Protein 2C40 (pdb70)

Solvent-accessible surface area: 23069 Å² total; per-residue (Å²): 167,51,28,0,0,0,0,0,3,0,5,4,14,2,0,0,0,0,0,5,2,32,11,10,110,59,13,90,15,30,1,0,0,0,0,30,1,24,0,63,44,125,6,0,8,28,0,0,51,26,0,8,47,82,11,26,100,78,138,26,76,0,0,27,5,85,6,214,29,86,21,91,15,41,142,75,103,44,62,33,1,50,36,0,26,25,4,3,2,9,31,52,74,72,78,59,104,14,121,73,10,118,34,39,0,7,74,26,0,21,83,18,0,74,89,30,101,90,113,0,2,0,0,0,1,0,0,0,9,0,0,8,70,0,11,149,86,18,80,99,0,49,95,37,9,75,56,0,1,0,7,0,0,2,59,115,131,54,12,48,0,132,60,115,153,24,64,13,20,1,4,8,9,0,9,8,16,0,97,3,0,32,96,0,15,139,12,129,8,92,0,17,0,0,1,10,36,4,2,81,92,0,48,8,51,104,69,23,36,87,60,10,4,53,53,34,148,79,48,0,1,6,0,2,10,2,0,3,2,11,30,14,55,146,87,78,1,62,10,2,0,0,4,3,16,3,8,62,50,94,3,15,107,58,105,68,32,53,1,66,17,51,64,71,40,87,16,20,0,74,5,44,112,42,142,94,17,40,59,0,37,18,1,93,59,0,69,76,104,103,0,13,70,18,2,28,158,12,0,66,94,75,145,51,20,0,0,0,0,0,2,0,6,8,25,2,0,1,0,0,0,5,1,31,19,9,115,60,16,92,18,32,0,0,0,0,0,32,1,26,0,67,43,126,6,0,10,26,0,0,51,22,0,6,50,82,11,28,103,54,143,28,75,0,0,24,5,85,8,214,31,88,23,95,14,38,142,72,112,44,32,41,0,26,37,0,27,24,3,4,3,8,23,51,83,62,59,57,107,15,122,69,8,110,90,36,0,8,64,11,1,25,83,21,0,81,87,24,150,108,100,0,4,0,0,0,1,0,0,0,4,0,0,10,68,0,13,185,87,18,76,100,0,45,105,37,6,74,50,0,0,0,6,0,0,2,62,132,132,48,12,44,0,144,61,113,168,24,66,15,20,1,4,7,9,0,10,8,16,0,97,4,0,25,56,0,14,144,13,128,13,100,0,18,0,0,0,7,48,4,2,58,85,0,54,26,53,87,74,26,44,104,66,10,5,44,71,36,92,93,40,0,2,5,0,1,11,2,0,7,3,11,64,32,82,127,3,68,13,1,0,0,2,4,14,2,11,69,59,90,2,12,107,59,112,75,16,52,1,70,21,55,40,171,34,86,18,25,0,69,6,42,118,40,144,88,16,43,64,0,31,14,1,90,62,1,65,72,103,100,0,13,59,13,2,34,118,2,0,72,89,71

Organism: Bacillus anthracis (NCBI:txid1392)

Secondary structure (P-SEA, 3-state):
ccbbbbbbcccaaaaaaaaaaaacccccccbbbbbcccccaaaaaaaaaaaaaaccccbbbbbbbcccccccccccccaaaaaaaaccccccccccccccccccaaaaaaaaaaacccbbbbbbccccaaaaaaaaacccccccccbbbbbccccccccccccccccccccccccccaaaaaaaaaccbbbbbbcccccccccccaaaaaaaaaacccaaaaaaaaaaccccccccaaaaaaaaaaaccccbbbbbbbbcccccccccccccccccbbbbbccccccaaaaaaaaaaaaacc/ccbbbbbbcccaaaaaaaaaaaacccccccbbbbbccccccaaaaaaaaaaaaaccccbbbbbbbcccccccccccccaaaaaaaaccccccccccccccccccaaaaaaaaaaacccbbbbbbcccaaaaaaaaaacccccccccbbbbbccccccccccccccccccccccccccaaaaaaaaaccbbbbbbcccccccccccaaaaaaaaaacccaaaaaaaaaaccccccaaaaaaaaaaaccccbbbbbbbbcccccccccccccccccbbbbbccccccaaaaaaaaaaaaacc

B-factor: mean 43.77, std 3.57, range [24.63, 86.17]

Sequence (602 aa):
MKKVYFNHDGGVDDDLVSLFLLLQMDNVELTGVSVIPADCYLEPAMSASRKIIDRRFGKNTIEVAASNSRGKNPFPKDWRMHAFYVDALPILNESGKVVTHVAAKPAHHHLIETLLQTEEKTTLLFTGPLTDLARALYEAPIIENKIKRLVWMGGTFRTAGNVHEPEHDGTAEWNSSFWDPEAVARVWEANIEIDLITLESTNQVPLTIDIREQWAKERKYIGIDFLGQCYAIVPPLYYLWDVLTAAFVGKADLAKVQTINSIVHTYGPSQGRTVETDDGRPVHVVYDVNHDRFFDYITRLAKKVMKKVYFNHDGGVDDLVSLFLLLQMDNVELTGVSVIPADCYLEPAMSASRKIIDRFGKNTIEVAASNSRGKNPFPKDWRMHAFYVDALPILNESGKVVTHVAAKPAHHHLIETLLQTEEKTTLLFTGPLTDLARALYEAPIIENKIKRLVWMGGTFRTAGNVHEPEHDGTAEWNSSFWDPEAVARVWEANIEIDLITLESTNQVPLTIDIREQWAKERKYIGIDFLGQCYAIVPPYLWDVLTAAFVGKADLAKVQTINSIVHTYGPSQGRTVETDDGRPVHVVYDVNHDRFFDYITRLAKKV

Structure (mmCIF, N/CA/C/O backbone):
data_2C40
#
_entry.id   2C40
#
_cell.length_a   78.154
_cell.length_b   78.154
_cell.length_c   203.626
_cell.angle_alpha   90.00
_cell.angle_beta   90.00
_cell.angle_gamma   120.00
#
_symmetry.space_group_name_H-M   'P 32 2 1'
#
loop_
_entity.id
_entity.type
_entity.pdbx_description
1 polymer 'INOSINE-URIDINE PREFERRING NUCLEOSIDE HYDROLASE FAMILY PROTEIN'
2 non-polymer 'CALCIUM ION'
3 non-polymer alpha-D-ribofuranose
4 water water
#
loop_
_atom_site.group_PDB
_atom_site.id
_atom_site.type_symbol
_atom_site.label_atom_id
_atom_site.label_alt_id
_atom_site.label_comp_id
_atom_site.label_asym_id
_atom_site.label_entity_id
_atom_site.label_seq_id
_atom_site.pdbx_PDB_ins_code
_atom_site.Cartn_x
_atom_site.Cartn_y
_atom_site.Cartn_z
_atom_site.occupancy
_atom_site.B_iso_or_equiv
_atom_site.auth_seq_id
_atom_site.auth_comp_id
_atom_site.auth_asym_id
_atom_site.auth_atom_id
_atom_site.pdbx_PDB_model_num
ATOM 1 N N . MET A 1 1 ? 14.962 -36.812 8.353 1.00 45.92 1 MET A N 1
ATOM 2 C CA . MET A 1 1 ? 14.507 -35.480 7.826 1.00 46.62 1 MET A CA 1
ATOM 3 C C . MET A 1 1 ? 15.611 -34.601 7.262 1.00 45.62 1 MET A C 1
ATOM 4 O O . MET A 1 1 ? 16.480 -34.135 7.981 1.00 45.86 1 MET A O 1
ATOM 9 N N . LYS A 1 2 ? 15.553 -34.335 5.973 1.00 45.19 2 LYS A N 1
ATOM 10 C CA . LYS A 1 2 ? 16.624 -33.565 5.291 1.00 44.64 2 LYS A CA 1
ATOM 11 C C . LYS A 1 2 ? 16.146 -32.129 5.123 1.00 43.48 2 LYS A C 1
ATOM 12 O O . LYS A 1 2 ? 15.028 -31.896 4.632 1.00 43.42 2 LYS A O 1
ATOM 18 N N . LYS A 1 3 ? 16.980 -31.185 5.564 1.00 42.22 3 LYS A N 1
ATOM 19 C CA . LYS A 1 3 ? 16.807 -29.788 5.236 1.00 42.40 3 LYS A CA 1
ATOM 20 C C . LYS A 1 3 ? 17.323 -29.586 3.799 1.00 41.89 3 LYS A C 1
ATOM 21 O O . LYS A 1 3 ? 18.413 -29.978 3.474 1.00 40.70 3 LYS A O 1
ATOM 24 N N . VAL A 1 4 ? 16.496 -28.979 2.955 1.00 41.68 4 VAL A N 1
ATOM 25 C CA . VAL A 1 4 ? 16.778 -28.806 1.545 1.00 41.87 4 VAL A CA 1
ATOM 26 C C . VAL A 1 4 ? 16.497 -27.362 1.171 1.00 42.07 4 VAL A C 1
ATOM 27 O O . VAL A 1 4 ? 15.458 -26.815 1.535 1.00 41.57 4 VAL A O 1
ATOM 31 N N . TYR A 1 5 ? 17.443 -26.757 0.474 1.00 41.76 5 TYR A N 1
ATOM 32 C CA . TYR A 1 5 ? 17.248 -25.479 -0.176 1.00 42.41 5 TYR A CA 1
ATOM 33 C C . TYR A 1 5 ? 17.185 -25.735 -1.668 1.00 42.06 5 TYR A C 1
ATOM 34 O O . TYR A 1 5 ? 18.095 -26.327 -2.216 1.00 42.56 5 TYR A O 1
ATOM 43 N N . PHE A 1 6 ? 16.118 -25.247 -2.311 1.00 42.06 6 PHE A N 1
ATOM 44 C CA . PHE A 1 6 ? 15.780 -25.542 -3.707 1.00 42.64 6 PHE A CA 1
ATOM 45 C C . PHE A 1 6 ? 15.891 -24.295 -4.594 1.00 42.63 6 PHE A C 1
ATOM 46 O O . PHE A 1 6 ? 15.118 -23.341 -4.418 1.00 42.57 6 PHE A O 1
ATOM 54 N N . ASN A 1 7 ? 16.830 -24.326 -5.546 1.00 42.31 7 ASN A N 1
ATOM 55 C CA . ASN A 1 7 ? 16.972 -23.279 -6.579 1.00 42.70 7 ASN A CA 1
ATOM 56 C C . ASN A 1 7 ? 16.526 -23.870 -7.926 1.00 41.98 7 ASN A C 1
ATOM 57 O O . ASN A 1 7 ? 17.032 -24.899 -8.350 1.00 42.41 7 ASN A O 1
ATOM 62 N N . HIS A 1 8 ? 15.548 -23.250 -8.591 1.00 42.32 8 HIS A N 1
ATOM 63 C CA . HIS A 1 8 ? 15.012 -23.805 -9.854 1.00 41.68 8 HIS A CA 1
ATOM 64 C C . HIS A 1 8 ? 14.856 -22.731 -10.889 1.00 41.51 8 HIS A C 1
ATOM 65 O O . HIS A 1 8 ? 14.840 -21.561 -10.553 1.00 40.95 8 HIS A O 1
ATOM 72 N N . ASP A 1 9 ? 14.734 -23.125 -12.159 1.00 41.72 9 ASP A N 1
ATOM 73 C CA . ASP A 1 9 ? 14.508 -22.111 -13.205 1.00 41.96 9 ASP A CA 1
ATOM 74 C C . ASP A 1 9 ? 13.172 -22.203 -13.931 1.00 42.01 9 ASP A C 1
ATOM 75 O O . ASP A 1 9 ? 13.088 -21.886 -15.080 1.00 43.18 9 ASP A O 1
ATOM 80 N N . GLY A 1 10 ? 12.152 -22.668 -13.229 1.00 42.33 10 GLY A N 1
ATOM 81 C CA . GLY A 1 10 ? 10.754 -22.452 -13.595 1.00 42.73 10 GLY A CA 1
ATOM 82 C C . GLY A 1 10 ? 10.252 -23.049 -14.891 1.00 42.61 10 GLY A C 1
ATOM 83 O O . GLY A 1 10 ? 9.228 -22.613 -15.373 1.00 42.62 10 GLY A O 1
ATOM 84 N N . GLY A 1 11 ? 10.965 -24.022 -15.470 1.00 42.97 11 GLY A N 1
ATOM 85 C CA . GLY A 1 11 ? 10.365 -24.905 -16.505 1.00 42.50 11 GLY A CA 1
ATOM 86 C C . GLY A 1 11 ? 9.238 -25.716 -15.862 1.00 43.02 11 GLY A C 1
ATOM 87 O O . GLY A 1 11 ? 9.019 -25.685 -14.649 1.00 42.00 11 GLY A O 1
ATOM 88 N N . VAL A 1 12 ? 8.488 -26.433 -16.683 1.00 44.23 12 VAL A N 1
ATOM 89 C CA . VAL A 1 12 ? 7.407 -27.308 -16.191 1.00 43.71 12 VAL A CA 1
ATOM 90 C C . VAL A 1 12 ? 7.918 -28.299 -15.159 1.00 43.47 12 VAL A C 1
ATOM 91 O O . VAL A 1 12 ? 7.257 -28.532 -14.140 1.00 43.36 12 VAL A O 1
ATOM 95 N N A ASP A 1 13 ? 9.079 -28.896 -15.397 0.50 43.78 13 ASP A N 1
ATOM 96 N N B ASP A 1 13 ? 9.091 -28.872 -15.402 0.50 43.14 13 ASP A N 1
ATOM 97 C CA A ASP A 1 13 ? 9.540 -29.948 -14.468 0.50 44.24 13 ASP A CA 1
ATOM 98 C CA B ASP A 1 13 ? 9.628 -29.913 -14.498 0.50 43.12 13 ASP A CA 1
ATOM 99 C C A ASP A 1 13 ? 10.166 -29.393 -13.172 0.50 43.34 13 ASP A C 1
ATOM 100 C C B ASP A 1 13 ? 10.104 -29.358 -13.166 0.50 42.68 13 ASP A C 1
ATOM 101 O O A ASP A 1 13 ? 10.202 -30.097 -12.167 0.50 42.76 13 ASP A O 1
ATOM 102 O O B ASP A 1 13 ? 10.015 -30.034 -12.144 0.50 42.04 13 ASP A O 1
ATOM 111 N N . ASP A 1 14 ? 10.619 -28.134 -13.199 1.00 42.97 14 ASP A N 1
ATOM 112 C CA . ASP A 1 14 ? 11.017 -27.405 -11.991 1.00 42.69 14 ASP A CA 1
ATOM 113 C C . ASP A 1 14 ? 9.823 -27.186 -11.085 1.00 42.22 14 ASP A C 1
ATOM 114 O O . ASP A 1 14 ? 9.894 -27.342 -9.880 1.00 42.21 14 ASP A O 1
ATOM 119 N N . LEU A 1 15 ? 8.729 -26.765 -11.683 1.00 41.42 15 LEU A N 1
ATOM 120 C CA . LEU A 1 15 ? 7.525 -26.439 -10.933 1.00 41.50 15 LEU A CA 1
ATOM 121 C C . LEU A 1 15 ? 6.820 -27.700 -10.435 1.00 41.20 15 LEU A C 1
ATOM 122 O O . LEU A 1 15 ? 6.241 -27.729 -9.326 1.00 41.53 15 LEU A O 1
ATOM 127 N N . VAL A 1 16 ? 6.838 -28.724 -11.254 1.00 40.53 16 VAL A N 1
ATOM 128 C CA . VAL A 1 16 ? 6.347 -30.025 -10.824 1.00 41.01 16 VAL A CA 1
ATOM 129 C C . VAL A 1 16 ? 7.198 -30.570 -9.662 1.00 40.89 16 VAL A C 1
ATOM 130 O O . VAL A 1 16 ? 6.687 -31.239 -8.755 1.00 40.15 16 VAL A O 1
ATOM 134 N N . SER A 1 17 ? 8.499 -30.275 -9.704 1.00 41.49 17 SER A N 1
ATOM 135 C CA . SER A 1 17 ? 9.433 -30.747 -8.691 1.00 41.32 17 SER A CA 1
ATOM 136 C C . SER A 1 17 ? 9.106 -30.064 -7.376 1.00 42.03 17 SER A C 1
ATOM 137 O O . SER A 1 17 ? 9.058 -30.710 -6.352 1.00 42.44 17 SER A O 1
ATOM 140 N N . LEU A 1 18 ? 8.879 -28.748 -7.405 1.00 41.72 18 LEU A N 1
ATOM 141 C CA . LEU A 1 18 ? 8.450 -28.035 -6.225 1.00 41.36 18 LEU A CA 1
ATOM 142 C C . LEU A 1 18 ? 7.218 -28.672 -5.597 1.00 41.82 18 LEU A C 1
ATOM 143 O O . LEU A 1 18 ? 7.191 -28.981 -4.399 1.00 41.26 18 LEU A O 1
ATOM 148 N N . PHE A 1 19 ? 6.198 -28.901 -6.416 1.00 41.97 19 PHE A N 1
ATOM 149 C CA . PHE A 1 19 ? 4.967 -29.530 -5.937 1.00 42.18 19 PHE A CA 1
ATOM 150 C C . PHE A 1 19 ? 5.237 -30.894 -5.302 1.00 42.02 19 PHE A C 1
ATOM 151 O O . PHE A 1 19 ? 4.703 -31.188 -4.238 1.00 42.27 19 PHE A O 1
ATOM 159 N N . LEU A 1 20 ? 6.089 -31.715 -5.909 1.00 42.03 20 LEU A N 1
ATOM 160 C CA . LEU A 1 20 ? 6.362 -33.035 -5.328 1.00 42.03 20 LEU A CA 1
ATOM 161 C C . LEU A 1 20 ? 7.261 -32.966 -4.079 1.00 42.04 20 LEU A C 1
ATOM 162 O O . LEU A 1 20 ? 7.029 -33.707 -3.145 1.00 42.28 20 LEU A O 1
ATOM 167 N N . LEU A 1 21 ? 8.270 -32.088 -4.041 1.00 42.25 21 LEU A N 1
ATOM 168 C CA . LEU A 1 21 ? 9.117 -31.946 -2.844 1.00 42.99 21 LEU A CA 1
ATOM 169 C C . LEU A 1 21 ? 8.241 -31.710 -1.615 1.00 42.57 21 LEU A C 1
ATOM 170 O O . LEU A 1 21 ? 8.498 -32.199 -0.495 1.00 42.74 21 LEU A O 1
ATOM 175 N N . LEU A 1 22 ? 7.192 -30.942 -1.856 1.00 42.23 22 LEU A N 1
ATOM 176 C CA . LEU A 1 22 ? 6.308 -30.494 -0.819 1.00 42.41 22 LEU A CA 1
ATOM 177 C C . LEU A 1 22 ? 5.447 -31.646 -0.203 1.00 42.64 22 LEU A C 1
ATOM 178 O O . LEU A 1 22 ? 4.910 -31.513 0.882 1.00 41.77 22 LEU A O 1
ATOM 183 N N . GLN A 1 23 ? 5.345 -32.773 -0.911 1.00 43.54 23 GLN A N 1
ATOM 184 C CA . GLN A 1 23 ? 4.610 -33.947 -0.444 1.00 43.56 23 GLN A CA 1
ATOM 185 C C . GLN A 1 23 ? 5.543 -34.959 0.239 1.00 44.10 23 GLN A C 1
ATOM 186 O O . GLN A 1 23 ? 5.084 -35.884 0.922 1.00 44.43 23 GLN A O 1
ATOM 192 N N . MET A 1 24 ? 6.853 -34.777 0.093 1.00 44.25 24 MET A N 1
ATOM 193 C CA . MET A 1 24 ? 7.827 -35.668 0.740 1.00 44.80 24 MET A CA 1
ATOM 194 C C . MET A 1 24 ? 7.886 -35.438 2.263 1.00 44.37 24 MET A C 1
ATOM 195 O O . MET A 1 24 ? 8.245 -34.346 2.736 1.00 44.56 24 MET A O 1
ATOM 200 N N . ASP A 1 25 ? 7.526 -36.475 3.010 1.00 43.60 25 ASP A N 1
ATOM 201 C CA . ASP A 1 25 ? 7.552 -36.460 4.471 1.00 43.52 25 ASP A CA 1
ATOM 202 C C . ASP A 1 25 ? 8.949 -36.339 5.074 1.00 42.81 25 ASP A C 1
ATOM 203 O O . ASP A 1 25 ? 9.072 -35.973 6.246 1.00 41.56 25 ASP A O 1
ATOM 208 N N . ASN A 1 26 ? 9.959 -36.731 4.291 1.00 42.41 26 ASN A N 1
ATOM 209 C CA . ASN A 1 26 ? 11.363 -36.795 4.760 1.00 42.43 26 ASN A CA 1
ATOM 210 C C . ASN A 1 26 ? 12.178 -35.578 4.293 1.00 42.62 26 ASN A C 1
ATOM 211 O O . ASN A 1 26 ? 13.393 -35.570 4.414 1.00 42.87 26 ASN A O 1
ATOM 216 N N . VAL A 1 27 ? 11.490 -34.570 3.764 1.00 42.66 27 VAL A N 1
ATOM 217 C CA . VAL A 1 27 ? 12.105 -33.327 3.296 1.00 43.48 27 VAL A CA 1
ATOM 218 C C . VAL A 1 27 ? 11.438 -32.093 3.900 1.00 43.11 27 VAL A C 1
ATOM 219 O O . VAL A 1 27 ? 10.201 -31.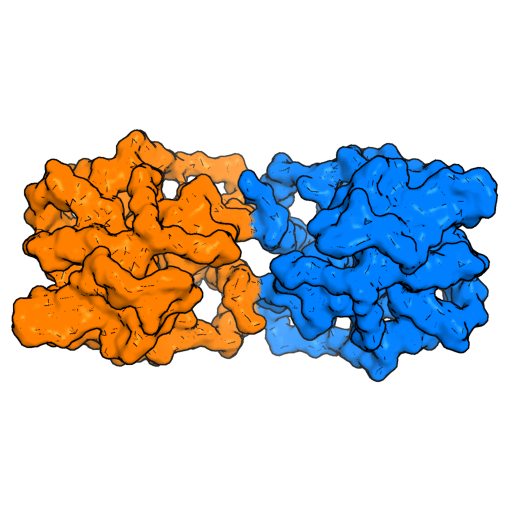967 3.960 1.00 42.46 27 VAL A O 1
ATOM 223 N N . GLU A 1 28 ? 12.286 -31.173 4.317 1.00 43.06 28 GLU A N 1
ATOM 224 C CA . GLU A 1 28 ? 11.842 -29.903 4.835 1.00 43.81 28 GLU A CA 1
ATOM 225 C C . GLU A 1 28 ? 12.555 -28.862 4.023 1.00 43.58 28 GLU A C 1
ATOM 226 O O . GLU A 1 28 ? 13.769 -28.711 4.144 1.00 42.56 28 GLU A O 1
ATOM 232 N N . LEU A 1 29 ? 11.782 -28.166 3.189 1.00 43.97 29 LEU A N 1
ATOM 233 C CA . LEU A 1 29 ? 12.284 -27.098 2.348 1.00 44.45 29 LEU A CA 1
ATOM 234 C C . LEU A 1 29 ? 12.554 -25.910 3.266 1.00 44.57 29 LEU A C 1
ATOM 235 O O . LEU A 1 29 ? 11.640 -25.424 3.889 1.00 45.82 29 LEU A O 1
ATOM 240 N N . THR A 1 30 ? 13.812 -25.474 3.358 1.00 44.27 30 THR A N 1
ATOM 241 C CA . THR A 1 30 ? 14.187 -24.295 4.131 1.00 44.40 30 THR A CA 1
ATOM 242 C C . THR A 1 30 ? 14.082 -22.985 3.346 1.00 44.31 30 THR A C 1
ATOM 243 O O . THR A 1 30 ? 13.968 -21.916 3.917 1.00 44.52 30 THR A O 1
ATOM 247 N N . GLY A 1 31 ? 14.121 -23.088 2.034 1.00 43.96 31 GLY A N 1
ATOM 248 C CA . GLY A 1 31 ? 14.091 -21.947 1.181 1.00 43.67 31 GLY A CA 1
ATOM 249 C C . GLY A 1 31 ? 13.862 -22.398 -0.243 1.00 43.20 31 GLY A C 1
ATOM 250 O O . GLY A 1 31 ? 14.246 -23.489 -0.619 1.00 42.96 31 GLY A O 1
ATOM 251 N N . VAL A 1 32 ? 13.241 -21.527 -1.027 1.00 43.34 32 VAL A N 1
ATOM 252 C CA . VAL A 1 32 ? 13.055 -21.754 -2.455 1.00 43.22 32 VAL A CA 1
ATOM 253 C C . VAL A 1 32 ? 13.503 -20.484 -3.115 1.00 42.62 32 VAL A C 1
ATOM 254 O O . VAL A 1 32 ? 13.289 -19.422 -2.566 1.00 43.89 32 VAL A O 1
ATOM 258 N N . SER A 1 33 ? 14.184 -20.594 -4.247 1.00 42.45 33 SER A N 1
ATOM 259 C CA . SER A 1 33 ? 14.489 -19.431 -5.083 1.00 42.88 33 SER A CA 1
ATOM 260 C C . SER A 1 33 ? 14.420 -19.718 -6.581 1.00 42.84 33 SER A C 1
ATOM 261 O O . SER A 1 33 ? 14.540 -20.865 -7.046 1.00 42.12 33 SER A O 1
ATOM 264 N N . VAL A 1 34 ? 14.141 -18.662 -7.339 1.00 43.66 34 VAL A N 1
ATOM 265 C CA . VAL A 1 34 ? 13.884 -18.821 -8.769 1.00 43.16 34 VAL A CA 1
ATOM 266 C C . VAL A 1 34 ? 14.932 -18.048 -9.525 1.00 42.97 34 VAL A C 1
ATOM 267 O O . VAL A 1 34 ? 15.141 -16.881 -9.255 1.00 42.04 34 VAL A O 1
ATOM 271 N N . ILE A 1 35 ? 15.550 -18.706 -10.500 1.00 43.01 35 ILE A N 1
ATOM 272 C CA . ILE A 1 35 ? 16.474 -18.021 -11.414 1.00 43.67 35 ILE A CA 1
ATOM 273 C C . ILE A 1 35 ? 15.824 -17.949 -12.810 1.00 43.45 35 ILE A C 1
ATOM 274 O O . ILE A 1 35 ? 15.267 -18.935 -13.302 1.00 44.25 35 ILE A O 1
ATOM 279 N N . PRO A 1 36 ? 15.843 -16.757 -13.437 1.00 43.81 36 PRO A N 1
ATOM 280 C CA . PRO A 1 36 ? 15.188 -16.577 -14.732 1.00 43.68 36 PRO A CA 1
ATOM 281 C C . PRO A 1 36 ? 15.971 -17.142 -15.950 1.00 43.79 36 PRO A C 1
ATOM 282 O O . PRO A 1 36 ? 16.321 -16.416 -16.875 1.00 44.02 36 PRO A O 1
ATOM 286 N N . ALA A 1 37 ? 16.214 -18.449 -15.946 1.00 43.32 37 ALA A N 1
ATOM 287 C CA . ALA A 1 37 ? 17.013 -19.082 -16.982 1.00 43.08 37 ALA A CA 1
ATOM 288 C C . ALA A 1 37 ? 16.037 -19.696 -17.998 1.00 43.08 37 ALA A C 1
ATOM 289 O O . ALA A 1 37 ? 15.756 -19.070 -19.022 1.00 43.29 37 ALA A O 1
ATOM 291 N N . ASP A 1 38 ? 15.483 -20.871 -17.715 1.00 43.05 38 ASP A N 1
ATOM 292 C CA . ASP A 1 38 ? 14.463 -21.452 -18.603 1.00 43.80 38 ASP A CA 1
ATOM 293 C C . ASP A 1 38 ? 13.053 -20.953 -18.270 1.00 43.40 38 ASP A C 1
ATOM 294 O O . ASP A 1 38 ? 12.082 -21.701 -18.308 1.00 44.30 38 ASP A O 1
ATOM 299 N N . CYS A 1 39 ? 12.970 -19.693 -17.891 1.00 43.17 39 CYS A N 1
ATOM 300 C CA . CYS A 1 39 ? 11.719 -19.077 -17.502 1.00 43.49 39 CYS A CA 1
ATOM 301 C C . CYS A 1 39 ? 11.880 -17.566 -17.511 1.00 42.81 39 CYS A C 1
ATOM 302 O O . CYS A 1 39 ? 12.981 -17.056 -17.477 1.00 41.34 39 CYS A O 1
ATOM 305 N N . TYR A 1 40 ? 10.746 -16.887 -17.604 1.00 41.98 40 TYR A N 1
ATOM 306 C CA . TYR A 1 40 ? 10.624 -15.503 -17.234 1.00 41.66 40 TYR A CA 1
ATOM 307 C C . TYR A 1 40 ? 10.353 -15.437 -15.731 1.00 41.99 40 TYR A C 1
ATOM 308 O O . TYR A 1 40 ? 9.627 -16.236 -15.190 1.00 42.44 40 TYR A O 1
ATOM 317 N N . LEU A 1 41 ? 10.966 -14.478 -15.055 1.00 42.72 41 LEU A N 1
ATOM 318 C CA . LEU A 1 41 ? 10.959 -14.449 -13.589 1.00 42.76 41 LEU A CA 1
ATOM 319 C C . LEU A 1 41 ? 9.572 -14.305 -12.960 1.00 42.10 41 LEU A C 1
ATOM 320 O O . LEU A 1 41 ? 9.253 -14.957 -11.966 1.00 40.68 41 LEU A O 1
ATOM 325 N N . GLU A 1 42 ? 8.767 -13.410 -13.500 1.00 41.97 42 GLU A N 1
ATOM 326 C CA . GLU A 1 42 ? 7.460 -13.131 -12.894 1.00 42.37 42 GLU A CA 1
ATOM 327 C C . GLU A 1 42 ? 6.489 -14.311 -12.829 1.00 40.94 42 GLU A C 1
ATOM 328 O O . GLU A 1 42 ? 6.048 -14.658 -11.748 1.00 40.00 42 GLU A O 1
ATOM 334 N N . PRO A 1 43 ? 6.171 -14.967 -13.976 1.00 40.71 43 PRO A N 1
ATOM 335 C CA . PRO A 1 43 ? 5.303 -16.160 -13.870 1.00 40.12 43 PRO A CA 1
ATOM 336 C C . PRO A 1 43 ? 5.861 -17.309 -13.046 1.00 40.02 43 PRO A C 1
ATOM 337 O O . PRO A 1 43 ? 5.088 -18.062 -12.472 1.00 40.90 43 PRO A O 1
ATOM 341 N N . ALA A 1 44 ? 7.179 -17.485 -13.016 1.00 40.68 44 ALA A N 1
ATOM 342 C CA . ALA A 1 44 ? 7.806 -18.549 -12.250 1.00 40.74 44 ALA A CA 1
ATOM 343 C C . ALA A 1 44 ? 7.727 -18.280 -10.719 1.00 41.63 44 ALA A C 1
ATOM 344 O O . ALA A 1 44 ? 7.518 -19.218 -9.892 1.00 41.06 44 ALA A O 1
ATOM 346 N N . MET A 1 45 ? 7.965 -17.017 -10.352 1.00 41.29 45 MET A N 1
ATOM 347 C CA . MET A 1 45 ? 7.787 -16.576 -8.972 1.00 41.65 45 MET A CA 1
ATOM 348 C C . MET A 1 45 ? 6.372 -16.809 -8.556 1.00 41.65 45 MET A C 1
ATOM 349 O O . MET A 1 45 ? 6.153 -17.476 -7.561 1.00 41.57 45 MET A O 1
ATOM 354 N N . SER A 1 46 ? 5.399 -16.280 -9.332 1.00 41.86 46 SER A N 1
ATOM 355 C CA . SER A 1 46 ? 3.979 -16.445 -8.947 1.00 41.86 46 SER A CA 1
ATOM 356 C C . SER A 1 46 ? 3.628 -17.907 -8.849 1.00 41.13 46 SER A C 1
ATOM 357 O O . SER A 1 46 ? 3.032 -18.312 -7.873 1.00 41.52 46 SER A O 1
ATOM 360 N N . ALA A 1 47 ? 3.955 -18.687 -9.885 1.00 40.79 47 ALA A N 1
ATOM 361 C CA . ALA A 1 47 ? 3.603 -20.116 -9.904 1.00 40.79 47 ALA A CA 1
ATOM 362 C C . ALA A 1 47 ? 4.143 -20.881 -8.688 1.00 40.88 47 ALA A C 1
ATOM 363 O O . ALA A 1 47 ? 3.400 -21.686 -8.076 1.00 40.20 47 ALA A O 1
ATOM 365 N N . SER A 1 48 ? 5.403 -20.615 -8.336 1.00 40.46 48 SER A N 1
ATOM 366 C CA . SER A 1 48 ? 6.031 -21.188 -7.092 1.00 40.88 48 SER A CA 1
ATOM 367 C C . SER A 1 48 ? 5.277 -20.807 -5.821 1.00 41.35 48 SER A C 1
ATOM 368 O O . SER A 1 48 ? 4.999 -21.658 -4.982 1.00 41.73 48 SER A O 1
ATOM 371 N N . ARG A 1 49 ? 4.938 -19.528 -5.693 1.00 41.65 49 ARG A N 1
ATOM 372 C CA . ARG A 1 49 ? 4.183 -19.074 -4.536 1.00 41.96 49 ARG A CA 1
ATOM 373 C C . ARG A 1 49 ? 2.805 -19.700 -4.422 1.00 41.10 49 ARG A C 1
ATOM 374 O O . ARG A 1 49 ? 2.395 -20.080 -3.334 1.00 40.56 49 ARG A O 1
ATOM 382 N N . LYS A 1 50 ? 2.101 -19.798 -5.545 1.00 41.57 50 LYS A N 1
ATOM 383 C CA . LYS A 1 50 ? 0.757 -20.417 -5.589 1.00 41.28 50 LYS A CA 1
ATOM 384 C C . LYS A 1 50 ? 0.826 -21.941 -5.339 1.00 41.17 50 LYS A C 1
ATOM 385 O O . LYS A 1 50 ? -0.094 -22.553 -4.801 1.00 40.21 50 LYS A O 1
ATOM 391 N N . ILE A 1 51 ? 1.924 -22.552 -5.740 1.00 41.97 51 ILE A N 1
ATOM 392 C CA . ILE A 1 51 ? 2.094 -23.997 -5.521 1.00 42.76 51 ILE A CA 1
ATOM 393 C C . ILE A 1 51 ? 2.298 -24.259 -4.032 1.00 42.53 51 ILE A C 1
ATOM 394 O O . ILE A 1 51 ? 1.731 -25.198 -3.480 1.00 42.98 51 ILE A O 1
ATOM 399 N N . ILE A 1 52 ? 3.091 -23.404 -3.395 1.00 42.39 52 ILE A N 1
ATOM 400 C CA . ILE A 1 52 ? 3.359 -23.516 -1.969 1.00 41.79 52 ILE A CA 1
ATOM 401 C C . ILE A 1 52 ? 2.054 -23.236 -1.217 1.00 42.57 52 ILE A C 1
ATOM 402 O O . ILE A 1 52 ? 1.691 -23.996 -0.334 1.00 42.79 52 ILE A O 1
ATOM 407 N N . ASP A 1 53 ? 1.318 -22.189 -1.606 1.00 42.36 53 ASP A N 1
ATOM 408 C CA . ASP A 1 53 ? 0.016 -21.934 -1.004 1.00 42.26 53 ASP A CA 1
ATOM 409 C C . ASP A 1 53 ? -0.926 -23.135 -1.064 1.00 41.88 53 ASP A C 1
ATOM 410 O O . ASP A 1 53 ? -1.473 -23.556 -0.044 1.00 41.75 53 ASP A O 1
ATOM 415 N N A ARG A 1 54 ? -1.143 -23.660 -2.261 0.50 41.51 54 ARG A N 1
ATOM 416 N N B ARG A 1 54 ? -1.140 -23.674 -2.255 0.50 41.84 54 ARG A N 1
ATOM 417 C CA A ARG A 1 54 ? -2.153 -24.697 -2.442 0.50 41.43 54 ARG A CA 1
ATOM 418 C CA B ARG A 1 54 ? -2.184 -24.687 -2.429 0.50 42.03 54 ARG A CA 1
ATOM 419 C C A ARG A 1 54 ? -1.697 -26.048 -1.887 0.50 41.92 54 ARG A C 1
ATOM 420 C C B ARG A 1 54 ? -1.732 -26.101 -2.038 0.50 42.25 54 ARG A C 1
ATOM 421 O O A ARG A 1 54 ? -2.485 -26.758 -1.244 0.50 42.11 54 ARG A O 1
ATOM 422 O O B ARG A 1 54 ? -2.573 -26.930 -1.662 0.50 42.48 54 ARG A O 1
ATOM 437 N N . PHE A 1 55 ? -0.431 -26.384 -2.110 1.00 41.95 55 PHE A N 1
ATOM 438 C CA . PHE A 1 55 ? 0.049 -27.733 -1.886 1.00 42.29 55 PHE A CA 1
ATOM 439 C C . PHE A 1 55 ? 1.155 -27.846 -0.842 1.00 42.65 55 PHE A C 1
ATOM 440 O O . PHE A 1 55 ? 1.631 -28.945 -0.573 1.00 42.00 55 PHE A O 1
ATOM 448 N N . GLY A 1 56 ? 1.550 -26.731 -0.246 1.00 43.53 56 GLY A N 1
ATOM 449 C CA . GLY A 1 56 ? 2.650 -26.726 0.715 1.00 44.41 56 GLY A CA 1
ATOM 450 C C . GLY A 1 56 ? 2.148 -26.922 2.133 1.00 45.58 56 GLY A C 1
ATOM 451 O O . GLY A 1 56 ? 0.943 -27.016 2.339 1.00 46.01 56 GLY A O 1
ATOM 452 N N . LYS A 1 57 ? 3.086 -26.975 3.088 1.00 46.40 57 LYS A N 1
ATOM 453 C CA . LYS A 1 57 ? 2.799 -27.177 4.516 1.00 47.07 57 LYS A CA 1
ATOM 454 C C . LYS A 1 57 ? 3.194 -25.931 5.347 1.00 47.60 57 LYS A C 1
ATOM 455 O O . LYS A 1 57 ? 2.374 -25.068 5.628 1.00 48.70 57 LYS A O 1
ATOM 457 N N . ASN A 1 58 ? 4.454 -25.822 5.732 1.00 48.05 58 ASN A N 1
ATOM 458 C CA . ASN A 1 58 ? 4.862 -24.747 6.621 1.00 48.10 58 ASN A CA 1
ATOM 459 C C . ASN A 1 58 ? 4.895 -23.434 5.829 1.00 48.19 58 ASN A C 1
ATOM 460 O O . ASN A 1 58 ? 4.708 -23.433 4.602 1.00 48.79 58 ASN A O 1
ATOM 462 N N . THR A 1 59 ? 5.094 -22.327 6.541 1.00 48.35 59 THR A N 1
ATOM 463 C CA . THR A 1 59 ? 5.265 -20.997 5.944 1.00 48.57 59 THR A CA 1
ATOM 464 C C . THR A 1 59 ? 6.707 -20.936 5.398 1.00 48.26 59 THR A C 1
ATOM 465 O O . THR A 1 59 ? 7.640 -21.172 6.136 1.00 48.85 59 THR A O 1
ATOM 469 N N . ILE A 1 60 ? 6.896 -20.737 4.093 1.00 48.29 60 ILE A N 1
ATOM 470 C CA . ILE A 1 60 ? 8.224 -20.403 3.534 1.00 48.42 60 ILE A CA 1
ATOM 471 C C . ILE A 1 60 ? 8.115 -19.231 2.557 1.00 47.35 60 ILE A C 1
ATOM 472 O O . ILE A 1 60 ? 7.025 -18.798 2.220 1.00 47.33 60 ILE A O 1
ATOM 477 N N . GLU A 1 61 ? 9.267 -18.725 2.123 1.00 46.68 61 GLU A N 1
ATOM 478 C CA . GLU A 1 61 ? 9.321 -17.630 1.159 1.00 46.27 61 GLU A CA 1
ATOM 479 C C . GLU A 1 61 ? 10.080 -18.035 -0.093 1.00 44.60 61 GLU A C 1
ATOM 480 O O . GLU A 1 61 ? 10.922 -18.919 -0.056 1.00 44.73 61 GLU A O 1
ATOM 486 N N . VAL A 1 62 ? 9.763 -17.361 -1.192 1.00 43.22 62 VAL A N 1
ATOM 487 C CA . VAL A 1 62 ? 10.405 -17.589 -2.481 1.00 42.86 62 VAL A CA 1
ATOM 488 C C . VAL A 1 62 ? 11.229 -16.344 -2.823 1.00 42.40 62 VAL A C 1
ATOM 489 O O . VAL A 1 62 ? 10.677 -15.246 -2.879 1.00 42.33 62 VAL A O 1
ATOM 493 N N . ALA A 1 63 ? 12.541 -16.524 -3.034 1.00 41.16 63 ALA A N 1
ATOM 494 C CA . ALA A 1 63 ? 13.406 -15.438 -3.415 1.00 40.93 63 ALA A CA 1
ATOM 495 C C . ALA A 1 63 ? 13.612 -15.380 -4.917 1.00 40.84 63 ALA A C 1
ATOM 496 O O . ALA A 1 63 ? 13.723 -16.406 -5.594 1.00 40.90 63 ALA A O 1
ATOM 498 N N . ALA A 1 64 ? 13.703 -14.164 -5.424 1.00 41.19 64 ALA A N 1
ATOM 499 C CA . ALA A 1 64 ? 14.006 -13.895 -6.809 1.00 41.49 64 ALA A CA 1
ATOM 500 C C . ALA A 1 64 ? 15.496 -13.671 -7.021 1.00 41.80 64 ALA A C 1
ATOM 501 O O . ALA A 1 64 ? 16.093 -12.819 -6.344 1.00 41.29 64 ALA A O 1
ATOM 503 N N . SER A 1 65 ? 16.075 -14.403 -7.977 1.00 41.50 65 SER A N 1
ATOM 504 C CA . SER A 1 65 ? 17.457 -14.177 -8.396 1.00 42.01 65 SER A CA 1
ATOM 505 C C . SER A 1 65 ? 17.627 -12.873 -9.155 1.00 42.61 65 SER A C 1
ATOM 506 O O . SER A 1 65 ? 16.686 -12.387 -9.764 1.00 43.00 65 SER A O 1
ATOM 509 N N . ASN A 1 66 ? 18.812 -12.263 -9.070 1.00 42.99 66 ASN A N 1
ATOM 510 C CA . ASN A 1 66 ? 19.145 -11.159 -9.990 1.00 43.26 66 ASN A CA 1
ATOM 511 C C . ASN A 1 66 ? 20.354 -11.564 -10.811 1.00 43.34 66 ASN A C 1
ATOM 512 O O . ASN A 1 66 ? 21.007 -10.737 -11.458 1.00 43.37 66 ASN A O 1
ATOM 517 N N . SER A 1 67 ? 20.592 -12.875 -10.833 1.00 43.92 67 SER A N 1
ATOM 518 C CA . SER A 1 67 ? 21.663 -13.446 -11.639 1.00 43.50 67 SER A CA 1
ATOM 519 C C . SER A 1 67 ? 21.287 -13.304 -13.087 1.00 43.59 67 SER A C 1
ATOM 520 O O . SER A 1 67 ? 20.098 -13.340 -13.458 1.00 43.64 67 SER A O 1
ATOM 523 N N . ARG A 1 68 ? 22.304 -13.094 -13.906 1.00 43.40 68 ARG A N 1
ATOM 524 C CA . ARG A 1 68 ? 22.132 -13.040 -15.342 1.00 42.40 68 ARG A CA 1
ATOM 525 C C . ARG A 1 68 ? 22.927 -14.155 -15.992 1.00 42.26 68 ARG A C 1
ATOM 526 O O . ARG A 1 68 ? 23.965 -14.550 -15.496 1.00 42.98 68 ARG A O 1
ATOM 534 N N . GLY A 1 69 ? 22.440 -14.656 -17.113 1.00 42.34 69 GLY A N 1
ATOM 535 C CA . GLY A 1 69 ? 23.113 -15.754 -17.818 1.00 42.49 69 GLY A CA 1
ATOM 536 C C . GLY A 1 69 ? 24.047 -15.295 -18.913 1.00 42.56 69 GLY A C 1
ATOM 537 O O . GLY A 1 69 ? 23.911 -14.197 -19.463 1.00 41.50 69 GLY A O 1
ATOM 538 N N . LYS A 1 70 ? 25.024 -16.152 -19.218 1.00 43.22 70 LYS A N 1
ATOM 539 C CA . LYS A 1 70 ? 25.932 -15.940 -20.353 1.00 43.47 70 LYS A CA 1
ATOM 540 C C . LYS A 1 70 ? 25.278 -16.309 -21.658 1.00 43.38 70 LYS A C 1
ATOM 541 O O . LYS A 1 70 ? 25.464 -15.633 -22.693 1.00 43.98 70 LYS A O 1
ATOM 547 N N . ASN A 1 71 ? 24.531 -17.422 -21.632 1.00 43.04 71 ASN A N 1
ATOM 548 C CA . ASN A 1 71 ? 23.931 -17.986 -22.834 1.00 42.32 71 ASN A CA 1
ATOM 549 C C . ASN A 1 71 ? 22.453 -18.266 -22.561 1.00 42.78 71 ASN A C 1
ATOM 550 O O . ASN A 1 71 ? 22.121 -19.315 -22.021 1.00 41.73 71 ASN A O 1
ATOM 555 N N . PRO A 1 72 ? 21.570 -17.284 -22.859 1.00 42.70 72 PRO A N 1
ATOM 556 C CA . PRO A 1 72 ? 20.133 -17.421 -22.536 1.00 43.43 72 PRO A CA 1
ATOM 557 C C . PRO A 1 72 ? 19.408 -18.636 -23.182 1.00 43.41 72 PRO A C 1
ATOM 558 O O . PRO A 1 72 ? 19.807 -19.087 -24.224 1.00 44.74 72 PRO A O 1
ATOM 562 N N . PHE A 1 73 ? 18.398 -19.190 -22.520 1.00 43.66 73 PHE A N 1
ATOM 563 C CA . PHE A 1 73 ? 17.575 -20.284 -23.077 1.00 43.31 73 PHE A CA 1
ATOM 564 C C . PHE A 1 73 ? 16.712 -19.790 -24.234 1.00 44.70 73 PHE A C 1
ATOM 565 O O . PHE A 1 73 ? 16.499 -18.582 -24.374 1.00 43.72 73 PHE A O 1
ATOM 573 N N . PRO A 1 74 ? 16.259 -20.714 -25.126 1.00 45.12 74 PRO A N 1
ATOM 574 C CA . PRO A 1 74 ? 15.346 -20.329 -26.187 1.00 46.52 74 PRO A CA 1
ATOM 575 C C . PRO A 1 74 ? 14.072 -19.692 -25.646 1.00 46.29 74 PRO A C 1
ATOM 576 O O . PRO A 1 74 ? 13.585 -20.155 -24.620 1.00 47.80 74 PRO A O 1
ATOM 580 N N . LYS A 1 75 ? 13.541 -18.650 -26.297 1.00 46.38 75 LYS A N 1
ATOM 581 C CA . LYS A 1 75 ? 12.356 -17.977 -25.773 1.00 46.54 75 LYS A CA 1
ATOM 582 C C . LYS A 1 75 ? 11.193 -18.940 -25.575 1.00 46.16 75 LYS A C 1
ATOM 583 O O . LYS A 1 75 ? 10.465 -18.842 -24.591 1.00 45.55 75 LYS A O 1
ATOM 589 N N . ASP A 1 76 ? 10.976 -19.850 -26.516 1.00 46.66 76 ASP A N 1
ATOM 590 C CA . ASP A 1 76 ? 9.708 -20.638 -26.499 1.00 47.09 76 ASP A CA 1
ATOM 591 C C . ASP A 1 76 ? 9.658 -21.601 -25.315 1.00 47.45 76 ASP A C 1
ATOM 592 O O . ASP A 1 76 ? 8.600 -21.827 -24.757 1.00 48.07 76 ASP A O 1
ATOM 594 N N . TRP A 1 77 ? 10.813 -22.100 -24.883 1.00 48.20 77 TRP A N 1
ATOM 595 C CA . TRP A 1 77 ? 10.905 -22.898 -23.644 1.00 48.98 77 TRP A CA 1
ATOM 596 C C . TRP A 1 77 ? 10.591 -22.045 -22.407 1.00 47.88 77 TRP A C 1
ATOM 597 O O . TRP A 1 77 ? 9.878 -22.450 -21.486 1.00 47.83 77 TRP A O 1
ATOM 608 N N . ARG A 1 78 ? 11.101 -20.831 -22.428 1.00 46.86 78 ARG A N 1
ATOM 609 C CA . ARG A 1 78 ? 10.933 -19.897 -21.310 1.00 46.43 78 ARG A CA 1
ATOM 610 C C . ARG A 1 78 ? 9.484 -19.463 -20.975 1.00 45.40 78 ARG A C 1
ATOM 611 O O . ARG A 1 78 ? 9.210 -19.018 -19.852 1.00 45.37 78 ARG A O 1
ATOM 619 N N . MET A 1 79 ? 8.579 -19.592 -21.928 1.00 44.65 79 MET A N 1
ATOM 620 C CA . MET A 1 79 ? 7.190 -19.175 -21.758 1.00 44.46 79 MET A CA 1
ATOM 621 C C . MET A 1 79 ? 6.377 -20.080 -20.827 1.00 44.04 79 MET A C 1
ATOM 622 O O . MET A 1 79 ? 5.325 -19.682 -20.347 1.00 43.89 79 MET A O 1
ATOM 627 N N . HIS A 1 80 ? 6.845 -21.300 -20.593 1.00 44.03 80 HIS A N 1
ATOM 628 C CA . HIS A 1 80 ? 6.022 -22.372 -20.016 1.00 43.22 80 HIS A CA 1
ATOM 629 C C . HIS A 1 80 ? 5.424 -22.050 -18.642 1.00 43.79 80 HIS A C 1
ATOM 630 O O . HIS A 1 80 ? 4.271 -22.477 -18.329 1.00 44.12 80 HIS A O 1
ATOM 637 N N . ALA A 1 81 ? 6.173 -21.262 -17.859 1.00 42.72 81 ALA A N 1
ATOM 638 C CA . ALA A 1 81 ? 5.717 -20.760 -16.557 1.00 42.29 81 ALA A CA 1
ATOM 639 C C . ALA A 1 81 ? 4.466 -19.927 -16.640 1.00 41.04 81 ALA A C 1
ATOM 640 O O . ALA A 1 81 ? 3.659 -20.003 -15.726 1.00 40.77 81 ALA A O 1
ATOM 642 N N . PHE A 1 82 ? 4.307 -19.124 -17.713 1.00 41.41 82 PHE A N 1
ATOM 643 C CA . PHE A 1 82 ? 3.091 -18.336 -17.934 1.00 40.86 82 PHE A CA 1
ATOM 644 C C . PHE A 1 82 ? 1.873 -19.216 -17.908 1.00 41.49 82 PHE A C 1
ATOM 645 O O . PHE A 1 82 ? 0.869 -18.891 -17.299 1.00 41.86 82 PHE A O 1
ATOM 653 N N . TYR A 1 83 ? 2.002 -20.393 -18.499 1.00 42.48 83 TYR A N 1
ATOM 654 C CA . TYR A 1 83 ? 0.917 -21.317 -18.612 1.00 42.87 83 TYR A CA 1
ATOM 655 C C . TYR A 1 83 ? 0.643 -21.973 -17.304 1.00 41.45 83 TYR A C 1
ATOM 656 O O . TYR A 1 83 ? -0.509 -22.017 -16.900 1.00 41.04 83 TYR A O 1
ATOM 665 N N . VAL A 1 84 ? 1.669 -22.453 -16.607 1.00 40.96 84 VAL A N 1
ATOM 666 C CA . VAL A 1 84 ? 1.434 -23.097 -15.323 1.00 41.05 84 VAL A CA 1
ATOM 667 C C . VAL A 1 84 ? 0.792 -22.110 -14.325 1.00 40.83 84 VAL A C 1
ATOM 668 O O . VAL A 1 84 ? -0.177 -22.468 -13.654 1.00 40.84 84 VAL A O 1
ATOM 672 N N . ASP A 1 85 ? 1.293 -20.876 -14.300 1.00 40.88 85 ASP A N 1
ATOM 673 C CA . ASP A 1 85 ? 0.770 -19.769 -13.436 1.00 41.27 85 ASP A CA 1
ATOM 674 C C . ASP A 1 85 ? -0.684 -19.423 -13.703 1.00 41.26 85 ASP A C 1
ATOM 675 O O . ASP A 1 85 ? -1.439 -18.981 -12.794 1.00 41.50 85 ASP A O 1
ATOM 680 N N . ALA A 1 86 ? -1.094 -19.610 -14.961 1.00 40.96 86 ALA A N 1
ATOM 681 C CA . ALA A 1 86 ? -2.477 -19.350 -15.348 1.00 41.01 86 ALA A CA 1
ATOM 682 C C . ALA A 1 86 ? -3.427 -20.519 -15.139 1.00 40.69 86 ALA A C 1
ATOM 683 O O . ALA A 1 86 ? -4.583 -20.360 -15.400 1.00 40.99 86 ALA A O 1
ATOM 685 N N . LEU A 1 87 ? -2.965 -21.655 -14.617 1.00 40.72 87 LEU A N 1
ATOM 686 C CA . LEU A 1 87 ? -3.845 -22.809 -14.414 1.00 40.55 87 LEU A CA 1
ATOM 687 C C . LEU A 1 87 ? -4.868 -22.574 -13.241 1.00 41.02 87 LEU A C 1
ATOM 688 O O . LEU A 1 87 ? -4.489 -22.073 -12.161 1.00 39.94 87 LEU A O 1
ATOM 693 N N . PRO A 1 88 ? -6.158 -22.932 -13.465 1.00 41.13 88 PRO A N 1
ATOM 694 C CA . PRO A 1 88 ? -7.196 -22.611 -12.479 1.00 41.63 88 PRO A CA 1
ATOM 695 C C . PRO A 1 88 ? -6.922 -23.202 -11.085 1.00 42.13 88 PRO A C 1
ATOM 696 O O . PRO A 1 88 ? -7.115 -22.524 -10.072 1.00 42.10 88 PRO A O 1
ATOM 700 N N . ILE A 1 89 ? -6.463 -24.442 -11.037 1.00 41.95 89 ILE A N 1
ATOM 701 C CA . ILE A 1 89 ? -6.094 -25.062 -9.771 1.00 42.90 89 ILE A CA 1
ATOM 702 C C . ILE A 1 89 ? -5.257 -24.103 -8.897 1.00 42.20 89 ILE A C 1
ATOM 703 O O . ILE A 1 89 ? -5.439 -24.056 -7.703 1.00 41.38 89 ILE A O 1
ATOM 708 N N . LEU A 1 90 ? -4.375 -23.332 -9.531 1.00 41.47 90 LEU A N 1
ATOM 709 C CA . LEU A 1 90 ? -3.445 -22.423 -8.843 1.00 40.91 90 LEU A CA 1
ATOM 710 C C . LEU A 1 90 ? -3.987 -21.026 -8.553 1.00 40.29 90 LEU A C 1
ATOM 711 O O . LEU A 1 90 ? -3.360 -20.271 -7.819 1.00 39.40 90 LEU A O 1
ATOM 716 N N . ASN A 1 91 ? -5.118 -20.688 -9.175 1.00 40.11 91 ASN A N 1
ATOM 717 C CA . ASN A 1 91 ? -5.750 -19.376 -9.077 1.00 40.00 91 ASN A CA 1
ATOM 718 C C . ASN A 1 91 ? -7.098 -19.410 -8.357 1.00 40.16 91 ASN A C 1
ATOM 719 O O . ASN A 1 91 ? -7.734 -18.373 -8.172 1.00 39.27 91 ASN A O 1
ATOM 724 N N . GLU A 1 92 ? -7.523 -20.606 -7.962 1.00 40.45 92 GLU A N 1
ATOM 725 C CA . GLU A 1 92 ? -8.804 -20.799 -7.334 1.00 41.03 92 GLU A CA 1
ATOM 726 C C . GLU A 1 92 ? -8.985 -19.982 -6.026 1.00 41.24 92 GLU A C 1
ATOM 727 O O . GLU A 1 92 ? -10.097 -19.533 -5.754 1.00 41.03 92 GLU A O 1
ATOM 733 N N . SER A 1 93 ? -7.907 -19.808 -5.248 1.00 41.44 93 SER A N 1
ATOM 734 C CA . SER A 1 93 ? -7.924 -19.083 -3.943 1.00 41.89 93 SER A CA 1
ATOM 735 C C . SER A 1 93 ? -8.054 -17.588 -4.080 1.00 42.06 93 SER A C 1
ATOM 736 O O . SER A 1 93 ? -8.419 -16.898 -3.134 1.00 42.25 93 SER A O 1
ATOM 739 N N . GLY A 1 94 ? -7.689 -17.068 -5.242 1.00 42.78 94 GLY A N 1
ATOM 740 C CA . GLY A 1 94 ? -7.801 -15.632 -5.497 1.00 43.26 94 GLY A CA 1
ATOM 741 C C . GLY A 1 94 ? -6.855 -14.750 -4.684 1.00 44.00 94 GLY A C 1
ATOM 742 O O . GLY A 1 94 ? -7.060 -13.547 -4.612 1.00 44.51 94 GLY A O 1
ATOM 743 N N . LYS A 1 95 ? -5.828 -15.342 -4.079 1.00 44.33 95 LYS A N 1
ATOM 744 C CA . LYS A 1 95 ? -4.846 -14.610 -3.313 1.00 44.72 95 LYS A CA 1
ATOM 745 C C . LYS A 1 95 ? -3.561 -15.402 -3.377 1.00 44.91 95 LYS A C 1
ATOM 746 O O . LYS A 1 95 ? -3.580 -16.614 -3.704 1.00 45.18 95 LYS A O 1
ATOM 749 N N . VAL A 1 96 ? -2.445 -14.694 -3.174 1.00 45.27 96 VAL A N 1
ATOM 750 C CA . VAL A 1 96 ? -1.117 -15.299 -3.053 1.00 45.16 96 VAL A CA 1
ATOM 751 C C . VAL A 1 96 ? -0.590 -14.913 -1.685 1.00 45.15 96 VAL A C 1
ATOM 752 O O . VAL A 1 96 ? -0.379 -13.725 -1.389 1.00 45.30 96 VAL A O 1
ATOM 756 N N . VAL A 1 97 ? -0.378 -15.918 -0.839 1.00 45.27 97 VAL A N 1
ATOM 757 C CA . VAL A 1 97 ? -0.034 -15.682 0.551 1.00 44.70 97 VAL A CA 1
ATOM 758 C C . VAL A 1 97 ? 1.472 -15.747 0.784 1.00 44.77 97 VAL A C 1
ATOM 759 O O . VAL A 1 97 ? 1.992 -14.961 1.573 1.00 44.75 97 VAL A O 1
ATOM 763 N N . THR A 1 98 ? 2.187 -16.665 0.128 1.00 45.43 98 THR A N 1
ATOM 764 C CA . THR A 1 98 ? 3.611 -16.814 0.444 1.00 45.64 98 THR A CA 1
ATOM 765 C C . THR A 1 98 ? 4.355 -15.608 -0.126 1.00 45.75 98 THR A C 1
ATOM 766 O O . THR A 1 98 ? 4.048 -15.097 -1.214 1.00 45.49 98 THR A O 1
ATOM 770 N N . HIS A 1 99 ? 5.327 -15.149 0.639 1.00 45.54 99 HIS A N 1
ATOM 771 C CA . HIS A 1 99 ? 5.977 -13.912 0.367 1.00 45.38 99 HIS A CA 1
ATOM 772 C C . HIS A 1 99 ? 7.202 -14.111 -0.467 1.00 45.19 99 HIS A C 1
ATOM 773 O O . HIS A 1 99 ? 7.908 -15.099 -0.344 1.00 45.62 99 HIS A O 1
ATOM 780 N N . VAL A 1 100 ? 7.446 -13.132 -1.318 1.00 45.32 100 VAL A N 1
ATOM 781 C CA . VAL A 1 100 ? 8.735 -12.926 -1.929 1.00 44.99 100 VAL A CA 1
ATOM 782 C C . VAL A 1 100 ? 9.732 -12.534 -0.828 1.00 44.39 100 VAL A C 1
ATOM 783 O O . VAL A 1 100 ? 9.488 -11.604 -0.067 1.00 44.44 100 VAL A O 1
ATOM 787 N N . ALA A 1 101 ? 10.847 -13.247 -0.752 1.00 44.07 101 ALA A N 1
ATOM 788 C CA . ALA A 1 101 ? 11.903 -12.927 0.210 1.00 44.18 101 ALA A CA 1
ATOM 789 C C . ALA A 1 101 ? 12.484 -11.518 -0.122 1.00 44.45 101 ALA A C 1
ATOM 790 O O . ALA A 1 101 ? 12.461 -11.080 -1.299 1.00 44.72 101 ALA A O 1
ATOM 792 N N . ALA A 1 102 ? 12.928 -10.806 0.911 1.00 43.47 102 ALA A N 1
ATOM 793 C CA . ALA A 1 102 ? 13.445 -9.447 0.771 1.00 43.83 102 ALA A CA 1
ATOM 794 C C . ALA A 1 102 ? 14.768 -9.425 0.010 1.00 43.96 102 ALA A C 1
ATOM 795 O O . ALA A 1 102 ? 14.979 -8.514 -0.768 1.00 44.82 102 ALA A O 1
ATOM 797 N N . LYS A 1 103 ? 15.621 -10.441 0.204 1.00 43.93 103 LYS A N 1
ATOM 798 C CA . LYS A 1 103 ? 16.926 -10.533 -0.489 1.00 43.95 103 LYS A CA 1
ATOM 799 C C . LYS A 1 103 ? 16.910 -11.267 -1.806 1.00 43.33 103 LYS A C 1
ATOM 800 O O . LYS A 1 103 ? 16.100 -12.169 -2.011 1.00 44.18 103 LYS A O 1
ATOM 802 N N . PRO A 1 104 ? 17.837 -10.913 -2.704 1.00 42.60 104 PRO A N 1
ATOM 803 C CA . PRO A 1 104 ? 17.991 -11.697 -3.918 1.00 42.59 104 PRO A CA 1
ATOM 804 C C . PRO A 1 104 ? 18.456 -13.133 -3.595 1.00 43.06 104 PRO A C 1
ATOM 805 O O . PRO A 1 104 ? 19.097 -13.353 -2.523 1.00 43.13 104 PRO A O 1
ATOM 809 N N . ALA A 1 105 ? 18.184 -14.065 -4.512 1.00 41.53 105 ALA A N 1
ATOM 810 C CA . ALA A 1 105 ? 18.399 -15.492 -4.267 1.00 41.55 105 ALA A CA 1
ATOM 811 C C . ALA A 1 105 ? 19.780 -15.872 -3.698 1.00 41.36 105 ALA A C 1
ATOM 812 O O . ALA A 1 105 ? 19.856 -16.661 -2.774 1.00 41.51 105 ALA A O 1
ATOM 814 N N . HIS A 1 106 ? 20.865 -15.318 -4.232 1.00 41.28 106 HIS A N 1
ATOM 815 C CA . HIS A 1 106 ? 22.207 -15.698 -3.749 1.00 41.73 106 HIS A CA 1
ATOM 816 C C . HIS A 1 106 ? 22.458 -15.285 -2.306 1.00 42.37 106 HIS A C 1
ATOM 817 O O . HIS A 1 106 ? 23.070 -16.038 -1.561 1.00 43.03 106 HIS A O 1
ATOM 824 N N . HIS A 1 107 ? 21.958 -14.101 -1.931 1.00 42.49 107 HIS A N 1
ATOM 825 C CA . HIS A 1 107 ? 21.986 -13.631 -0.568 1.00 42.68 107 HIS A CA 1
ATOM 826 C C . HIS A 1 107 ? 21.032 -14.389 0.336 1.00 41.86 107 HIS A C 1
ATOM 827 O O . HIS A 1 107 ? 21.374 -14.739 1.462 1.00 41.36 107 HIS A O 1
ATOM 834 N N . HIS A 1 108 ? 19.848 -14.652 -0.179 1.00 41.78 108 HIS A N 1
ATOM 835 C CA . HIS A 1 108 ? 18.874 -15.485 0.514 1.00 41.48 108 HIS A CA 1
ATOM 836 C C . HIS A 1 108 ? 19.463 -16.863 0.857 1.00 41.64 108 HIS A C 1
ATOM 837 O O . HIS A 1 108 ? 19.289 -17.387 1.957 1.00 40.33 108 HIS A O 1
ATOM 844 N N . LEU A 1 109 ? 20.140 -17.450 -0.114 1.00 42.48 109 LEU A N 1
ATOM 845 C CA . LEU A 1 109 ? 20.747 -18.751 0.060 1.00 43.71 109 LEU A CA 1
ATOM 846 C C . LEU A 1 109 ? 21.773 -18.724 1.211 1.00 43.50 109 LEU A C 1
ATOM 847 O O . LEU A 1 109 ? 21.748 -19.578 2.099 1.00 43.40 109 LEU A O 1
ATOM 852 N N . ILE A 1 110 ? 22.639 -17.713 1.209 1.00 43.27 110 ILE A N 1
ATOM 853 C CA . ILE A 1 110 ? 23.663 -17.545 2.255 1.00 42.83 110 ILE A CA 1
ATOM 854 C C . ILE A 1 110 ? 23.022 -17.461 3.630 1.00 43.03 110 ILE A C 1
ATOM 855 O O . ILE A 1 110 ? 23.420 -18.184 4.559 1.00 42.81 110 ILE A O 1
ATOM 860 N N . GLU A 1 111 ? 22.035 -16.574 3.764 1.00 43.25 111 GLU A N 1
ATOM 861 C CA . GLU A 1 111 ? 21.420 -16.280 5.069 1.00 43.38 111 GLU A CA 1
ATOM 862 C C . GLU A 1 111 ? 20.633 -17.499 5.573 1.00 42.92 111 GLU A C 1
ATOM 863 O O . GLU A 1 111 ? 20.679 -17.799 6.758 1.00 41.51 111 GLU A O 1
ATOM 866 N N . THR A 1 112 ? 19.937 -18.197 4.673 1.00 42.70 112 THR A N 1
ATOM 867 C CA . THR A 1 112 ? 19.234 -19.421 5.038 1.00 42.96 112 THR A CA 1
ATOM 868 C C . THR A 1 112 ? 20.229 -20.473 5.526 1.00 43.39 112 THR A C 1
ATOM 869 O O . THR A 1 112 ? 20.065 -21.049 6.580 1.00 42.88 112 THR A O 1
ATOM 873 N N . LEU A 1 113 ? 21.269 -20.708 4.744 1.00 44.10 113 LEU A N 1
ATOM 874 C CA . LEU A 1 113 ? 22.212 -21.761 5.064 1.00 44.39 113 LEU A CA 1
ATOM 875 C C . LEU A 1 113 ? 22.852 -21.482 6.401 1.00 44.50 113 LEU A C 1
ATOM 876 O O . LEU A 1 113 ? 22.932 -22.368 7.248 1.00 44.51 113 LEU A O 1
ATOM 881 N N . LEU A 1 114 ? 23.293 -20.247 6.604 1.00 45.04 114 LEU A N 1
ATOM 882 C CA . LEU A 1 114 ? 23.944 -19.903 7.864 1.00 44.80 114 LEU A CA 1
ATOM 883 C C . LEU A 1 114 ? 22.977 -19.818 9.046 1.00 44.27 114 LEU A C 1
ATOM 884 O O . LEU A 1 114 ? 23.374 -20.062 10.157 1.00 44.61 114 LEU A O 1
ATOM 889 N N . GLN A 1 115 ? 21.718 -19.495 8.819 1.00 44.17 115 GLN A N 1
ATOM 890 C CA . GLN A 1 115 ? 20.752 -19.439 9.911 1.00 44.37 115 GLN A CA 1
ATOM 891 C C . GLN A 1 115 ? 20.228 -20.822 10.346 1.00 44.61 115 GLN A C 1
ATOM 892 O O . GLN A 1 115 ? 19.889 -20.984 11.491 1.00 45.22 115 GLN A O 1
ATOM 894 N N . THR A 1 116 ? 20.211 -21.825 9.466 1.00 44.98 116 THR A N 1
ATOM 895 C CA . THR A 1 116 ? 19.798 -23.183 9.855 1.00 45.21 116 THR A CA 1
ATOM 896 C C . THR A 1 116 ? 20.973 -23.917 10.498 1.00 45.31 116 THR A C 1
ATOM 897 O O . THR A 1 116 ? 22.068 -23.957 9.915 1.00 45.46 116 THR A O 1
ATOM 901 N N . GLU A 1 117 ? 20.735 -24.494 11.687 1.00 44.68 117 GLU A N 1
ATOM 902 C CA . GLU A 1 117 ? 21.772 -25.106 12.505 1.00 44.34 117 GLU A CA 1
ATOM 903 C C . GLU A 1 117 ? 22.450 -26.338 11.866 1.00 43.91 117 GLU A C 1
ATOM 904 O O . GLU A 1 117 ? 23.685 -26.451 11.866 1.00 43.29 117 GLU A O 1
ATOM 906 N N . GLU A 1 118 ? 21.659 -27.251 11.322 1.00 43.74 118 GLU A N 1
ATOM 907 C CA . GLU A 1 118 ? 22.207 -28.428 10.689 1.00 43.85 118 GLU A CA 1
ATOM 908 C C . GLU A 1 118 ? 22.688 -28.011 9.309 1.00 44.08 118 GLU A C 1
ATOM 909 O O . GLU A 1 118 ? 22.325 -26.951 8.841 1.00 45.64 118 GLU A O 1
ATOM 912 N N . LYS A 1 119 ? 23.496 -28.849 8.664 1.00 44.06 119 LYS A N 1
ATOM 913 C CA . LYS A 1 119 ? 23.843 -28.718 7.250 1.00 43.66 119 LYS A CA 1
ATOM 914 C C . LYS A 1 119 ? 22.579 -28.894 6.365 1.00 43.98 119 LYS A C 1
ATOM 915 O O . LYS A 1 119 ? 21.643 -29.638 6.733 1.00 44.75 119 LYS A O 1
ATOM 921 N N . THR A 1 120 ? 22.535 -28.218 5.219 1.00 43.37 120 THR A N 1
ATOM 922 C CA . THR A 1 120 ? 21.407 -28.377 4.294 1.00 43.34 120 THR A CA 1
ATOM 923 C C . THR A 1 120 ? 21.847 -28.938 2.946 1.00 43.04 120 THR A C 1
ATOM 924 O O . THR A 1 120 ? 22.940 -28.655 2.497 1.00 42.33 120 THR A O 1
ATOM 928 N N . THR A 1 121 ? 20.992 -29.776 2.359 1.00 42.60 121 THR A N 1
ATOM 929 C CA . THR A 1 121 ? 21.186 -30.254 1.001 1.00 42.72 121 THR A CA 1
ATOM 930 C C . THR A 1 121 ? 20.703 -29.213 -0.019 1.00 42.49 121 THR A C 1
ATOM 931 O O . THR A 1 121 ? 19.564 -28.760 0.044 1.00 43.07 121 THR A O 1
ATOM 935 N N . LEU A 1 122 ? 21.569 -28.868 -0.978 1.00 42.33 122 LEU A N 1
ATOM 936 C CA . LEU A 1 122 ? 21.237 -27.954 -2.072 1.00 42.21 122 LEU A CA 1
ATOM 937 C C . LEU A 1 122 ? 20.772 -28.731 -3.278 1.00 42.27 122 LEU A C 1
ATOM 938 O O . LEU A 1 122 ? 21.415 -29.698 -3.698 1.00 41.84 122 LEU A O 1
ATOM 943 N N . LEU A 1 123 ? 19.618 -28.344 -3.788 1.00 42.66 123 LEU A N 1
ATOM 944 C CA . LEU A 1 123 ? 19.008 -28.958 -4.916 1.00 42.76 123 LEU A CA 1
ATOM 945 C C . LEU A 1 123 ? 18.848 -27.846 -5.967 1.00 42.78 123 LEU A C 1
ATOM 946 O O . LEU A 1 123 ? 18.092 -26.897 -5.750 1.00 42.65 123 LEU A O 1
ATOM 951 N N . PHE A 1 124 ? 19.591 -27.959 -7.073 1.00 41.89 124 PHE A N 1
ATOM 952 C CA . PHE A 1 124 ? 19.534 -27.002 -8.156 1.00 41.12 124 PHE A CA 1
ATOM 953 C C . PHE A 1 124 ? 19.086 -27.741 -9.429 1.00 42.19 124 PHE A C 1
ATOM 954 O O . PHE A 1 124 ? 19.761 -28.691 -9.918 1.00 40.64 124 PHE A O 1
ATOM 962 N N . THR A 1 125 ? 17.960 -27.258 -9.984 1.00 42.46 125 THR A N 1
ATOM 963 C CA . THR A 1 125 ? 17.414 -27.790 -11.178 1.00 42.24 125 THR A CA 1
ATOM 964 C C . THR A 1 125 ? 17.445 -26.821 -12.381 1.00 42.71 125 THR A C 1
ATOM 965 O O . THR A 1 125 ? 17.025 -27.206 -13.460 1.00 42.31 125 THR A O 1
ATOM 969 N N . GLY A 1 126 ? 18.015 -25.635 -12.199 1.00 42.20 126 GLY A N 1
ATOM 970 C CA . GLY A 1 126 ? 18.449 -24.759 -13.262 1.00 41.81 126 GLY A CA 1
ATOM 971 C C . GLY A 1 126 ? 19.983 -24.609 -13.223 1.00 42.01 126 GLY A C 1
ATOM 972 O O . GLY A 1 126 ? 20.677 -25.404 -12.589 1.00 42.05 126 GLY A O 1
ATOM 973 N N . PRO A 1 127 ? 20.528 -23.581 -13.910 1.00 41.94 127 PRO A N 1
ATOM 974 C CA . PRO A 1 127 ? 21.942 -23.202 -13.861 1.00 41.88 127 PRO A CA 1
ATOM 975 C C . PRO A 1 127 ? 22.476 -22.965 -12.443 1.00 41.93 127 PRO A C 1
ATOM 976 O O . PRO A 1 127 ? 21.676 -22.777 -11.526 1.00 41.83 127 PRO A O 1
ATOM 980 N N . LEU A 1 128 ? 23.800 -22.892 -12.284 1.00 41.81 128 LEU A N 1
ATOM 981 C CA . LEU A 1 128 ? 24.413 -22.809 -10.965 1.00 41.79 128 LEU A CA 1
ATOM 982 C C . LEU A 1 128 ? 24.765 -21.408 -10.503 1.00 41.82 128 LEU A C 1
ATOM 983 O O . LEU A 1 128 ? 25.360 -21.263 -9.465 1.00 42.72 128 LEU A O 1
ATOM 988 N N . THR A 1 129 ? 24.368 -20.371 -11.222 1.00 43.02 129 THR A N 1
ATOM 989 C CA . THR A 1 129 ? 24.952 -19.046 -10.966 1.00 42.58 129 THR A CA 1
ATOM 990 C C . THR A 1 129 ? 24.577 -18.397 -9.625 1.00 42.58 129 THR A C 1
ATOM 991 O O . THR A 1 129 ? 25.433 -17.729 -9.031 1.00 40.73 129 THR A O 1
ATOM 995 N N . ASP A 1 130 ? 23.379 -18.675 -9.085 1.00 42.09 130 ASP A N 1
ATOM 996 C CA . ASP A 1 130 ? 23.074 -18.171 -7.712 1.00 42.69 130 ASP A CA 1
ATOM 997 C C . ASP A 1 130 ? 24.015 -18.794 -6.655 1.00 42.32 130 ASP A C 1
ATOM 998 O O . ASP A 1 130 ? 24.380 -18.140 -5.650 1.00 42.82 130 ASP A O 1
ATOM 1003 N N . LEU A 1 131 ? 24.387 -20.060 -6.852 1.00 41.50 131 LEU A N 1
ATOM 1004 C CA . LEU A 1 131 ? 25.353 -20.707 -5.968 1.00 41.36 131 LEU A CA 1
ATOM 1005 C C . LEU A 1 131 ? 26.812 -20.248 -6.169 1.00 41.27 131 LEU A C 1
ATOM 1006 O O . LEU A 1 131 ? 27.557 -20.074 -5.209 1.00 42.61 131 LEU A O 1
ATOM 1011 N N . ALA A 1 132 ? 27.257 -20.132 -7.401 1.00 41.66 132 ALA A N 1
ATOM 1012 C CA . ALA A 1 132 ? 28.598 -19.619 -7.695 1.00 41.92 132 ALA A CA 1
ATOM 1013 C C . ALA A 1 132 ? 28.801 -18.316 -6.988 1.00 41.86 132 ALA A C 1
ATOM 1014 O O . ALA A 1 132 ? 29.830 -18.058 -6.336 1.00 42.71 132 ALA A O 1
ATOM 1016 N N . ARG A 1 133 ? 27.784 -17.489 -7.120 1.00 42.04 133 ARG A N 1
ATOM 1017 C CA . ARG A 1 133 ? 27.768 -16.150 -6.569 1.00 42.90 133 ARG A CA 1
ATOM 1018 C C . ARG A 1 133 ? 27.762 -16.127 -5.039 1.00 41.28 133 ARG A C 1
ATOM 1019 O O . ARG A 1 133 ? 28.494 -15.377 -4.465 1.00 40.96 133 ARG A O 1
ATOM 1027 N N . ALA A 1 134 ? 26.931 -16.962 -4.428 1.00 40.90 134 ALA A N 1
ATOM 1028 C CA . ALA A 1 134 ? 26.903 -17.232 -2.988 1.00 41.17 134 ALA A CA 1
ATOM 1029 C C . ALA A 1 134 ? 28.278 -17.609 -2.460 1.00 41.03 134 ALA A C 1
ATOM 1030 O O . ALA A 1 134 ? 28.761 -17.051 -1.480 1.00 40.77 134 ALA A O 1
ATOM 1032 N N . LEU A 1 135 ? 28.917 -18.522 -3.170 1.00 41.76 135 LEU A N 1
ATOM 1033 C CA . LEU A 1 135 ? 30.251 -19.006 -2.818 1.00 42.17 135 LEU A CA 1
ATOM 1034 C C . LEU A 1 135 ? 31.329 -17.950 -2.962 1.00 42.90 135 LEU A C 1
ATOM 1035 O O . LEU A 1 135 ? 32.223 -17.817 -2.114 1.00 42.41 135 LEU A O 1
ATOM 1040 N N . TYR A 1 136 ? 31.227 -17.161 -4.015 1.00 44.19 136 TYR A N 1
ATOM 1041 C CA . TYR A 1 136 ? 32.197 -16.089 -4.227 1.00 44.85 136 TYR A CA 1
ATOM 1042 C C . TYR A 1 136 ? 32.168 -15.078 -3.060 1.00 44.29 136 TYR A C 1
ATOM 1043 O O . TYR A 1 136 ? 33.196 -14.706 -2.536 1.00 43.33 136 TYR A O 1
ATOM 1052 N N . GLU A 1 137 ? 30.976 -14.704 -2.622 1.00 44.36 137 GLU A N 1
ATOM 1053 C CA . GLU A 1 137 ? 30.826 -13.711 -1.562 1.00 44.37 137 GLU A CA 1
ATOM 1054 C C . GLU A 1 137 ? 31.008 -14.257 -0.152 1.00 43.64 137 GLU A C 1
ATOM 1055 O O . GLU A 1 137 ? 31.549 -13.580 0.726 1.00 43.28 137 GLU A O 1
ATOM 1061 N N . ALA A 1 138 ? 30.558 -15.483 0.064 1.00 43.33 138 ALA A N 1
ATOM 1062 C CA . ALA A 1 138 ? 30.590 -16.105 1.387 1.00 42.95 138 ALA A CA 1
ATOM 1063 C C . ALA A 1 138 ? 30.999 -17.573 1.294 1.00 42.61 138 ALA A C 1
ATOM 1064 O O . ALA A 1 138 ? 30.175 -18.463 1.449 1.00 42.59 138 ALA A O 1
ATOM 1066 N N . PRO A 1 139 ? 32.276 -17.844 1.034 1.00 42.51 139 PRO A N 1
ATOM 1067 C CA . PRO A 1 139 ? 32.687 -19.255 0.950 1.00 42.69 139 PRO A CA 1
ATOM 1068 C C . PRO A 1 139 ? 32.541 -20.109 2.246 1.00 42.74 139 PRO A C 1
ATOM 1069 O O . PRO A 1 139 ? 32.556 -21.364 2.162 1.00 42.55 139 PRO A O 1
ATOM 1073 N N . ILE A 1 140 ? 32.391 -19.457 3.407 1.00 42.08 140 ILE A N 1
ATOM 1074 C CA . ILE A 1 140 ? 32.069 -20.149 4.675 1.00 42.23 140 ILE A CA 1
ATOM 1075 C C . ILE A 1 140 ? 30.895 -21.136 4.518 1.00 42.39 140 ILE A C 1
ATOM 1076 O O . ILE A 1 140 ? 30.788 -22.131 5.218 1.00 42.64 140 ILE A O 1
ATOM 1081 N N . ILE A 1 141 ? 30.033 -20.839 3.574 1.00 42.41 141 ILE A N 1
ATOM 1082 C CA . ILE A 1 141 ? 28.852 -21.621 3.271 1.00 43.54 141 ILE A CA 1
ATOM 1083 C C . ILE A 1 141 ? 29.141 -23.103 2.892 1.00 43.65 141 ILE A C 1
ATOM 1084 O O . ILE A 1 141 ? 28.320 -23.999 3.131 1.00 43.25 141 ILE A O 1
ATOM 1089 N N . GLU A 1 142 ? 30.331 -23.373 2.366 1.00 43.69 142 GLU A N 1
ATOM 1090 C CA . GLU A 1 142 ? 30.778 -24.762 2.225 1.00 44.65 142 GLU A CA 1
ATOM 1091 C C . GLU A 1 142 ? 30.553 -25.564 3.514 1.00 44.37 142 GLU A C 1
ATOM 1092 O O . GLU A 1 142 ? 30.175 -26.721 3.459 1.00 45.26 142 GLU A O 1
ATOM 1098 N N . ASN A 1 143 ? 30.776 -24.928 4.663 1.00 43.80 143 ASN A N 1
ATOM 1099 C CA . ASN A 1 143 ? 30.584 -25.553 5.968 1.00 43.94 143 ASN A CA 1
ATOM 1100 C C . ASN A 1 143 ? 29.156 -25.954 6.263 1.00 43.74 143 ASN A C 1
ATOM 1101 O O . ASN A 1 143 ? 28.937 -26.823 7.100 1.00 43.63 143 ASN A O 1
ATOM 1106 N N . LYS A 1 144 ? 28.184 -25.307 5.625 1.00 43.65 144 LYS A N 1
ATOM 1107 C CA . LYS A 1 144 ? 26.771 -25.631 5.843 1.00 43.19 144 LYS A CA 1
ATOM 1108 C C . LYS A 1 144 ? 26.117 -26.459 4.725 1.00 42.98 144 LYS A C 1
ATOM 1109 O O . LYS A 1 144 ? 24.907 -26.727 4.768 1.00 42.71 144 LYS A O 1
ATOM 1115 N N . ILE A 1 145 ? 26.900 -26.845 3.720 1.00 42.83 145 ILE A N 1
ATOM 1116 C CA . ILE A 1 145 ? 26.403 -27.630 2.588 1.00 42.23 145 ILE A CA 1
ATOM 1117 C C . ILE A 1 145 ? 26.688 -29.108 2.784 1.00 42.53 145 ILE A C 1
ATOM 1118 O O . ILE A 1 145 ? 27.833 -29.541 2.734 1.00 41.78 145 ILE A O 1
ATOM 1123 N N . LYS A 1 146 ? 25.629 -29.887 2.991 1.00 43.08 146 LYS A N 1
ATOM 1124 C CA . LYS A 1 146 ? 25.718 -31.339 3.119 1.00 42.97 146 LYS A CA 1
ATOM 1125 C C . LYS A 1 146 ? 26.168 -31.888 1.793 1.00 43.03 146 LYS A C 1
ATOM 1126 O O . LYS A 1 146 ? 27.128 -32.623 1.690 1.00 42.80 146 LYS A O 1
ATOM 1130 N N . ARG A 1 147 ? 25.475 -31.483 0.746 1.00 43.94 147 ARG A N 1
ATOM 1131 C CA . ARG A 1 147 ? 25.895 -31.790 -0.607 1.00 44.53 147 ARG A CA 1
ATOM 1132 C C . ARG A 1 147 ? 25.039 -30.971 -1.567 1.00 43.07 147 ARG A C 1
ATOM 1133 O O . ARG A 1 147 ? 24.023 -30.370 -1.174 1.00 41.62 147 ARG A O 1
ATOM 1141 N N . LEU A 1 148 ? 25.495 -30.948 -2.813 1.00 42.41 148 LEU A N 1
ATOM 1142 C CA . LEU A 1 148 ? 24.755 -30.359 -3.938 1.00 42.02 148 LEU A CA 1
ATOM 1143 C C . LEU A 1 148 ? 24.231 -31.524 -4.780 1.00 40.35 148 LEU A C 1
ATOM 1144 O O . LEU A 1 148 ? 24.991 -32.361 -5.182 1.00 37.75 148 LEU A O 1
ATOM 1149 N N . VAL A 1 149 ? 22.937 -31.525 -5.054 1.00 40.69 149 VAL A N 1
ATOM 1150 C CA . VAL A 1 149 ? 22.356 -32.345 -6.097 1.00 40.56 149 VAL A CA 1
ATOM 1151 C C . VAL A 1 149 ? 21.929 -31.423 -7.215 1.00 40.35 149 VAL A C 1
ATOM 1152 O O . VAL A 1 149 ? 21.158 -30.521 -7.023 1.00 41.31 149 VAL A O 1
ATOM 1156 N N . TRP A 1 150 ? 22.475 -31.667 -8.396 1.00 40.58 150 TRP A N 1
ATOM 1157 C CA . TRP A 1 150 ? 22.297 -30.802 -9.539 1.00 40.26 150 TRP A CA 1
ATOM 1158 C C . TRP A 1 150 ? 21.944 -31.593 -10.795 1.00 40.06 150 TRP A C 1
ATOM 1159 O O . TRP A 1 150 ? 22.566 -32.611 -11.129 1.00 38.85 150 TRP A O 1
ATOM 1170 N N . MET A 1 151 ? 20.936 -31.068 -11.490 1.00 40.87 151 MET A N 1
ATOM 1171 C CA . MET A 1 151 ? 20.645 -31.424 -12.848 1.00 40.21 151 MET A CA 1
ATOM 1172 C C . MET A 1 151 ? 21.548 -30.619 -13.769 1.00 40.23 151 MET A C 1
ATOM 1173 O O . MET A 1 151 ? 21.381 -29.413 -13.983 1.00 41.57 151 MET A O 1
ATOM 1178 N N . GLY A 1 152 ? 22.514 -31.287 -14.345 1.00 40.75 152 GLY A N 1
ATOM 1179 C CA . GLY A 1 152 ? 23.418 -30.637 -15.289 1.00 40.96 152 GLY A CA 1
ATOM 1180 C C . GLY A 1 152 ? 24.374 -31.639 -15.904 1.00 41.50 152 GLY A C 1
ATOM 1181 O O . GLY A 1 152 ? 24.560 -32.769 -15.403 1.00 40.51 152 GLY A O 1
ATOM 1182 N N . GLY A 1 153 ? 24.931 -31.233 -17.039 1.00 41.91 153 GLY A N 1
ATOM 1183 C CA . GLY A 1 153 ? 26.042 -31.929 -17.675 1.00 41.84 153 GLY A CA 1
ATOM 1184 C C . GLY A 1 153 ? 25.612 -33.105 -18.510 1.00 42.25 153 GLY A C 1
ATOM 1185 O O . GLY A 1 153 ? 24.449 -33.499 -18.480 1.00 41.21 153 GLY A O 1
ATOM 1186 N N . THR A 1 154 ? 26.582 -33.615 -19.267 1.00 42.56 154 THR A N 1
ATOM 1187 C CA . THR A 1 154 ? 26.487 -34.882 -19.980 1.00 42.94 154 THR A CA 1
ATOM 1188 C C . THR A 1 154 ? 27.899 -35.380 -20.347 1.00 43.38 154 THR A C 1
ATOM 1189 O O . THR A 1 154 ? 28.848 -34.580 -20.554 1.00 43.83 154 THR A O 1
ATOM 1193 N N . PHE A 1 155 ? 28.031 -36.699 -20.396 1.00 42.97 155 PHE A N 1
ATOM 1194 C CA . PHE A 1 155 ? 29.300 -37.350 -20.763 1.00 43.21 155 PHE A CA 1
ATOM 1195 C C . PHE A 1 155 ? 29.162 -38.152 -22.054 1.00 42.87 155 PHE A C 1
ATOM 1196 O O . PHE A 1 155 ? 30.111 -38.783 -22.484 1.00 42.71 155 PHE A O 1
ATOM 1204 N N . ARG A 1 156 ? 28.010 -38.045 -22.706 1.00 43.19 156 ARG A N 1
ATOM 1205 C CA . ARG A 1 156 ? 27.896 -38.400 -24.133 1.00 43.98 156 ARG A CA 1
ATOM 1206 C C . ARG A 1 156 ? 28.615 -37.390 -25.026 1.00 44.15 156 ARG A C 1
ATOM 1207 O O . ARG A 1 156 ? 28.886 -36.249 -24.619 1.00 42.81 156 ARG A O 1
ATOM 1215 N N . THR A 1 157 ? 28.870 -37.815 -26.261 1.00 44.44 157 THR A N 1
ATOM 1216 C CA . THR A 1 157 ? 29.494 -36.971 -27.293 1.00 45.08 157 THR A CA 1
ATOM 1217 C C . THR A 1 157 ? 28.664 -35.751 -27.736 1.00 44.92 157 THR A C 1
ATOM 1218 O O . THR A 1 157 ? 29.212 -34.798 -28.281 1.00 45.04 157 THR A O 1
ATOM 1222 N N . ALA A 1 158 ? 27.351 -35.788 -27.520 1.00 44.61 158 ALA A N 1
ATOM 1223 C CA . ALA A 1 158 ? 26.516 -34.644 -27.817 1.00 44.43 158 ALA A CA 1
ATOM 1224 C C . ALA A 1 158 ? 25.531 -34.386 -26.717 1.00 44.10 158 ALA A C 1
ATOM 1225 O O . ALA A 1 158 ? 25.051 -35.335 -26.073 1.00 43.90 158 ALA A O 1
ATOM 1227 N N . GLY A 1 159 ? 25.204 -33.098 -26.543 1.00 43.23 159 GLY A N 1
ATOM 1228 C CA . GLY A 1 159 ? 24.254 -32.626 -25.535 1.00 42.29 159 GLY A CA 1
ATOM 1229 C C . GLY A 1 159 ? 22.930 -32.165 -26.124 1.00 41.47 159 GLY A C 1
ATOM 1230 O O . GLY A 1 159 ? 22.533 -32.599 -27.188 1.00 39.26 159 GLY A O 1
ATOM 1231 N N . ASN A 1 160 ? 22.236 -31.277 -25.419 1.00 41.25 160 ASN A N 1
ATOM 1232 C CA . ASN A 1 160 ? 20.895 -30.806 -25.877 1.00 41.19 160 ASN A CA 1
ATOM 1233 C C . ASN A 1 160 ? 20.927 -29.331 -26.222 1.00 41.63 160 ASN A C 1
ATOM 1234 O O . ASN A 1 160 ? 19.870 -28.698 -26.512 1.00 42.93 160 ASN A O 1
ATOM 1239 N N . VAL A 1 161 ? 22.146 -28.786 -26.259 1.00 41.39 161 VAL A N 1
ATOM 1240 C CA . VAL A 1 161 ? 22.390 -27.423 -26.731 1.00 41.25 161 VAL A CA 1
ATOM 1241 C C . VAL A 1 161 ? 22.723 -27.434 -28.237 1.00 41.52 161 VAL A C 1
ATOM 1242 O O . VAL A 1 161 ? 23.736 -27.977 -28.656 1.00 41.42 161 VAL A O 1
ATOM 1246 N N . HIS A 1 162 ? 21.864 -26.824 -29.049 1.00 42.52 162 HIS A N 1
ATOM 1247 C CA . HIS A 1 162 ? 22.120 -26.723 -30.484 1.00 43.68 162 HIS A CA 1
ATOM 1248 C C . HIS A 1 162 ? 21.954 -25.245 -30.895 1.00 42.81 162 HIS A C 1
ATOM 1249 O O . HIS A 1 162 ? 20.905 -24.811 -31.272 1.00 43.63 162 HIS A O 1
ATOM 1256 N N . GLU A 1 163 ? 23.026 -24.474 -30.714 1.00 42.22 163 GLU A N 1
ATOM 1257 C CA . GLU A 1 163 ? 22.988 -23.024 -30.748 1.00 41.53 163 GLU A CA 1
ATOM 1258 C C . GLU A 1 163 ? 24.186 -22.445 -31.470 1.00 41.34 163 GLU A C 1
ATOM 1259 O O . GLU A 1 163 ? 25.261 -23.048 -31.509 1.00 40.46 163 GLU A O 1
ATOM 1265 N N . PRO A 1 164 ? 24.028 -21.241 -32.025 1.00 41.51 164 PRO A N 1
ATOM 1266 C CA . PRO A 1 164 ? 25.211 -20.642 -32.646 1.00 41.82 164 PRO A CA 1
ATOM 1267 C C . PRO A 1 164 ? 26.373 -20.470 -31.631 1.00 41.71 164 PRO A C 1
ATOM 1268 O O . PRO A 1 164 ? 26.167 -20.403 -30.398 1.00 41.59 164 PRO A O 1
ATOM 1272 N N . GLU A 1 165 ? 27.572 -20.477 -32.156 1.00 42.22 165 GLU A N 1
ATOM 1273 C CA . GLU A 1 165 ? 28.822 -20.451 -31.386 1.00 43.29 165 GLU A CA 1
ATOM 1274 C C . GLU A 1 165 ? 29.124 -21.724 -30.590 1.00 43.41 165 GLU A C 1
ATOM 1275 O O . GLU A 1 165 ? 30.140 -21.784 -29.945 1.00 44.22 165 GLU A O 1
ATOM 1281 N N . HIS A 1 166 ? 28.272 -22.736 -30.613 1.00 43.00 166 HIS A N 1
ATOM 1282 C CA . HIS A 1 166 ? 28.515 -23.887 -29.810 1.00 42.48 166 HIS A CA 1
ATOM 1283 C C . HIS A 1 166 ? 28.746 -25.147 -30.643 1.00 42.27 166 HIS A C 1
ATOM 1284 O O . HIS A 1 166 ? 28.110 -25.305 -31.672 1.00 41.48 166 HIS A O 1
ATOM 1291 N N . ASP A 1 167 ? 29.623 -26.043 -30.178 1.00 41.42 167 ASP A N 1
ATOM 1292 C CA . ASP A 1 167 ? 29.930 -27.297 -30.885 1.00 41.37 167 ASP A CA 1
ATOM 1293 C C . ASP A 1 167 ? 28.979 -28.474 -30.605 1.00 41.34 167 ASP A C 1
ATOM 1294 O O . ASP A 1 167 ? 29.200 -29.565 -31.108 1.00 41.89 167 ASP A O 1
ATOM 1299 N N . GLY A 1 168 ? 27.952 -28.264 -29.798 1.00 41.52 168 GLY A N 1
ATOM 1300 C CA . GLY A 1 168 ? 26.907 -29.242 -29.572 1.00 41.59 168 GLY A CA 1
ATOM 1301 C C . GLY A 1 168 ? 27.251 -30.343 -28.587 1.00 41.82 168 GLY A C 1
ATOM 1302 O O . GLY A 1 168 ? 26.732 -31.451 -28.713 1.00 42.21 168 GLY A O 1
ATOM 1303 N N . THR A 1 169 ? 28.127 -30.051 -27.619 1.00 41.13 169 THR A N 1
ATOM 1304 C CA . THR A 1 169 ? 28.631 -31.050 -26.681 1.00 40.22 169 THR A CA 1
ATOM 1305 C C . THR A 1 169 ? 28.213 -30.792 -25.232 1.00 40.59 169 THR A C 1
ATOM 1306 O O . THR A 1 169 ? 28.486 -31.606 -24.365 1.00 40.44 169 THR A O 1
ATOM 1310 N N . ALA A 1 170 ? 27.554 -29.663 -24.960 1.00 40.71 170 ALA A N 1
ATOM 1311 C CA . ALA A 1 170 ? 27.152 -29.280 -23.603 1.00 40.81 170 ALA A CA 1
ATOM 1312 C C . ALA A 1 170 ? 25.660 -29.527 -23.356 1.00 41.47 170 ALA A C 1
ATOM 1313 O O . ALA A 1 170 ? 24.841 -29.652 -24.299 1.00 41.74 170 ALA A O 1
ATOM 1315 N N . GLU A 1 171 ? 25.334 -29.550 -22.078 1.00 40.70 171 GLU A N 1
ATOM 1316 C CA . GLU A 1 171 ? 23.971 -29.615 -21.595 1.00 41.16 171 GLU A CA 1
ATOM 1317 C C . GLU A 1 171 ? 23.582 -28.185 -21.180 1.00 41.23 171 GLU A C 1
ATOM 1318 O O . GLU A 1 171 ? 24.449 -27.377 -20.833 1.00 41.00 171 GLU A O 1
ATOM 1324 N N . TRP A 1 172 ? 22.282 -27.858 -21.264 1.00 41.35 172 TRP A N 1
ATOM 1325 C CA . TRP A 1 172 ? 21.782 -26.486 -21.090 1.00 40.30 172 TRP A CA 1
ATOM 1326 C C . TRP A 1 172 ? 22.035 -25.789 -19.755 1.00 41.02 172 TRP A C 1
ATOM 1327 O O . TRP A 1 172 ? 22.354 -24.589 -19.732 1.00 40.61 172 TRP A O 1
ATOM 1338 N N . ASN A 1 173 ? 21.787 -26.457 -18.629 1.00 41.36 173 ASN A N 1
ATOM 1339 C CA . ASN A 1 173 ? 22.046 -25.814 -17.331 1.00 41.15 173 ASN A CA 1
ATOM 1340 C C . ASN A 1 173 ? 23.519 -25.397 -17.165 1.00 41.30 173 ASN A C 1
ATOM 1341 O O . ASN A 1 173 ? 23.799 -24.346 -16.578 1.00 40.85 173 ASN A O 1
ATOM 1346 N N A SER A 1 174 ? 24.446 -26.212 -17.677 0.50 41.50 174 SER A N 1
ATOM 1347 N N B SER A 1 174 ? 24.435 -26.221 -17.672 0.50 40.38 174 SER A N 1
ATOM 1348 C CA A SER A 1 174 ? 25.864 -25.856 -17.707 0.50 41.88 174 SER A CA 1
ATOM 1349 C CA B SER A 1 174 ? 25.850 -25.891 -17.715 0.50 39.47 174 SER A CA 1
ATOM 1350 C C A SER A 1 174 ? 26.138 -24.749 -18.715 0.50 41.19 174 SER A C 1
ATOM 1351 C C B SER A 1 174 ? 26.145 -24.774 -18.715 0.50 40.05 174 SER A C 1
ATOM 1352 O O A SER A 1 174 ? 26.790 -23.765 -18.395 0.50 41.74 174 SER A O 1
ATOM 1353 O O B SER A 1 174 ? 26.816 -23.806 -18.385 0.50 40.66 174 SER A O 1
ATOM 1358 N N . PHE A 1 175 ? 25.658 -24.930 -19.934 1.00 40.43 175 PHE A N 1
ATOM 1359 C CA . PHE A 1 175 ? 25.847 -23.929 -20.990 1.00 41.05 175 PHE A CA 1
ATOM 1360 C C . PHE A 1 175 ? 25.370 -22.504 -20.605 1.00 40.85 175 PHE A C 1
ATOM 1361 O O . PHE A 1 175 ? 26.014 -21.552 -20.942 1.00 40.72 175 PHE A O 1
ATOM 1369 N N . TRP A 1 176 ? 24.273 -22.388 -19.865 1.00 41.76 176 TRP A N 1
ATOM 1370 C CA . TRP A 1 176 ? 23.720 -21.073 -19.499 1.00 42.74 176 TRP A CA 1
ATOM 1371 C C . TRP A 1 176 ? 24.727 -20.214 -18.803 1.00 42.78 176 TRP A C 1
ATOM 1372 O O . TRP A 1 176 ? 24.738 -18.998 -19.011 1.00 43.76 176 TRP A O 1
ATOM 1383 N N . ASP A 1 177 ? 25.574 -20.842 -17.973 1.00 43.62 177 ASP A N 1
ATOM 1384 C CA . ASP A 1 177 ? 26.654 -20.151 -17.278 1.00 42.51 177 ASP A CA 1
ATOM 1385 C C . ASP A 1 177 ? 27.778 -21.152 -16.904 1.00 42.06 177 ASP A C 1
ATOM 1386 O O . ASP A 1 177 ? 27.790 -21.724 -15.782 1.00 40.74 177 ASP A O 1
ATOM 1391 N N . PRO A 1 178 ? 28.696 -21.384 -17.841 1.00 41.64 178 PRO A N 1
ATOM 1392 C CA . PRO A 1 178 ? 29.830 -22.300 -17.646 1.00 42.42 178 PRO A CA 1
ATOM 1393 C C . PRO A 1 178 ? 30.797 -21.894 -16.545 1.00 43.01 178 PRO A C 1
ATOM 1394 O O . PRO A 1 178 ? 31.397 -22.776 -15.888 1.00 43.18 178 PRO A O 1
ATOM 1398 N N . GLU A 1 179 ? 30.929 -20.587 -16.322 1.00 42.96 179 GLU A N 1
ATOM 1399 C CA . GLU A 1 179 ? 31.806 -20.054 -15.288 1.00 43.59 179 GLU A CA 1
ATOM 1400 C C . GLU A 1 179 ? 31.287 -20.429 -13.898 1.00 42.37 179 GLU A C 1
ATOM 1401 O O . GLU A 1 179 ? 32.061 -20.759 -13.008 1.00 40.84 179 GLU A O 1
ATOM 1407 N N . ALA A 1 180 ? 29.972 -20.393 -13.729 1.00 40.98 180 ALA A N 1
ATOM 1408 C CA . ALA A 1 180 ? 29.383 -20.774 -12.493 1.00 41.21 180 ALA A CA 1
ATOM 1409 C C . ALA A 1 180 ? 29.665 -22.231 -12.169 1.00 40.98 180 ALA A C 1
ATOM 1410 O O . ALA A 1 180 ? 29.820 -22.582 -10.999 1.00 40.40 180 ALA A O 1
ATOM 1412 N N . VAL A 1 181 ? 29.667 -23.084 -13.199 1.00 40.99 181 VAL A N 1
ATOM 1413 C CA . VAL A 1 181 ? 29.871 -24.518 -13.021 1.00 40.53 181 VAL A CA 1
ATOM 1414 C C . VAL A 1 181 ? 31.296 -24.718 -12.543 1.00 41.12 181 VAL A C 1
ATOM 1415 O O . VAL A 1 181 ? 31.537 -25.450 -11.554 1.00 40.48 181 VAL A O 1
ATOM 1419 N N . ALA A 1 182 ? 32.226 -24.033 -13.210 1.00 41.40 182 ALA A N 1
ATOM 1420 C CA . ALA A 1 182 ? 33.635 -24.046 -12.822 1.00 41.92 182 ALA A CA 1
ATOM 1421 C C . ALA A 1 182 ? 33.858 -23.657 -11.358 1.00 42.40 182 ALA A C 1
ATOM 1422 O O . ALA A 1 182 ? 34.542 -24.376 -10.630 1.00 42.47 182 ALA A O 1
ATOM 1424 N N . ARG A 1 183 ? 33.280 -22.541 -10.937 1.00 42.99 183 ARG A N 1
ATOM 1425 C CA . ARG A 1 183 ? 33.312 -22.085 -9.530 1.00 43.90 183 ARG A CA 1
ATOM 1426 C C . ARG A 1 183 ? 32.763 -23.106 -8.515 1.00 43.47 183 ARG A C 1
ATOM 1427 O O . ARG A 1 183 ? 33.330 -23.328 -7.419 1.00 42.65 183 ARG A O 1
ATOM 1435 N N . VAL A 1 184 ? 31.613 -23.684 -8.857 1.00 43.21 184 VAL A N 1
ATOM 1436 C CA . VAL A 1 184 ? 31.012 -24.710 -7.988 1.00 43.33 184 VAL A CA 1
ATOM 1437 C C . VAL A 1 184 ? 31.960 -25.906 -7.968 1.00 43.28 184 VAL A C 1
ATOM 1438 O O . VAL A 1 184 ? 32.295 -26.457 -6.893 1.00 44.72 184 VAL A O 1
ATOM 1442 N N . TRP A 1 185 ? 32.469 -26.267 -9.138 1.00 43.10 185 TRP A N 1
ATOM 1443 C CA . TRP A 1 185 ? 33.393 -27.385 -9.236 1.00 43.35 185 TRP A CA 1
ATOM 1444 C C . TRP A 1 185 ? 34.668 -27.165 -8.402 1.00 43.62 185 TRP A C 1
ATOM 1445 O O . TRP A 1 185 ? 35.222 -28.142 -7.911 1.00 42.75 185 TRP A O 1
ATOM 1456 N N . GLU A 1 186 ? 35.123 -25.928 -8.225 1.00 42.88 186 GLU A N 1
ATOM 1457 C CA . GLU A 1 186 ? 36.307 -25.724 -7.422 1.00 44.48 186 GLU A CA 1
ATOM 1458 C C . GLU A 1 186 ? 35.990 -25.736 -5.914 1.00 43.91 186 GLU A C 1
ATOM 1459 O O . GLU A 1 186 ? 36.884 -25.948 -5.121 1.00 45.29 186 GLU A O 1
ATOM 1465 N N . ALA A 1 187 ? 34.743 -25.521 -5.517 1.00 43.89 187 ALA A N 1
ATOM 1466 C CA . ALA A 1 187 ? 34.385 -25.539 -4.089 1.00 43.82 187 ALA A CA 1
ATOM 1467 C C . ALA A 1 187 ? 34.617 -26.919 -3.449 1.00 43.69 187 ALA A C 1
ATOM 1468 O O . ALA A 1 187 ? 34.517 -27.987 -4.103 1.00 42.84 187 ALA A O 1
ATOM 1470 N N . ASN A 1 188 ? 34.898 -26.871 -2.155 1.00 43.77 188 ASN A N 1
ATOM 1471 C CA . ASN A 1 188 ? 34.981 -28.061 -1.338 1.00 44.18 188 ASN A CA 1
ATOM 1472 C C . ASN A 1 188 ? 33.571 -28.529 -0.911 1.00 44.10 188 ASN A C 1
ATOM 1473 O O . ASN A 1 188 ? 33.136 -28.350 0.233 1.00 44.02 188 ASN A O 1
ATOM 1478 N N . ILE A 1 189 ? 32.874 -29.139 -1.856 1.00 43.31 189 ILE A N 1
ATOM 1479 C CA . ILE A 1 189 ? 31.540 -29.654 -1.639 1.00 43.64 189 ILE A CA 1
ATOM 1480 C C . ILE A 1 189 ? 31.378 -30.979 -2.364 1.00 43.10 189 ILE A C 1
ATOM 1481 O O . ILE A 1 189 ? 31.990 -31.158 -3.412 1.00 42.11 189 ILE A O 1
ATOM 1486 N N . GLU A 1 190 ? 30.573 -31.895 -1.810 1.00 43.03 190 GLU A N 1
ATOM 1487 C CA . GLU A 1 190 ? 30.151 -33.117 -2.535 1.00 43.53 190 GLU A CA 1
ATOM 1488 C C . GLU A 1 190 ? 29.006 -32.825 -3.573 1.00 42.76 190 GLU A C 1
ATOM 1489 O O . GLU A 1 190 ? 28.042 -32.099 -3.281 1.00 42.05 190 GLU A O 1
ATOM 1495 N N . ILE A 1 191 ? 29.142 -33.396 -4.769 1.00 42.82 191 ILE A N 1
ATOM 1496 C CA . ILE A 1 191 ? 28.219 -33.160 -5.895 1.00 43.28 191 ILE A CA 1
ATOM 1497 C C . ILE A 1 191 ? 27.664 -34.469 -6.451 1.00 43.78 191 ILE A C 1
ATOM 1498 O O . ILE A 1 191 ? 28.411 -35.346 -6.915 1.00 43.41 191 ILE A O 1
ATOM 1503 N N . ASP A 1 192 ? 26.339 -34.601 -6.334 1.00 43.75 192 ASP A N 1
ATOM 1504 C CA . ASP A 1 192 ? 25.579 -35.577 -7.047 1.00 43.59 192 ASP A CA 1
ATOM 1505 C C . ASP A 1 192 ? 25.036 -34.907 -8.333 1.00 43.77 192 ASP A C 1
ATOM 1506 O O . ASP A 1 192 ? 24.399 -33.839 -8.281 1.00 43.79 192 ASP A O 1
ATOM 1511 N N . LEU A 1 193 ? 25.296 -35.560 -9.467 1.00 43.72 193 LEU A N 1
ATOM 1512 C CA . LEU A 1 193 ? 24.920 -35.088 -10.821 1.00 43.81 193 LEU A CA 1
ATOM 1513 C C . LEU A 1 193 ? 23.842 -35.962 -11.423 1.00 42.78 193 LEU A C 1
ATOM 1514 O O . LEU A 1 193 ? 24.057 -37.167 -11.594 1.00 41.89 193 LEU A O 1
ATOM 1519 N N . ILE A 1 194 ? 22.710 -35.345 -11.759 1.00 41.63 194 ILE A N 1
ATOM 1520 C CA . ILE A 1 194 ? 21.756 -35.956 -12.706 1.00 42.10 194 ILE A CA 1
ATOM 1521 C C . ILE A 1 194 ? 22.062 -35.364 -14.116 1.00 41.80 194 ILE A C 1
ATOM 1522 O O . ILE A 1 194 ? 21.730 -34.212 -14.432 1.00 41.63 194 ILE A O 1
ATOM 1527 N N . THR A 1 195 ? 22.772 -36.151 -14.912 1.00 42.27 195 THR A N 1
ATOM 1528 C CA . THR A 1 195 ? 23.140 -35.794 -16.282 1.00 42.06 195 THR A CA 1
ATOM 1529 C C . THR A 1 195 ? 21.983 -36.051 -17.248 1.00 43.36 195 THR A C 1
ATOM 1530 O O . THR A 1 195 ? 21.023 -36.754 -16.902 1.00 44.28 195 THR A O 1
ATOM 1534 N N . LEU A 1 196 ? 22.083 -35.543 -18.477 1.00 43.08 196 LEU A N 1
ATOM 1535 C CA . LEU A 1 196 ? 21.149 -35.956 -19.510 1.00 43.33 196 LEU A CA 1
ATOM 1536 C C . LEU A 1 196 ? 20.943 -37.480 -19.593 1.00 44.20 196 LEU A C 1
ATOM 1537 O O . LEU A 1 196 ? 19.777 -37.917 -19.736 1.00 44.96 196 LEU A O 1
ATOM 1542 N N . GLU A 1 197 ? 22.033 -38.270 -19.513 1.00 44.36 197 GLU A N 1
ATOM 1543 C CA . GLU A 1 197 ? 22.002 -39.746 -19.689 1.00 44.83 197 GLU A CA 1
ATOM 1544 C C . GLU A 1 197 ? 21.329 -40.453 -18.517 1.00 44.30 197 GLU A C 1
ATOM 1545 O O . GLU A 1 197 ? 20.848 -41.571 -18.673 1.00 42.44 197 GLU A O 1
ATOM 1551 N N . SER A 1 198 ? 21.445 -39.844 -17.327 1.00 43.92 198 SER A N 1
ATOM 1552 C CA . SER A 1 198 ? 20.994 -40.411 -16.057 1.00 44.22 198 SER A CA 1
ATOM 1553 C C . SER A 1 198 ? 19.556 -40.888 -16.146 1.00 45.85 198 SER A C 1
ATOM 1554 O O . SER A 1 198 ? 19.126 -41.796 -15.453 1.00 45.85 198 SER A O 1
ATOM 1557 N N . THR A 1 199 ? 18.811 -40.234 -17.021 1.00 47.33 199 THR A N 1
ATOM 1558 C CA . THR A 1 199 ? 17.374 -40.384 -17.099 1.00 49.27 199 THR A CA 1
ATOM 1559 C C . THR A 1 199 ? 16.937 -41.415 -18.173 1.00 49.28 199 THR A C 1
ATOM 1560 O O . THR A 1 199 ? 15.758 -41.579 -18.392 1.00 50.25 199 THR A O 1
ATOM 1564 N N . ASN A 1 200 ? 17.892 -42.136 -18.777 1.00 48.67 200 ASN A N 1
ATOM 1565 C CA . ASN A 1 200 ? 17.642 -42.998 -19.918 1.00 48.57 200 ASN A CA 1
ATOM 1566 C C . ASN A 1 200 ? 16.506 -43.990 -19.664 1.00 48.21 200 ASN A C 1
ATOM 1567 O O . ASN A 1 200 ? 15.711 -44.262 -20.564 1.00 48.10 200 ASN A O 1
ATOM 1572 N N . GLN A 1 201 ? 16.450 -44.512 -18.435 1.00 47.77 201 GLN A N 1
ATOM 1573 C CA . GLN A 1 201 ? 15.515 -45.558 -18.060 1.00 47.37 201 GLN A CA 1
ATOM 1574 C C . GLN A 1 201 ? 14.134 -45.054 -17.628 1.00 46.58 201 GLN A C 1
ATOM 1575 O O . GLN A 1 201 ? 13.270 -45.867 -17.325 1.00 47.35 201 GLN A O 1
ATOM 1581 N N . VAL A 1 202 ? 13.923 -43.739 -17.620 1.00 45.64 202 VAL A N 1
ATOM 1582 C CA . VAL A 1 202 ? 12.647 -43.163 -17.215 1.00 45.83 202 VAL A CA 1
ATOM 1583 C C . VAL A 1 202 ? 12.139 -42.079 -18.182 1.00 44.95 202 VAL A C 1
ATOM 1584 O O . VAL A 1 202 ? 11.974 -40.928 -17.794 1.00 44.61 202 VAL A O 1
ATOM 1588 N N . PRO A 1 203 ? 11.909 -42.450 -19.461 1.00 45.56 203 PRO A N 1
ATOM 1589 C CA . PRO A 1 203 ? 11.145 -41.535 -20.382 1.00 45.87 203 PRO A CA 1
ATOM 1590 C C . PRO A 1 203 ? 9.695 -41.351 -19.947 1.00 45.50 203 PRO A C 1
ATOM 1591 O O . PRO A 1 203 ? 9.005 -42.340 -19.617 1.00 44.27 203 PRO A O 1
ATOM 1595 N N . LEU A 1 204 ? 9.230 -40.097 -19.950 1.00 46.18 204 LEU A N 1
ATOM 1596 C CA . LEU A 1 204 ? 7.791 -39.844 -19.820 1.00 46.14 204 LEU A CA 1
ATOM 1597 C C . LEU A 1 204 ? 7.195 -40.269 -21.129 1.00 46.18 204 LEU A C 1
ATOM 1598 O O . LEU A 1 204 ? 7.542 -39.748 -22.204 1.00 46.20 204 LEU A O 1
ATOM 1603 N N . THR A 1 205 ? 6.237 -41.163 -21.001 1.00 45.60 205 THR A N 1
ATOM 1604 C CA . THR A 1 205 ? 5.692 -41.878 -22.100 1.00 45.45 205 THR A CA 1
ATOM 1605 C C . THR A 1 205 ? 4.176 -41.536 -22.204 1.00 45.21 205 THR A C 1
ATOM 1606 O O . THR A 1 205 ? 3.572 -41.064 -21.243 1.00 44.57 205 THR A O 1
ATOM 1610 N N . ILE A 1 206 ? 3.581 -41.737 -23.372 1.00 44.93 206 ILE A N 1
ATOM 1611 C CA . ILE A 1 206 ? 2.133 -41.576 -23.543 1.00 45.44 206 ILE A CA 1
ATOM 1612 C C . ILE A 1 206 ? 1.360 -42.509 -22.576 1.00 44.96 206 ILE A C 1
ATOM 1613 O O . ILE A 1 206 ? 0.399 -42.083 -21.940 1.00 44.67 206 ILE A O 1
ATOM 1618 N N . ASP A 1 207 ? 1.789 -43.773 -22.480 1.00 44.78 207 ASP A N 1
ATOM 1619 C CA . ASP A 1 207 ? 1.213 -44.731 -21.539 1.00 44.89 207 ASP A CA 1
ATOM 1620 C C . ASP A 1 207 ? 1.202 -44.237 -20.101 1.00 44.70 207 ASP A C 1
ATOM 1621 O O . ASP A 1 207 ? 0.303 -44.555 -19.347 1.00 44.85 207 ASP A O 1
ATOM 1623 N N . ILE A 1 208 ? 2.170 -43.418 -19.734 1.00 44.76 208 ILE A N 1
ATOM 1624 C CA . ILE A 1 208 ? 2.242 -42.866 -18.368 1.00 45.08 208 ILE A CA 1
ATOM 1625 C C . ILE A 1 208 ? 1.339 -41.655 -18.224 1.00 43.86 208 ILE A C 1
ATOM 1626 O O . ILE A 1 208 ? 0.666 -41.501 -17.211 1.00 42.80 208 ILE A O 1
ATOM 1631 N N . ARG A 1 209 ? 1.350 -40.795 -19.238 1.00 44.31 209 ARG A N 1
ATOM 1632 C CA . ARG A 1 209 ? 0.431 -39.650 -19.305 1.00 43.76 209 ARG A CA 1
ATOM 1633 C C . ARG A 1 209 ? -1.006 -40.134 -19.248 1.00 42.85 209 ARG A C 1
ATOM 1634 O O . ARG A 1 209 ? -1.791 -39.586 -18.508 1.00 42.17 209 ARG A O 1
ATOM 1642 N N . GLU A 1 210 ? -1.343 -41.167 -20.004 1.00 41.64 210 GLU A N 1
ATOM 1643 C CA . GLU A 1 210 ? -2.698 -41.680 -19.993 1.00 42.92 210 GLU A CA 1
ATOM 1644 C C . GLU A 1 210 ? -3.129 -42.273 -18.669 1.00 41.98 210 GLU A C 1
ATOM 1645 O O . GLU A 1 210 ? -4.282 -42.148 -18.314 1.00 41.81 210 GLU A O 1
ATOM 1651 N N . GLN A 1 211 ? -2.217 -42.981 -18.008 1.00 41.66 211 GLN A N 1
ATOM 1652 C CA . GLN A 1 211 ? -2.468 -43.601 -16.717 1.00 41.23 211 GLN A CA 1
ATOM 1653 C C . GLN A 1 211 ? -2.631 -42.547 -15.616 1.00 40.95 211 GLN A C 1
ATOM 1654 O O . GLN A 1 211 ? -3.422 -42.715 -14.700 1.00 40.92 211 GLN A O 1
ATOM 1656 N N . TRP A 1 212 ? -1.925 -41.436 -15.731 1.00 40.87 212 TRP A N 1
ATOM 1657 C CA . TRP A 1 212 ? -2.217 -40.262 -14.902 1.00 41.05 212 TRP A CA 1
ATOM 1658 C C . TRP A 1 212 ? -3.588 -39.642 -15.149 1.00 41.24 212 TRP A C 1
ATOM 1659 O O . TRP A 1 212 ? -4.281 -39.322 -14.184 1.00 41.48 212 TRP A O 1
ATOM 1670 N N . ALA A 1 213 ? -3.975 -39.502 -16.416 1.00 40.46 213 ALA A N 1
ATOM 1671 C CA . ALA A 1 213 ? -5.259 -38.923 -16.788 1.00 40.75 213 ALA A CA 1
ATOM 1672 C C . ALA A 1 213 ? -6.426 -39.738 -16.201 1.00 41.28 213 ALA A C 1
ATOM 1673 O O . ALA A 1 213 ? -7.408 -39.153 -15.735 1.00 41.96 213 ALA A O 1
ATOM 1675 N N . LYS A 1 214 ? -6.316 -41.071 -16.237 1.00 41.16 214 LYS A N 1
ATOM 1676 C CA . LYS A 1 214 ? -7.310 -41.982 -15.648 1.00 41.67 214 LYS A CA 1
ATOM 1677 C C . LYS A 1 214 ? -7.536 -41.702 -14.160 1.00 41.65 214 LYS A C 1
ATOM 1678 O O . LYS A 1 214 ? -8.618 -41.933 -13.642 1.00 40.92 214 LYS A O 1
ATOM 1680 N N . GLU A 1 215 ? -6.518 -41.191 -13.471 1.00 42.26 215 GLU A N 1
ATOM 1681 C CA . GLU A 1 215 ? -6.630 -40.911 -12.030 1.00 43.03 215 GLU A CA 1
ATOM 1682 C C . GLU A 1 215 ? -6.665 -39.438 -11.697 1.00 42.83 215 GLU A C 1
ATOM 1683 O O . GLU A 1 215 ? -6.253 -39.007 -10.618 1.00 42.95 215 GLU A O 1
ATOM 1689 N N . ARG A 1 216 ? -7.186 -38.679 -12.642 1.00 43.30 216 ARG A N 1
ATOM 1690 C CA . ARG A 1 216 ? -7.447 -37.253 -12.518 1.00 43.88 216 ARG A CA 1
ATOM 1691 C C . ARG A 1 216 ? -8.254 -36.901 -11.253 1.00 43.67 216 ARG A C 1
ATOM 1692 O O . ARG A 1 216 ? -8.242 -35.748 -10.814 1.00 43.28 216 ARG A O 1
ATOM 1700 N N . LYS A 1 217 ? -9.016 -37.878 -10.748 1.00 43.81 217 LYS A N 1
ATOM 1701 C CA . LYS A 1 217 ? -9.799 -37.748 -9.506 1.00 44.68 217 LYS A CA 1
ATOM 1702 C C . LYS A 1 217 ? -8.939 -37.259 -8.340 1.00 44.33 217 LYS A C 1
ATOM 1703 O O . LYS A 1 217 ? -9.426 -36.564 -7.453 1.00 44.40 217 LYS A O 1
ATOM 1709 N N . TYR A 1 218 ? -7.666 -37.657 -8.324 1.00 44.00 218 TYR A N 1
ATOM 1710 C CA . TYR A 1 218 ? -6.709 -37.095 -7.384 1.00 43.63 218 TYR A CA 1
ATOM 1711 C C . TYR A 1 218 ? -6.256 -35.752 -7.920 1.00 43.54 218 TYR A C 1
ATOM 1712 O O . TYR A 1 218 ? -5.727 -35.677 -9.038 1.00 43.57 218 TYR A O 1
ATOM 1721 N N . ILE A 1 219 ? -6.468 -34.695 -7.141 1.00 43.21 219 ILE A N 1
ATOM 1722 C CA . ILE A 1 219 ? -6.238 -33.342 -7.657 1.00 43.78 219 ILE A CA 1
ATOM 1723 C C . ILE A 1 219 ? -4.750 -33.093 -7.999 1.00 42.77 219 ILE A C 1
ATOM 1724 O O . ILE A 1 219 ? -4.450 -32.357 -8.944 1.00 42.56 219 ILE A O 1
ATOM 1729 N N . GLY A 1 220 ? -3.837 -33.726 -7.264 1.00 41.79 220 GLY A N 1
ATOM 1730 C CA . GLY A 1 220 ? -2.417 -33.624 -7.554 1.00 41.37 220 GLY A CA 1
ATOM 1731 C C . GLY A 1 220 ? -2.000 -34.357 -8.829 1.00 41.13 220 GLY A C 1
ATOM 1732 O O . GLY A 1 220 ? -1.085 -33.915 -9.535 1.00 40.42 220 GLY A O 1
ATOM 1733 N N . ILE A 1 221 ? -2.670 -35.471 -9.131 1.00 40.95 221 ILE A N 1
ATOM 1734 C CA . ILE A 1 221 ? -2.468 -36.183 -10.391 1.00 41.02 221 ILE A CA 1
ATOM 1735 C C . ILE A 1 221 ? -3.016 -35.305 -11.560 1.00 41.48 221 ILE A C 1
ATOM 1736 O O . ILE A 1 221 ? -2.330 -35.117 -12.559 1.00 41.35 221 ILE A O 1
ATOM 1741 N N . ASP A 1 222 ? -4.226 -34.765 -11.402 1.00 41.29 222 ASP A N 1
ATOM 1742 C CA . ASP A 1 222 ? -4.830 -33.855 -12.376 1.00 41.43 222 ASP A CA 1
ATOM 1743 C C . ASP A 1 222 ? -3.872 -32.666 -12.584 1.00 41.91 222 ASP A C 1
ATOM 1744 O O . ASP A 1 222 ? -3.584 -32.296 -13.721 1.00 41.88 222 ASP A O 1
ATOM 1749 N N . PHE A 1 223 ? -3.314 -32.134 -11.495 1.00 41.96 223 PHE A N 1
ATOM 1750 C CA . PHE A 1 223 ? -2.335 -31.029 -11.603 1.00 42.70 223 PHE A CA 1
ATOM 1751 C C . PHE A 1 223 ? -1.064 -31.414 -12.381 1.00 43.19 223 PHE A C 1
ATOM 1752 O O . PHE A 1 223 ? -0.634 -30.660 -13.276 1.00 43.32 223 PHE A O 1
ATOM 1760 N N . LEU A 1 224 ? -0.475 -32.575 -12.044 1.00 43.04 224 LEU A N 1
ATOM 1761 C CA . LEU A 1 224 ? 0.641 -33.136 -12.812 1.00 42.92 224 LEU A CA 1
ATOM 1762 C C . LEU A 1 224 ? 0.310 -33.244 -14.287 1.00 42.11 224 LEU A C 1
ATOM 1763 O O . LEU A 1 224 ? 1.112 -32.858 -15.115 1.00 41.87 224 LEU A O 1
ATOM 1768 N N . GLY A 1 225 ? -0.841 -33.822 -14.613 1.00 41.43 225 GLY A N 1
ATOM 1769 C CA . GLY A 1 225 ? -1.261 -33.914 -16.004 1.00 41.97 225 GLY A CA 1
ATOM 1770 C C . GLY A 1 225 ? -1.429 -32.589 -16.752 1.00 41.68 225 GLY A C 1
ATOM 1771 O O . GLY A 1 225 ? -1.080 -32.494 -17.914 1.00 42.00 225 GLY A O 1
ATOM 1772 N N . GLN A 1 226 ? -1.984 -31.579 -16.104 1.00 41.97 226 GLN A N 1
ATOM 1773 C CA . GLN A 1 226 ? -2.100 -30.236 -16.698 1.00 42.31 226 GLN A CA 1
ATOM 1774 C C . GLN A 1 226 ? -0.718 -29.682 -16.995 1.00 42.52 226 GLN A C 1
ATOM 1775 O O . GLN A 1 226 ? -0.448 -29.216 -18.106 1.00 42.83 226 GLN A O 1
ATOM 1781 N N . CYS A 1 227 ? 0.178 -29.784 -16.020 1.00 42.50 227 CYS A N 1
ATOM 1782 C CA . CYS A 1 227 ? 1.540 -29.369 -16.223 1.00 42.53 227 CYS A CA 1
ATOM 1783 C C . CYS A 1 227 ? 2.176 -30.030 -17.478 1.00 42.96 227 CYS A C 1
ATOM 1784 O O . CYS A 1 227 ? 2.720 -29.326 -18.315 1.00 42.24 227 CYS A O 1
ATOM 1787 N N . TYR A 1 228 ? 2.021 -31.349 -17.656 1.00 42.54 228 TYR A N 1
ATOM 1788 C CA . TYR A 1 228 ? 2.663 -32.038 -18.783 1.00 42.33 228 TYR A CA 1
ATOM 1789 C C . TYR A 1 228 ? 1.964 -31.923 -20.146 1.00 42.49 228 TYR A C 1
ATOM 1790 O O . TYR A 1 228 ? 2.556 -32.242 -21.160 1.00 42.01 228 TYR A O 1
ATOM 1799 N N . ALA A 1 229 ? 0.734 -31.419 -20.160 1.00 43.25 229 ALA A N 1
ATOM 1800 C CA . ALA A 1 229 ? -0.010 -31.110 -21.367 1.00 43.36 229 ALA A CA 1
ATOM 1801 C C . ALA A 1 229 ? 0.668 -30.002 -22.168 1.00 43.62 229 ALA A C 1
ATOM 1802 O O . ALA A 1 229 ? 0.565 -29.909 -23.386 1.00 43.26 229 ALA A O 1
ATOM 1804 N N . ILE A 1 230 ? 1.291 -29.114 -21.423 1.00 45.11 230 ILE A N 1
ATOM 1805 C CA . ILE A 1 230 ? 2.106 -27.975 -21.906 1.00 46.42 230 ILE A CA 1
ATOM 1806 C C . ILE A 1 230 ? 3.360 -28.415 -22.700 1.00 46.77 230 ILE A C 1
ATOM 1807 O O . ILE A 1 230 ? 3.947 -27.675 -23.456 1.00 47.45 230 ILE A O 1
ATOM 1812 N N . VAL A 1 231 ? 3.759 -29.648 -22.516 1.00 47.76 231 VAL A N 1
ATOM 1813 C CA . VAL A 1 231 ? 4.914 -30.186 -23.159 1.00 49.09 231 VAL A CA 1
ATOM 1814 C C . VAL A 1 231 ? 4.516 -31.604 -23.685 1.00 49.41 231 VAL A C 1
ATOM 1815 O O . VAL A 1 231 ? 5.099 -32.616 -23.308 1.00 50.16 231 VAL A O 1
ATOM 1819 N N . PRO A 1 232 ? 3.491 -31.660 -24.551 1.00 48.77 232 PRO A N 1
ATOM 1820 C CA . PRO A 1 232 ? 2.825 -32.889 -24.910 1.00 49.23 232 PRO A CA 1
ATOM 1821 C C . PRO A 1 232 ? 3.555 -33.700 -26.012 1.00 49.14 232 PRO A C 1
ATOM 1822 O O . PRO A 1 232 ? 4.514 -33.207 -26.629 1.00 48.48 232 PRO A O 1
ATOM 1826 N N . PRO A 1 233 ? 3.084 -34.932 -26.268 1.00 49.25 233 PRO A N 1
ATOM 1827 C CA . PRO A 1 233 ? 3.670 -35.706 -27.360 1.00 49.02 233 PRO A CA 1
ATOM 1828 C C . PRO A 1 233 ? 3.245 -35.077 -28.719 1.00 48.54 233 PRO A C 1
ATOM 1829 O O . PRO A 1 233 ? 2.107 -34.650 -28.862 1.00 48.07 233 PRO A O 1
ATOM 1833 N N . LEU A 1 234 ? 4.151 -35.007 -29.685 1.00 48.46 234 LEU A N 1
ATOM 1834 C CA . LEU A 1 234 ? 3.906 -34.315 -30.953 1.00 49.04 234 LEU A CA 1
ATOM 1835 C C . LEU A 1 234 ? 3.680 -35.234 -32.178 1.00 49.46 234 LEU A C 1
ATOM 1836 O O . LEU A 1 234 ? 3.540 -36.453 -32.017 1.00 51.08 234 LEU A O 1
ATOM 1841 N N . TYR A 1 243 ? 9.996 -37.827 -23.798 1.00 53.73 243 TYR A N 1
ATOM 1842 C CA . TYR A 1 243 ? 10.424 -36.704 -22.950 1.00 52.61 243 TYR A CA 1
ATOM 1843 C C . TYR A 1 243 ? 10.928 -37.222 -21.594 1.00 50.52 243 TYR A C 1
ATOM 1844 O O . TYR A 1 243 ? 10.383 -38.128 -21.013 1.00 48.26 243 TYR A O 1
ATOM 1853 N N . TYR A 1 244 ? 11.968 -36.591 -21.089 1.00 49.08 244 TYR A N 1
ATOM 1854 C CA . TYR A 1 244 ? 12.628 -37.059 -19.906 1.00 48.44 244 TYR A CA 1
ATOM 1855 C C . TYR A 1 244 ? 12.471 -36.000 -18.809 1.00 47.59 244 TYR A C 1
ATOM 1856 O O . TYR A 1 244 ? 12.620 -34.824 -19.051 1.00 49.14 244 TYR A O 1
ATOM 1865 N N . LEU A 1 245 ? 12.192 -36.468 -17.603 1.00 46.86 245 LEU A N 1
ATOM 1866 C CA . LEU A 1 245 ? 11.838 -35.672 -16.433 1.00 46.11 245 LEU A CA 1
ATOM 1867 C C . LEU A 1 245 ? 13.101 -35.430 -15.614 1.00 45.56 245 LEU A C 1
ATOM 1868 O O . LEU A 1 245 ? 13.253 -35.935 -14.515 1.00 45.12 245 LEU A O 1
ATOM 1873 N N . TRP A 1 246 ? 14.024 -34.685 -16.189 1.00 45.16 246 TRP A N 1
ATOM 1874 C CA . TRP A 1 246 ? 15.340 -34.518 -15.599 1.00 46.13 246 TRP A CA 1
ATOM 1875 C C . TRP A 1 246 ? 15.335 -33.903 -14.232 1.00 44.76 246 TRP A C 1
ATOM 1876 O O . TRP A 1 246 ? 15.978 -34.410 -13.336 1.00 44.66 246 TRP A O 1
ATOM 1887 N N . ASP A 1 247 ? 14.599 -32.816 -14.088 1.00 43.03 247 ASP A N 1
ATOM 1888 C CA . ASP A 1 247 ? 14.516 -32.108 -12.817 1.00 43.14 247 ASP A CA 1
ATOM 1889 C C . ASP A 1 247 ? 13.737 -32.893 -11.733 1.00 42.89 247 ASP A C 1
ATOM 1890 O O . ASP A 1 247 ? 14.121 -32.894 -10.563 1.00 41.20 247 ASP A O 1
ATOM 1895 N N . VAL A 1 248 ? 12.664 -33.569 -12.156 1.00 42.83 248 VAL A N 1
ATOM 1896 C CA . VAL A 1 248 ? 11.813 -34.326 -11.269 1.00 42.79 248 VAL A CA 1
ATOM 1897 C C . VAL A 1 248 ? 12.631 -35.497 -10.695 1.00 42.68 248 VAL A C 1
ATOM 1898 O O . VAL A 1 248 ? 12.473 -35.829 -9.524 1.00 42.72 248 VAL A O 1
ATOM 1902 N N . LEU A 1 249 ? 13.480 -36.097 -11.521 1.00 42.27 249 LEU A N 1
ATOM 1903 C CA . LEU A 1 249 ? 14.315 -37.187 -11.118 1.00 43.11 249 LEU A CA 1
ATOM 1904 C C . LEU A 1 249 ? 15.387 -36.710 -10.137 1.00 43.29 249 LEU A C 1
ATOM 1905 O O . LEU A 1 249 ? 15.743 -37.422 -9.205 1.00 43.20 249 LEU A O 1
ATOM 1910 N N . THR A 1 250 ? 15.931 -35.529 -10.402 1.00 42.50 250 THR A N 1
ATOM 1911 C CA . THR A 1 250 ? 16.888 -34.871 -9.509 1.00 42.75 250 THR A CA 1
ATOM 1912 C C . THR A 1 250 ? 16.289 -34.674 -8.125 1.00 42.29 250 THR A C 1
ATOM 1913 O O . THR A 1 250 ? 16.928 -35.018 -7.124 1.00 41.26 250 THR A O 1
ATOM 1917 N N . ALA A 1 251 ? 15.065 -34.154 -8.091 1.00 42.25 251 ALA A N 1
ATOM 1918 C CA . ALA A 1 251 ? 14.320 -33.903 -6.848 1.00 42.86 251 ALA A CA 1
ATOM 1919 C C . ALA A 1 251 ? 13.928 -35.194 -6.141 1.00 43.23 251 ALA A C 1
ATOM 1920 O O . ALA A 1 251 ? 13.963 -35.258 -4.912 1.00 43.42 251 ALA A O 1
ATOM 1922 N N . ALA A 1 252 ? 13.592 -36.236 -6.919 1.00 43.00 252 ALA A N 1
ATOM 1923 C CA . ALA A 1 252 ? 13.218 -37.528 -6.363 1.00 42.78 252 ALA A CA 1
ATOM 1924 C C . ALA A 1 252 ? 14.434 -38.262 -5.754 1.00 42.95 252 ALA A C 1
ATOM 1925 O O . ALA A 1 252 ? 14.299 -39.009 -4.787 1.00 42.45 252 ALA A O 1
ATOM 1927 N N . PHE A 1 253 ? 15.604 -38.045 -6.338 1.00 42.56 253 PHE A N 1
ATOM 1928 C CA . PHE A 1 253 ? 16.855 -38.613 -5.849 1.00 42.84 253 PHE A CA 1
ATOM 1929 C C . PHE A 1 253 ? 17.213 -38.026 -4.460 1.00 43.04 253 PHE A C 1
ATOM 1930 O O . PHE A 1 253 ? 17.795 -38.705 -3.624 1.00 41.99 253 PHE A O 1
ATOM 1938 N N . VAL A 1 254 ? 16.892 -36.755 -4.256 1.00 42.97 254 VAL A N 1
ATOM 1939 C CA . VAL A 1 254 ? 17.036 -36.128 -2.952 1.00 43.66 254 VAL A CA 1
ATOM 1940 C C . VAL A 1 254 ? 16.086 -36.802 -1.927 1.00 43.37 254 VAL A C 1
ATOM 1941 O O . VAL A 1 254 ? 16.490 -37.114 -0.809 1.00 42.79 254 VAL A O 1
ATOM 1945 N N . GLY A 1 255 ? 14.839 -37.026 -2.327 1.00 43.17 255 GLY A N 1
ATOM 1946 C CA . GLY A 1 255 ? 13.871 -37.679 -1.459 1.00 43.24 255 GLY A CA 1
ATOM 1947 C C . GLY A 1 255 ? 14.074 -39.175 -1.286 1.00 43.20 255 GLY A C 1
ATOM 1948 O O . GLY A 1 255 ? 13.715 -39.720 -0.256 1.00 42.87 255 GLY A O 1
ATOM 1949 N N . LYS A 1 256 ? 14.610 -39.838 -2.301 1.00 43.47 256 LYS A N 1
ATOM 1950 C CA . LYS A 1 256 ? 14.724 -41.294 -2.313 1.00 44.36 256 LYS A CA 1
ATOM 1951 C C . LYS A 1 256 ? 15.950 -41.732 -3.093 1.00 44.46 256 LYS A C 1
ATOM 1952 O O . LYS A 1 256 ? 15.852 -42.221 -4.194 1.00 44.66 256 LYS A O 1
ATOM 1958 N N . ALA A 1 257 ? 17.113 -41.566 -2.483 1.00 45.27 257 ALA A N 1
ATOM 1959 C CA . ALA A 1 257 ? 18.410 -41.850 -3.130 1.00 45.25 257 ALA A CA 1
ATOM 1960 C C . ALA A 1 257 ? 18.473 -43.267 -3.723 1.00 45.30 257 ALA A C 1
ATOM 1961 O O . ALA A 1 257 ? 19.154 -43.495 -4.734 1.00 45.55 257 ALA A O 1
ATOM 1963 N N . ASP A 1 258 ? 17.740 -44.182 -3.085 1.00 44.64 258 ASP A N 1
ATOM 1964 C CA . ASP A 1 258 ? 17.672 -45.598 -3.435 1.00 45.23 258 ASP A CA 1
ATOM 1965 C C . ASP A 1 258 ? 17.006 -45.976 -4.779 1.00 44.73 258 ASP A C 1
ATOM 1966 O O . ASP A 1 258 ? 16.995 -47.167 -5.145 1.00 44.33 258 ASP A O 1
ATOM 1971 N N . LEU A 1 259 ? 16.445 -44.993 -5.479 1.00 44.26 259 LEU A N 1
ATOM 1972 C CA . LEU A 1 259 ? 15.869 -45.167 -6.816 1.00 44.52 259 LEU A CA 1
ATOM 1973 C C . LEU A 1 259 ? 16.919 -45.414 -7.891 1.00 44.39 259 LEU A C 1
ATOM 1974 O O . LEU A 1 259 ? 16.638 -46.043 -8.902 1.00 45.73 259 LEU A O 1
ATOM 1979 N N . ALA A 1 260 ? 18.119 -44.899 -7.701 1.00 44.04 260 ALA A N 1
ATOM 1980 C CA . ALA A 1 260 ? 19.153 -45.020 -8.698 1.00 43.34 260 ALA A CA 1
ATOM 1981 C C . ALA A 1 260 ? 20.457 -45.455 -8.042 1.00 43.55 260 ALA A C 1
ATOM 1982 O O . ALA A 1 260 ? 20.505 -45.742 -6.835 1.00 43.03 260 ALA A O 1
ATOM 1984 N N . LYS A 1 261 ? 21.481 -45.596 -8.874 1.00 43.11 261 LYS A N 1
ATOM 1985 C CA . LYS A 1 261 ? 22.832 -45.848 -8.434 1.00 42.92 261 LYS A CA 1
ATOM 1986 C C . LYS A 1 261 ? 23.646 -44.621 -8.752 1.00 43.01 261 LYS A C 1
ATOM 1987 O O . LYS A 1 261 ? 23.189 -43.727 -9.424 1.00 42.85 261 LYS A O 1
ATOM 1993 N N . VAL A 1 262 ? 24.862 -44.602 -8.264 1.00 43.64 262 VAL A N 1
ATOM 1994 C CA . VAL A 1 262 ? 25.777 -43.507 -8.496 1.00 44.36 262 VAL A CA 1
ATOM 1995 C C . VAL A 1 262 ? 27.196 -44.078 -8.781 1.00 43.88 262 VAL A C 1
ATOM 1996 O O . VAL A 1 262 ? 27.656 -44.980 -8.082 1.00 41.70 262 VAL A O 1
ATOM 2000 N N . GLN A 1 263 ? 27.846 -43.553 -9.825 1.00 43.72 263 GLN A N 1
ATOM 2001 C CA . GLN A 1 263 ? 29.248 -43.839 -10.108 1.00 44.39 263 GLN A CA 1
ATOM 2002 C C . GLN A 1 263 ? 30.031 -42.540 -9.947 1.00 43.68 263 GLN A C 1
ATOM 2003 O O . GLN A 1 263 ? 29.738 -41.520 -10.584 1.00 42.46 263 GLN A O 1
ATOM 2009 N N . THR A 1 264 ? 31.024 -42.591 -9.082 1.00 43.30 264 THR A N 1
ATOM 2010 C CA . THR A 1 264 ? 31.925 -41.477 -8.888 1.00 43.27 264 THR A CA 1
ATOM 2011 C C . THR A 1 264 ? 32.891 -41.438 -10.052 1.00 43.39 264 THR A C 1
ATOM 2012 O O . THR A 1 264 ? 33.555 -42.430 -10.341 1.00 43.78 264 THR A O 1
ATOM 2016 N N . ILE A 1 265 ? 32.926 -40.302 -10.732 1.00 43.84 265 ILE A N 1
ATOM 2017 C CA . ILE A 1 265 ? 33.890 -40.060 -11.792 1.00 44.26 265 ILE A CA 1
ATOM 2018 C C . ILE A 1 265 ? 34.536 -38.705 -11.533 1.00 43.73 265 ILE A C 1
ATOM 2019 O O . ILE A 1 265 ? 33.947 -37.897 -10.853 1.00 43.71 265 ILE A O 1
ATOM 2024 N N . ASN A 1 266 ? 35.765 -38.514 -12.025 1.00 43.39 266 ASN A N 1
ATOM 2025 C CA . ASN A 1 266 ? 36.482 -37.246 -11.944 1.00 43.11 266 ASN A CA 1
ATOM 2026 C C . ASN A 1 266 ? 36.255 -36.465 -13.223 1.00 43.28 266 ASN A C 1
ATOM 2027 O O . ASN A 1 266 ? 36.319 -37.028 -14.331 1.00 42.65 266 ASN A O 1
ATOM 2032 N N . SER A 1 267 ? 36.076 -35.159 -13.056 1.00 43.14 267 SER A N 1
ATOM 2033 C CA . SER A 1 267 ? 35.436 -34.336 -14.065 1.00 43.97 267 SER A CA 1
ATOM 2034 C C . SER A 1 267 ? 35.974 -32.914 -14.073 1.00 43.63 267 SER A C 1
ATOM 2035 O O . SER A 1 267 ? 36.387 -32.405 -13.043 1.00 44.35 267 SER A O 1
ATOM 2038 N N . ILE A 1 268 ? 36.020 -32.318 -15.259 1.00 43.79 268 ILE A N 1
ATOM 2039 C CA . ILE A 1 268 ? 36.203 -30.872 -15.461 1.00 43.84 268 ILE A CA 1
ATOM 2040 C C . ILE A 1 268 ? 35.013 -30.250 -16.293 1.00 43.76 268 ILE A C 1
ATOM 2041 O O . ILE A 1 268 ? 34.300 -30.942 -16.995 1.00 42.78 268 ILE A O 1
ATOM 2046 N N . VAL A 1 269 ? 34.832 -28.937 -16.206 1.00 44.17 269 VAL A N 1
ATOM 2047 C CA . VAL A 1 269 ? 33.930 -28.228 -17.095 1.00 44.34 269 VAL A CA 1
ATOM 2048 C C . VAL A 1 269 ? 34.778 -27.280 -17.940 1.00 44.43 269 VAL A C 1
ATOM 2049 O O . VAL A 1 269 ? 35.699 -26.637 -17.402 1.00 43.42 269 VAL A O 1
ATOM 2053 N N . HIS A 1 270 ? 34.439 -27.192 -19.235 1.00 44.54 270 HIS A N 1
ATOM 2054 C CA . HIS A 1 270 ? 34.998 -26.186 -20.135 1.00 44.33 270 HIS A CA 1
ATOM 2055 C C . HIS A 1 270 ? 34.254 -24.917 -19.909 1.00 44.61 270 HIS A C 1
ATOM 2056 O O . HIS A 1 270 ? 33.041 -24.920 -19.777 1.00 42.92 270 HIS A O 1
ATOM 2063 N N . THR A 1 271 ? 35.007 -23.821 -19.901 1.00 45.68 271 THR A N 1
ATOM 2064 C CA . THR A 1 271 ? 34.517 -22.512 -19.468 1.00 46.39 271 THR A CA 1
ATOM 2065 C C . THR A 1 271 ? 34.368 -21.520 -20.633 1.00 46.24 271 THR A C 1
ATOM 2066 O O . THR A 1 271 ? 33.613 -20.548 -20.511 1.00 46.51 271 THR A O 1
ATOM 2070 N N . TYR A 1 272 ? 35.042 -21.775 -21.762 1.00 45.84 272 TYR A N 1
ATOM 2071 C CA . TYR A 1 272 ? 35.175 -20.796 -22.844 1.00 45.73 272 TYR A CA 1
ATOM 2072 C C . TYR A 1 272 ? 35.281 -21.453 -24.219 1.00 45.24 272 TYR A C 1
ATOM 2073 O O . TYR A 1 272 ? 35.599 -22.645 -24.328 1.00 45.91 272 TYR A O 1
ATOM 2075 N N . GLY A 1 273 ? 34.991 -20.681 -25.271 1.00 44.95 273 GLY A N 1
ATOM 2076 C CA . GLY A 1 273 ? 35.116 -21.178 -26.652 1.00 44.32 273 GLY A CA 1
ATOM 2077 C C . GLY A 1 273 ? 33.929 -22.017 -27.066 1.00 43.56 273 GLY A C 1
ATOM 2078 O O . GLY A 1 273 ? 32.928 -22.044 -26.360 1.00 44.16 273 GLY A O 1
ATOM 2079 N N . PRO A 1 274 ? 34.018 -22.700 -28.224 1.00 43.16 274 PRO A N 1
ATOM 2080 C CA . PRO A 1 274 ? 32.869 -23.433 -28.764 1.00 43.10 274 PRO A CA 1
ATOM 2081 C C . PRO A 1 274 ? 32.378 -24.620 -27.930 1.00 42.45 274 PRO A C 1
ATOM 2082 O O . PRO A 1 274 ? 31.262 -25.059 -28.152 1.00 41.84 274 PRO A O 1
ATOM 2086 N N . SER A 1 275 ? 33.220 -25.135 -27.038 1.00 41.79 275 SER A N 1
ATOM 2087 C CA . SER A 1 275 ? 32.895 -26.259 -26.172 1.00 42.08 275 SER A CA 1
ATOM 2088 C C . SER A 1 275 ? 32.498 -25.850 -24.751 1.00 42.47 275 SER A C 1
ATOM 2089 O O . SER A 1 275 ? 32.387 -26.716 -23.860 1.00 42.57 275 SER A O 1
ATOM 2092 N N . GLN A 1 276 ? 32.272 -24.555 -24.534 1.00 42.39 276 GLN A N 1
ATOM 2093 C CA . GLN A 1 276 ? 31.832 -24.032 -23.237 1.00 42.60 276 GLN A CA 1
ATOM 2094 C C . GLN A 1 276 ? 30.703 -24.831 -22.671 1.00 42.03 276 GLN A C 1
ATOM 2095 O O . GLN A 1 276 ? 29.751 -25.095 -23.374 1.00 41.29 276 GLN A O 1
ATOM 2101 N N . GLY A 1 277 ? 30.730 -25.074 -21.368 1.00 41.76 277 GLY A N 1
ATOM 2102 C CA . GLY A 1 277 ? 29.684 -25.853 -20.721 1.00 41.63 277 GLY A CA 1
ATOM 2103 C C . GLY A 1 277 ? 29.877 -27.364 -20.779 1.00 41.78 277 GLY A C 1
ATOM 2104 O O . GLY A 1 277 ? 29.255 -28.097 -20.007 1.00 40.67 277 GLY A O 1
ATOM 2105 N N . ARG A 1 278 ? 30.737 -27.844 -21.680 1.00 42.14 278 ARG A N 1
ATOM 2106 C CA . ARG A 1 278 ? 31.053 -29.285 -21.748 1.00 42.24 278 ARG A CA 1
ATOM 2107 C C . ARG A 1 278 ? 31.662 -29.827 -20.444 1.00 42.53 278 ARG A C 1
ATOM 2108 O O . ARG A 1 278 ? 32.580 -29.250 -19.904 1.00 43.11 278 ARG A O 1
ATOM 2116 N N . THR A 1 279 ? 31.114 -30.954 -19.971 1.00 43.16 279 THR A N 1
ATOM 2117 C CA . THR A 1 279 ? 31.630 -31.702 -18.859 1.00 42.67 279 THR A CA 1
ATOM 2118 C C . THR A 1 279 ? 32.322 -32.923 -19.419 1.00 43.11 279 THR A C 1
ATOM 2119 O O . THR A 1 279 ? 31.759 -33.640 -20.267 1.00 43.06 279 THR A O 1
ATOM 2123 N N . VAL A 1 280 ? 33.540 -33.166 -18.920 1.00 43.03 280 VAL A N 1
ATOM 2124 C CA . VAL A 1 280 ? 34.475 -34.120 -19.488 1.00 42.70 280 VAL A CA 1
ATOM 2125 C C . VAL A 1 280 ? 35.086 -34.950 -18.345 1.00 43.12 280 VAL A C 1
ATOM 2126 O O . VAL A 1 280 ? 35.578 -34.385 -17.385 1.00 42.66 280 VAL A O 1
ATOM 2130 N N . GLU A 1 281 ? 35.063 -36.277 -18.463 1.00 43.45 281 GLU A N 1
ATOM 2131 C CA . GLU A 1 281 ? 35.708 -37.140 -17.473 1.00 44.17 281 GLU A CA 1
ATOM 2132 C C . GLU A 1 281 ? 37.223 -37.146 -17.718 1.00 43.83 281 GLU A C 1
ATOM 2133 O O . GLU A 1 281 ? 37.646 -37.429 -18.830 1.00 43.02 281 GLU A O 1
ATOM 2139 N N . THR A 1 282 ? 37.995 -36.786 -16.692 1.00 44.36 282 THR A N 1
ATOM 2140 C CA . THR A 1 282 ? 39.453 -36.664 -16.751 1.00 45.72 282 THR A CA 1
ATOM 2141 C C . THR A 1 282 ? 39.987 -37.312 -15.494 1.00 46.80 282 THR A C 1
ATOM 2142 O O . THR A 1 282 ? 39.386 -37.122 -14.446 1.00 47.39 282 THR A O 1
ATOM 2146 N N . ASP A 1 283 ? 41.130 -38.003 -15.549 1.00 48.24 283 ASP A N 1
ATOM 2147 C CA . ASP A 1 283 ? 41.717 -38.612 -14.311 1.00 49.64 283 ASP A CA 1
ATOM 2148 C C . ASP A 1 283 ? 42.162 -37.514 -13.319 1.00 49.70 283 ASP A C 1
ATOM 2149 O O . ASP A 1 283 ? 42.130 -37.708 -12.099 1.00 50.38 283 ASP A O 1
ATOM 2154 N N . ASP A 1 284 ? 42.518 -36.358 -13.872 1.00 49.74 284 ASP A N 1
ATOM 2155 C CA . ASP A 1 284 ? 42.901 -35.174 -13.116 1.00 49.69 284 ASP A CA 1
ATOM 2156 C C . ASP A 1 284 ? 41.746 -34.378 -12.454 1.00 49.58 284 ASP A C 1
ATOM 2157 O O . ASP A 1 284 ? 42.001 -33.578 -11.542 1.00 51.17 284 ASP A O 1
ATOM 2159 N N . GLY A 1 285 ? 40.506 -34.550 -12.904 1.00 47.85 285 GLY A N 1
ATOM 2160 C CA . GLY A 1 285 ? 39.398 -33.692 -12.463 1.00 46.56 285 GLY A CA 1
ATOM 2161 C C . GLY A 1 285 ? 38.910 -33.925 -11.043 1.00 45.35 285 GLY A C 1
ATOM 2162 O O . GLY A 1 285 ? 39.520 -34.635 -10.300 1.00 44.85 285 GLY A O 1
ATOM 2163 N N . ARG A 1 286 ? 37.813 -33.276 -10.668 1.00 44.60 286 ARG A N 1
ATOM 2164 C CA . ARG A 1 286 ? 37.235 -33.399 -9.343 1.00 44.07 286 ARG A CA 1
ATOM 2165 C C . ARG A 1 286 ? 36.080 -34.430 -9.314 1.00 43.91 286 ARG A C 1
ATOM 2166 O O . ARG A 1 286 ? 35.399 -34.671 -10.331 1.00 43.49 286 ARG A O 1
ATOM 2174 N N . PRO A 1 287 ? 35.910 -35.096 -8.163 1.00 43.66 287 PRO A N 1
ATOM 2175 C CA . PRO A 1 287 ? 34.892 -36.131 -8.019 1.00 43.51 287 PRO A CA 1
ATOM 2176 C C . PRO A 1 287 ? 33.434 -35.649 -8.062 1.00 43.95 287 PRO A C 1
ATOM 2177 O O . PRO A 1 287 ? 33.029 -34.678 -7.392 1.00 42.97 287 PRO A O 1
ATOM 2181 N N . VAL A 1 288 ? 32.673 -36.377 -8.863 1.00 43.64 288 VAL A N 1
ATOM 2182 C CA . VAL A 1 288 ? 31.285 -36.123 -9.088 1.00 44.43 288 VAL A CA 1
ATOM 2183 C C . VAL A 1 288 ? 30.612 -37.496 -9.098 1.00 43.92 288 VAL A C 1
ATOM 2184 O O . VAL A 1 288 ? 31.116 -38.444 -9.678 1.00 43.64 288 VAL A O 1
ATOM 2188 N N . HIS A 1 289 ? 29.470 -37.577 -8.428 1.00 43.84 289 HIS A N 1
ATOM 2189 C CA . HIS A 1 289 ? 28.691 -38.803 -8.259 1.00 42.98 289 HIS A CA 1
ATOM 2190 C C . HIS A 1 289 ? 27.508 -38.799 -9.230 1.00 42.31 289 HIS A C 1
ATOM 2191 O O . HIS A 1 289 ? 26.487 -38.180 -9.010 1.00 41.93 289 HIS A O 1
ATOM 2198 N N . VAL A 1 290 ? 27.684 -39.514 -10.322 1.00 42.05 290 VAL A N 1
ATOM 2199 C CA . VAL A 1 290 ? 26.808 -39.470 -11.453 1.00 41.74 290 VAL A CA 1
ATOM 2200 C C . VAL A 1 290 ? 25.705 -40.528 -11.349 1.00 41.25 290 VAL A C 1
ATOM 2201 O O . VAL A 1 290 ? 25.970 -41.721 -11.225 1.00 40.42 290 VAL A O 1
ATOM 2205 N N . VAL A 1 291 ? 24.460 -40.081 -11.427 1.00 41.01 291 VAL A N 1
ATOM 2206 C CA . VAL A 1 291 ? 23.346 -40.983 -11.248 1.00 41.18 291 VAL A CA 1
ATOM 2207 C C . VAL A 1 291 ? 23.222 -41.849 -12.504 1.00 41.86 291 VAL A C 1
ATOM 2208 O O . VAL A 1 291 ? 23.444 -41.367 -13.622 1.00 42.86 291 VAL A O 1
ATOM 2212 N N . TYR A 1 292 ? 22.914 -43.130 -12.315 1.00 41.69 292 TYR A N 1
ATOM 2213 C CA . TYR A 1 292 ? 22.522 -44.002 -13.410 1.00 41.14 292 TYR A CA 1
ATOM 2214 C C . TYR A 1 292 ? 21.598 -45.119 -12.918 1.00 41.36 292 TYR A C 1
ATOM 2215 O O . TYR A 1 292 ? 21.359 -45.272 -11.720 1.00 40.91 292 TYR A O 1
ATOM 2224 N N . ASP A 1 293 ? 21.079 -45.880 -13.868 1.00 41.56 293 ASP A N 1
ATOM 2225 C CA . ASP A 1 293 ? 20.315 -47.085 -13.599 1.00 41.96 293 ASP A CA 1
ATOM 2226 C C . ASP A 1 293 ? 19.177 -46.789 -12.654 1.00 41.84 293 ASP A C 1
ATOM 2227 O O . ASP A 1 293 ? 19.065 -47.396 -11.582 1.00 41.92 293 ASP A O 1
ATOM 2232 N N . VAL A 1 294 ? 18.327 -45.856 -13.089 1.00 41.23 294 VAL A N 1
ATOM 2233 C CA . VAL A 1 294 ? 17.114 -45.489 -12.378 1.00 40.71 294 VAL A CA 1
ATOM 2234 C C . VAL A 1 294 ? 16.099 -46.644 -12.469 1.00 41.54 294 VAL A C 1
ATOM 2235 O O . VAL A 1 294 ? 15.912 -47.242 -13.524 1.00 41.57 294 VAL A O 1
ATOM 2239 N N . ASN A 1 295 ? 15.476 -46.985 -11.345 1.00 41.80 295 ASN A N 1
ATOM 2240 C CA . ASN A 1 295 ? 14.421 -47.978 -11.345 1.00 41.64 295 ASN A CA 1
ATOM 2241 C C . ASN A 1 295 ? 13.144 -47.305 -11.871 1.00 42.11 295 ASN A C 1
ATOM 2242 O O . ASN A 1 295 ? 12.563 -46.405 -11.233 1.00 42.13 295 ASN A O 1
ATOM 2247 N N . HIS A 1 296 ? 12.765 -47.715 -13.084 1.00 42.04 296 HIS A N 1
ATOM 2248 C CA . HIS A 1 296 ? 11.623 -47.174 -13.803 1.00 41.68 296 HIS A CA 1
ATOM 2249 C C . HIS A 1 296 ? 10.382 -47.215 -12.913 1.00 41.01 296 HIS A C 1
ATOM 2250 O O . HIS A 1 296 ? 9.853 -46.188 -12.544 1.00 39.54 296 HIS A O 1
ATOM 2257 N N . ASP A 1 297 ? 9.982 -48.429 -12.532 1.00 40.76 297 ASP A N 1
ATOM 2258 C CA . ASP A 1 297 ? 8.727 -48.668 -11.819 1.00 41.51 297 ASP A CA 1
ATOM 2259 C C . ASP A 1 297 ? 8.696 -47.934 -10.477 1.00 41.85 297 ASP A C 1
ATOM 2260 O O . ASP A 1 297 ? 7.709 -47.331 -10.128 1.00 41.88 297 ASP A O 1
ATOM 2265 N N . ARG A 1 298 ? 9.779 -47.999 -9.723 1.00 42.78 298 ARG A N 1
ATOM 2266 C CA . ARG A 1 298 ? 9.824 -47.289 -8.445 1.00 43.46 298 ARG A CA 1
ATOM 2267 C C . ARG A 1 298 ? 9.773 -45.792 -8.619 1.00 42.95 298 ARG A C 1
ATOM 2268 O O . ARG A 1 298 ? 9.111 -45.100 -7.862 1.00 42.87 298 ARG A O 1
ATOM 2276 N N . PHE A 1 299 ? 10.474 -45.285 -9.616 1.00 42.81 299 PHE A N 1
ATOM 2277 C CA . PHE A 1 299 ? 10.485 -43.822 -9.870 1.00 42.53 299 PHE A CA 1
ATOM 2278 C C . PHE A 1 299 ? 9.072 -43.333 -10.146 1.00 42.02 299 PHE A C 1
ATOM 2279 O O . PHE A 1 299 ? 8.553 -42.446 -9.472 1.00 42.91 299 PHE A O 1
ATOM 2287 N N . PHE A 1 300 ? 8.430 -43.923 -11.125 1.00 41.39 300 PHE A N 1
ATOM 2288 C CA . PHE A 1 300 ? 7.080 -43.505 -11.479 1.00 41.47 300 PHE A CA 1
ATOM 2289 C C . PHE A 1 300 ? 6.055 -43.815 -10.409 1.00 41.22 300 PHE A C 1
ATOM 2290 O O . PHE A 1 300 ? 5.147 -43.033 -10.228 1.00 40.37 300 PHE A O 1
ATOM 2298 N N . ASP A 1 301 ? 6.197 -44.925 -9.685 1.00 40.96 301 ASP A N 1
ATOM 2299 C CA . ASP A 1 301 ? 5.298 -45.191 -8.546 1.00 41.10 301 ASP A CA 1
ATOM 2300 C C . ASP A 1 301 ? 5.481 -44.136 -7.433 1.00 40.89 301 ASP A C 1
ATOM 2301 O O . ASP A 1 301 ? 4.545 -43.697 -6.790 1.00 40.39 301 ASP A O 1
ATOM 2306 N N . TYR A 1 302 ? 6.709 -43.729 -7.227 1.00 41.56 302 TYR A N 1
ATOM 2307 C CA . TYR A 1 302 ? 7.031 -42.780 -6.170 1.00 41.94 302 TYR A CA 1
ATOM 2308 C C . TYR A 1 302 ? 6.352 -41.418 -6.418 1.00 42.52 302 TYR A C 1
ATOM 2309 O O . TYR A 1 302 ? 5.682 -40.865 -5.548 1.00 42.81 302 TYR A O 1
ATOM 2318 N N . ILE A 1 303 ? 6.523 -40.889 -7.611 1.00 42.54 303 ILE A N 1
ATOM 2319 C CA . ILE A 1 303 ? 5.969 -39.574 -7.918 1.00 43.20 303 ILE A CA 1
ATOM 2320 C C . ILE A 1 303 ? 4.446 -39.589 -8.043 1.00 42.34 303 ILE A C 1
ATOM 2321 O O . ILE A 1 303 ? 3.800 -38.644 -7.602 1.00 41.16 303 ILE A O 1
ATOM 2326 N N . THR A 1 304 ? 3.866 -40.682 -8.524 1.00 42.55 304 THR A N 1
ATOM 2327 C CA . THR A 1 304 ? 2.406 -40.828 -8.442 1.00 42.65 304 THR A CA 1
ATOM 2328 C C . THR A 1 304 ? 1.920 -41.003 -6.987 1.00 42.41 304 THR A C 1
ATOM 2329 O O . THR A 1 304 ? 0.905 -40.428 -6.638 1.00 42.52 304 THR A O 1
ATOM 2333 N N . ARG A 1 305 ? 2.666 -41.686 -6.116 1.00 42.36 305 ARG A N 1
ATOM 2334 C CA . ARG A 1 305 ? 2.284 -41.739 -4.666 1.00 42.13 305 ARG A CA 1
ATOM 2335 C C . ARG A 1 305 ? 2.257 -40.338 -4.044 1.00 41.15 305 ARG A C 1
ATOM 2336 O O . ARG A 1 305 ? 1.293 -39.978 -3.371 1.00 40.32 305 ARG A O 1
ATOM 2344 N N . LEU A 1 306 ? 3.323 -39.577 -4.294 1.00 40.44 306 LEU A N 1
ATOM 2345 C CA . LEU A 1 306 ? 3.478 -38.197 -3.811 1.00 40.85 306 LEU A CA 1
ATOM 2346 C C . LEU A 1 306 ? 2.385 -37.237 -4.283 1.00 40.96 306 LEU A C 1
ATOM 2347 O O . LEU A 1 306 ? 1.880 -36.449 -3.496 1.00 40.85 306 LEU A O 1
ATOM 2352 N N . ALA A 1 307 ? 2.018 -37.326 -5.563 1.00 41.31 307 ALA A N 1
ATOM 2353 C CA . ALA A 1 307 ? 0.917 -36.574 -6.131 1.00 41.65 307 ALA A CA 1
ATOM 2354 C C . ALA A 1 307 ? -0.437 -36.900 -5.477 1.00 42.30 307 ALA A C 1
ATOM 2355 O O . ALA A 1 307 ? -1.279 -36.026 -5.291 1.00 41.88 307 ALA A O 1
ATOM 2357 N N . LYS A 1 308 ? -0.646 -38.159 -5.142 1.00 43.48 308 LYS A N 1
ATOM 2358 C CA . LYS A 1 308 ? -1.889 -38.582 -4.500 1.00 44.49 308 LYS A CA 1
ATOM 2359 C C . LYS A 1 308 ? -2.027 -38.142 -3.032 1.00 44.87 308 LYS A C 1
ATOM 2360 O O . LYS A 1 308 ? -3.123 -38.223 -2.499 1.00 45.84 308 LYS A O 1
ATOM 2366 N N . LYS A 1 309 ? -0.942 -37.702 -2.381 1.00 45.56 309 LYS A N 1
ATOM 2367 C CA . LYS A 1 309 ? -0.977 -37.285 -0.938 1.00 46.27 309 LYS A CA 1
ATOM 2368 C C . LYS A 1 309 ? -1.839 -36.049 -0.627 1.00 46.73 309 LYS A C 1
ATOM 2374 N N . VAL A 1 310 ? -2.036 -35.220 -1.651 1.00 47.85 310 VAL A N 1
ATOM 2375 C CA . VAL A 1 310 ? -3.062 -34.162 -1.611 1.00 48.40 310 VAL A CA 1
ATOM 2376 C C . VAL A 1 310 ? -4.373 -34.685 -2.193 1.00 48.28 310 VAL A C 1
ATOM 2377 O O . VAL A 1 310 ? -5.237 -35.130 -1.449 1.00 49.15 310 VAL A O 1
ATOM 2381 N N . MET B 1 1 ? -34.803 -25.145 -32.959 1.00 46.19 1 MET B N 1
ATOM 2382 C CA . MET B 1 1 ? -33.675 -26.111 -33.173 1.00 46.59 1 MET B CA 1
ATOM 2383 C C . MET B 1 1 ? -32.973 -25.939 -34.510 1.00 45.65 1 MET B C 1
ATOM 2384 O O . MET B 1 1 ? -33.545 -26.202 -35.561 1.00 45.77 1 MET B O 1
ATOM 2389 N N . LYS B 1 2 ? -31.722 -25.509 -34.450 1.00 44.92 2 LYS B N 1
ATOM 2390 C CA . LYS B 1 2 ? -30.932 -25.230 -35.646 1.00 44.66 2 LYS B CA 1
ATOM 2391 C C . LYS B 1 2 ? -30.010 -26.413 -35.934 1.00 43.50 2 LYS B C 1
ATOM 2392 O O . LYS B 1 2 ? -29.272 -26.841 -35.054 1.00 43.01 2 LYS B O 1
ATOM 2398 N N . LYS B 1 3 ? -30.061 -26.937 -37.152 1.00 42.53 3 LYS B N 1
ATOM 2399 C CA . LYS B 1 3 ? -29.090 -27.931 -37.598 1.00 42.33 3 LYS B CA 1
ATOM 2400 C C . LYS B 1 3 ? -27.870 -27.149 -38.063 1.00 42.03 3 LYS B C 1
ATOM 2401 O O . LYS B 1 3 ? -27.990 -26.216 -38.845 1.00 41.74 3 LYS B O 1
ATOM 2404 N N . VAL B 1 4 ? -26.713 -27.498 -37.513 1.00 41.92 4 VAL B N 1
ATOM 2405 C CA . VAL B 1 4 ? -25.460 -26.783 -37.750 1.00 42.01 4 VAL B CA 1
ATOM 2406 C C . VAL B 1 4 ? -24.373 -27.780 -38.127 1.00 41.92 4 VAL B C 1
ATOM 2407 O O . VAL B 1 4 ? -24.196 -28.802 -37.488 1.00 41.02 4 VAL B O 1
ATOM 2411 N N . TYR B 1 5 ? -23.684 -27.465 -39.211 1.00 42.15 5 TYR B N 1
ATOM 2412 C CA . TYR B 1 5 ? -22.468 -28.118 -39.580 1.00 42.35 5 TYR B CA 1
ATOM 2413 C C . TYR B 1 5 ? -21.318 -27.135 -39.240 1.00 41.99 5 TYR B C 1
ATOM 2414 O O . TYR B 1 5 ? -21.357 -25.966 -39.606 1.00 42.10 5 TYR B O 1
ATOM 2423 N N . PHE B 1 6 ? -20.322 -27.631 -38.511 1.00 41.84 6 PHE B N 1
ATOM 2424 C CA . PHE B 1 6 ? -19.225 -26.839 -37.968 1.00 42.52 6 PHE B CA 1
ATOM 2425 C C . PHE B 1 6 ? -17.854 -27.251 -38.566 1.00 42.38 6 PHE B C 1
ATOM 2426 O O . PHE B 1 6 ? -17.441 -28.357 -38.369 1.00 42.90 6 PHE B O 1
ATOM 2434 N N . ASN B 1 7 ? -17.185 -26.354 -39.289 1.00 41.98 7 ASN B N 1
ATOM 2435 C CA . ASN B 1 7 ? -15.835 -26.544 -39.818 1.00 42.16 7 ASN B CA 1
ATOM 2436 C C . ASN B 1 7 ? -14.957 -25.570 -39.083 1.00 41.89 7 ASN B C 1
ATOM 2437 O O . ASN B 1 7 ? -15.216 -24.366 -39.096 1.00 41.61 7 ASN B O 1
ATOM 2442 N N . HIS B 1 8 ? -13.918 -26.094 -38.420 1.00 41.87 8 HIS B N 1
ATOM 2443 C CA . HIS B 1 8 ? -13.039 -25.288 -37.596 1.00 41.44 8 HIS B CA 1
ATOM 2444 C C . HIS B 1 8 ? -11.567 -25.678 -37.838 1.00 41.06 8 HIS B C 1
ATOM 2445 O O . HIS B 1 8 ? -11.292 -26.707 -38.368 1.00 40.38 8 HIS B O 1
ATOM 2452 N N . ASP B 1 9 ? -10.646 -24.804 -37.478 1.00 41.17 9 ASP B N 1
ATOM 2453 C CA . ASP B 1 9 ? -9.251 -25.079 -37.630 1.00 41.89 9 ASP B CA 1
ATOM 2454 C C . ASP B 1 9 ? -8.476 -25.151 -36.314 1.00 42.10 9 ASP B C 1
ATOM 2455 O O . ASP B 1 9 ? -7.328 -24.736 -36.272 1.00 43.61 9 ASP B O 1
ATOM 2460 N N . GLY B 1 10 ? -9.089 -25.694 -35.271 1.00 41.66 10 GLY B N 1
ATOM 2461 C CA . GLY B 1 10 ? -8.311 -26.258 -34.188 1.00 42.55 10 GLY B CA 1
ATOM 2462 C C . GLY B 1 10 ? -7.503 -25.369 -33.274 1.00 42.65 10 GLY B C 1
ATOM 2463 O O . GLY B 1 10 ? -6.733 -25.895 -32.447 1.00 43.43 10 GLY B O 1
ATOM 2464 N N . GLY B 1 11 ? -7.636 -24.041 -33.364 1.00 42.79 11 GLY B N 1
ATOM 2465 C CA . GLY B 1 11 ? -7.080 -23.154 -32.306 1.00 42.32 11 GLY B CA 1
ATOM 2466 C C . GLY B 1 11 ? -7.799 -23.411 -30.979 1.00 42.77 11 GLY B C 1
ATOM 2467 O O . GLY B 1 11 ? -8.775 -24.132 -30.932 1.00 42.90 11 GLY B O 1
ATOM 2468 N N . VAL B 1 12 ? -7.347 -22.819 -29.887 1.00 43.86 12 VAL B N 1
ATOM 2469 C CA . VAL B 1 12 ? -8.035 -22.952 -28.588 1.00 43.41 12 VAL B CA 1
ATOM 2470 C C . VAL B 1 12 ? -9.493 -22.478 -28.671 1.00 44.12 12 VAL B C 1
ATOM 2471 O O . VAL B 1 12 ? -10.402 -23.134 -28.164 1.00 44.02 12 VAL B O 1
ATOM 2475 N N . ASP B 1 13 ? -9.717 -21.338 -29.314 1.00 43.82 13 ASP B N 1
ATOM 2476 C CA . ASP B 1 13 ? -11.057 -20.842 -29.516 1.00 44.21 13 ASP B CA 1
ATOM 2477 C C . ASP B 1 13 ? -11.978 -21.730 -30.316 1.00 43.70 13 ASP B C 1
ATOM 2478 O O . ASP B 1 13 ? -13.148 -21.806 -30.024 1.00 43.55 13 ASP B O 1
ATOM 2483 N N . ASP B 1 14 ? -11.461 -22.370 -31.371 1.00 44.13 14 ASP B N 1
ATOM 2484 C CA . ASP B 1 14 ? -12.248 -23.324 -32.173 1.00 43.01 14 ASP B CA 1
ATOM 2485 C C . ASP B 1 14 ? -12.689 -24.498 -31.307 1.00 41.88 14 ASP B C 1
ATOM 2486 O O . ASP B 1 14 ? -13.824 -24.941 -31.330 1.00 42.43 14 ASP B O 1
ATOM 2491 N N . LEU B 1 15 ? -11.763 -24.990 -30.534 1.00 41.74 15 LEU B N 1
ATOM 2492 C CA . LEU B 1 15 ? -12.034 -26.107 -29.633 1.00 41.69 15 LEU B CA 1
ATOM 2493 C C . LEU B 1 15 ? -12.911 -25.732 -28.442 1.00 41.28 15 LEU B C 1
ATOM 2494 O O . LEU B 1 15 ? -13.719 -26.537 -27.996 1.00 41.49 15 LEU B O 1
ATOM 2499 N N . VAL B 1 16 ? -12.738 -24.524 -27.912 1.00 40.95 16 VAL B N 1
ATOM 2500 C CA . VAL B 1 16 ? -13.637 -24.062 -26.873 1.00 41.13 16 VAL B CA 1
ATOM 2501 C C . VAL B 1 16 ? -15.050 -23.983 -27.458 1.00 41.10 16 VAL B C 1
ATOM 2502 O O . VAL B 1 16 ? -16.007 -24.343 -26.779 1.00 40.94 16 VAL B O 1
ATOM 2506 N N . SER B 1 17 ? -15.158 -23.562 -28.727 1.00 41.77 17 SER B N 1
ATOM 2507 C CA . SER B 1 17 ? -16.448 -23.303 -29.360 1.00 41.81 17 SER B CA 1
ATOM 2508 C C . SER B 1 17 ? -17.146 -24.653 -29.577 1.00 42.23 17 SER B C 1
ATOM 2509 O O . SER B 1 17 ? -18.344 -24.780 -29.364 1.00 43.47 17 SER B O 1
ATOM 2512 N N . LEU B 1 18 ? -16.404 -25.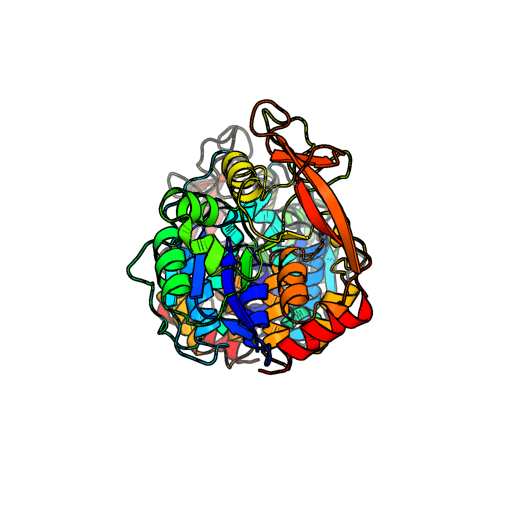671 -29.978 1.00 42.08 18 LEU B N 1
ATOM 2513 C CA . LEU B 1 18 ? -16.968 -27.010 -30.092 1.00 41.61 18 LEU B CA 1
ATOM 2514 C C . LEU B 1 18 ? -17.618 -27.419 -28.786 1.00 41.94 18 LEU B C 1
ATOM 2515 O O . LEU B 1 18 ? -18.785 -27.857 -28.746 1.00 41.26 18 LEU B O 1
ATOM 2520 N N . PHE B 1 19 ? -16.840 -27.286 -27.716 1.00 42.23 19 PHE B N 1
ATOM 2521 C CA . PHE B 1 19 ? -17.315 -27.549 -26.351 1.00 42.30 19 PHE B CA 1
ATOM 2522 C C . PHE B 1 19 ? -18.598 -26.835 -26.043 1.00 42.22 19 PHE B C 1
ATOM 2523 O O . PHE B 1 19 ? -19.505 -27.454 -25.485 1.00 42.69 19 PHE B O 1
ATOM 2531 N N . LEU B 1 20 ? -18.685 -25.529 -26.357 1.00 42.41 20 LEU B N 1
ATOM 2532 C CA . LEU B 1 20 ? -19.911 -24.738 -25.998 1.00 41.97 20 LEU B CA 1
ATOM 2533 C C . LEU B 1 20 ? -21.134 -25.044 -26.869 1.00 41.94 20 LEU B C 1
ATOM 2534 O O . LEU B 1 20 ? -22.246 -25.068 -26.368 1.00 41.39 20 LEU B O 1
ATOM 2539 N N . LEU B 1 21 ? -20.921 -25.229 -28.173 1.00 42.39 21 LEU B N 1
ATOM 2540 C CA . LEU B 1 21 ? -21.995 -25.548 -29.124 1.00 42.56 21 LEU B CA 1
ATOM 2541 C C . LEU B 1 21 ? -22.739 -26.796 -28.661 1.00 42.68 21 LEU B C 1
ATOM 2542 O O . LEU B 1 21 ? -23.963 -26.910 -28.809 1.00 42.50 21 LEU B O 1
ATOM 2547 N N . LEU B 1 22 ? -21.974 -27.727 -28.085 1.00 42.69 22 LEU B N 1
ATOM 2548 C CA . LEU B 1 22 ? -22.489 -28.986 -27.572 1.00 42.82 22 LEU B CA 1
ATOM 2549 C C . LEU B 1 22 ? -23.376 -28.853 -26.340 1.00 42.95 22 LEU B C 1
ATOM 2550 O O . LEU B 1 22 ? -24.097 -29.799 -26.011 1.00 42.35 22 LEU B O 1
ATOM 2555 N N . GLN B 1 23 ? -23.298 -27.713 -25.649 1.00 43.59 23 GLN B N 1
ATOM 2556 C CA . GLN B 1 23 ? -24.140 -27.403 -24.472 1.00 43.66 23 GLN B CA 1
ATOM 2557 C C . GLN B 1 23 ? -25.399 -26.582 -24.830 1.00 44.01 23 GLN B C 1
ATOM 2558 O O . GLN B 1 23 ? -26.309 -26.433 -24.019 1.00 43.86 23 GLN B O 1
ATOM 2564 N N . MET B 1 24 ? -25.445 -26.047 -26.048 1.00 44.37 24 MET B N 1
ATOM 2565 C CA . MET B 1 24 ? -26.613 -25.307 -26.528 1.00 44.91 24 MET B CA 1
ATOM 2566 C C . MET B 1 24 ? -27.745 -26.245 -26.859 1.00 44.21 24 MET B C 1
ATOM 2567 O O . MET B 1 24 ? -27.578 -27.088 -27.732 1.00 44.75 24 MET B O 1
ATOM 2572 N N . ASP B 1 25 ? -28.879 -26.090 -26.155 1.00 43.85 25 ASP B N 1
ATOM 2573 C CA . ASP B 1 25 ? -30.136 -26.861 -26.382 1.00 43.49 25 ASP B CA 1
ATOM 2574 C C . ASP B 1 25 ? -30.786 -26.606 -27.745 1.00 42.92 25 ASP B C 1
ATOM 2575 O O . ASP B 1 25 ? -31.514 -27.410 -28.304 1.00 42.04 25 ASP B O 1
ATOM 2580 N N . ASN B 1 26 ? -30.447 -25.450 -28.253 1.00 42.67 26 ASN B N 1
ATOM 2581 C CA . ASN B 1 26 ? -30.987 -24.802 -29.398 1.00 42.88 26 ASN B CA 1
ATOM 2582 C C . ASN B 1 26 ? -30.299 -25.232 -30.698 1.00 42.76 26 ASN B C 1
ATOM 2583 O O . ASN B 1 26 ? -30.720 -24.855 -31.802 1.00 42.85 26 ASN B O 1
ATOM 2588 N N . VAL B 1 27 ? -29.229 -26.024 -30.544 1.00 43.18 27 VAL B N 1
ATOM 2589 C CA . VAL B 1 27 ? -28.342 -26.437 -31.643 1.00 43.40 27 VAL B CA 1
ATOM 2590 C C . VAL B 1 27 ? -28.148 -27.952 -31.683 1.00 43.36 27 VAL B C 1
ATOM 2591 O O . VAL B 1 27 ? -27.996 -28.624 -30.652 1.00 42.73 27 VAL B O 1
ATOM 2595 N N . GLU B 1 28 ? -28.185 -28.477 -32.901 1.00 43.28 28 GLU B N 1
ATOM 2596 C CA . GLU B 1 28 ? -27.855 -29.862 -33.154 1.00 43.61 28 GLU B CA 1
ATOM 2597 C C . GLU B 1 28 ? -26.773 -29.891 -34.215 1.00 43.37 28 GLU B C 1
ATOM 2598 O O . GLU B 1 28 ? -26.987 -29.478 -35.358 1.00 42.22 28 GLU B O 1
ATOM 2604 N N . LEU B 1 29 ? -25.586 -30.336 -33.800 1.00 43.52 29 LEU B N 1
ATOM 2605 C CA . LEU B 1 29 ? -24.458 -30.468 -34.718 1.00 43.81 29 LEU B CA 1
ATOM 2606 C C . LEU B 1 29 ? -24.696 -31.691 -35.592 1.00 44.16 29 LEU B C 1
ATOM 2607 O O . LEU B 1 29 ? -24.847 -32.791 -35.075 1.00 45.01 29 LEU B O 1
ATOM 2612 N N . THR B 1 30 ? -24.784 -31.487 -36.905 1.00 44.23 30 THR B N 1
ATOM 2613 C CA . THR B 1 30 ? -24.951 -32.592 -37.858 1.00 44.05 30 THR B CA 1
ATOM 2614 C C . THR B 1 30 ? -23.611 -33.170 -38.248 1.00 44.17 30 THR B C 1
ATOM 2615 O O . THR B 1 30 ? -23.545 -34.296 -38.721 1.00 44.53 30 THR B O 1
ATOM 2619 N N . GLY B 1 31 ? -22.550 -32.381 -38.082 1.00 43.99 31 GLY B N 1
ATOM 2620 C CA . GLY B 1 31 ? -21.227 -32.788 -38.474 1.00 43.39 31 GLY B CA 1
ATOM 2621 C C . GLY B 1 31 ? -20.192 -31.789 -38.030 1.00 43.39 31 GLY B C 1
ATOM 2622 O O . GLY B 1 31 ? -20.477 -30.601 -37.854 1.00 43.07 31 GLY B O 1
ATOM 2623 N N . VAL B 1 32 ? -18.986 -32.299 -37.796 1.00 43.24 32 VAL B N 1
ATOM 2624 C CA . VAL B 1 32 ? -17.831 -31.481 -37.454 1.00 43.32 32 VAL B CA 1
ATOM 2625 C C . VAL B 1 32 ? -16.710 -31.882 -38.386 1.00 42.86 32 VAL B C 1
ATOM 2626 O O . VAL B 1 32 ? -16.582 -33.059 -38.709 1.00 43.66 32 VAL B O 1
ATOM 2630 N N . SER B 1 33 ? -15.968 -30.901 -38.884 1.00 42.21 33 SER B N 1
ATOM 2631 C CA . SER B 1 33 ? -14.763 -31.165 -39.624 1.00 42.63 33 SER B CA 1
ATOM 2632 C C . SER B 1 33 ? -13.661 -30.181 -39.278 1.00 42.70 33 SER B C 1
ATOM 2633 O O . SER B 1 33 ? -13.902 -29.068 -38.829 1.00 42.69 33 SER B O 1
ATOM 2636 N N . VAL B 1 34 ? -12.440 -30.638 -39.452 1.00 43.25 34 VAL B N 1
ATOM 2637 C CA . VAL B 1 34 ? -11.240 -29.924 -39.062 1.00 42.90 34 VAL B CA 1
ATOM 2638 C C . VAL B 1 34 ? -10.321 -29.652 -40.258 1.00 42.84 34 VAL B C 1
ATOM 2639 O O . VAL B 1 34 ? -10.007 -30.553 -41.059 1.00 42.67 34 VAL B O 1
ATOM 2643 N N . ILE B 1 35 ? -9.882 -28.410 -40.363 1.00 43.28 35 ILE B N 1
ATOM 2644 C CA . ILE B 1 35 ? -8.998 -28.002 -41.439 1.00 43.37 35 ILE B CA 1
ATOM 2645 C C . ILE B 1 35 ? -7.647 -27.581 -40.832 1.00 43.29 35 ILE B C 1
ATOM 2646 O O . ILE B 1 35 ? -7.622 -26.823 -39.871 1.00 44.98 35 ILE B O 1
ATOM 2651 N N . PRO B 1 36 ? -6.523 -28.110 -41.348 1.00 43.48 36 PRO B N 1
ATOM 2652 C CA . PRO B 1 36 ? -5.230 -27.830 -40.711 1.00 43.78 36 PRO B CA 1
ATOM 2653 C C . PRO B 1 36 ? -4.621 -26.449 -40.990 1.00 44.01 36 PRO B C 1
ATOM 2654 O O . PRO B 1 36 ? -3.529 -26.320 -41.547 1.00 44.25 36 PRO B O 1
ATOM 2658 N N . ALA B 1 37 ? -5.309 -25.422 -40.536 1.00 43.13 37 ALA B N 1
ATOM 2659 C CA . ALA B 1 37 ? -4.931 -24.081 -40.852 1.00 43.10 37 ALA B CA 1
ATOM 2660 C C . ALA B 1 37 ? -4.210 -23.590 -39.636 1.00 43.01 37 ALA B C 1
ATOM 2661 O O . ALA B 1 37 ? -2.999 -23.635 -39.596 1.00 42.49 37 ALA B O 1
ATOM 2663 N N . ASP B 1 38 ? -4.967 -23.161 -38.624 1.00 43.41 38 ASP B N 1
ATOM 2664 C CA . ASP B 1 38 ? -4.410 -22.737 -37.352 1.00 43.35 38 ASP B CA 1
ATOM 2665 C C . ASP B 1 38 ? -4.220 -23.918 -36.416 1.00 43.89 38 ASP B C 1
ATOM 2666 O O . ASP B 1 38 ? -4.313 -23.784 -35.185 1.00 44.61 38 ASP B O 1
ATOM 2671 N N . CYS B 1 39 ? -3.883 -25.064 -36.983 1.00 43.42 39 CYS B N 1
ATOM 2672 C CA . CYS B 1 39 ? -3.607 -26.255 -36.195 1.00 43.33 39 CYS B CA 1
ATOM 2673 C C . CYS B 1 39 ? -2.877 -27.265 -37.033 1.00 42.77 39 CYS B C 1
ATOM 2674 O O . CYS B 1 39 ? -2.870 -27.155 -38.245 1.00 41.58 39 CYS B O 1
ATOM 2677 N N . TYR B 1 40 ? -2.233 -28.219 -36.360 1.00 41.92 40 TYR B N 1
ATOM 2678 C CA . TYR B 1 40 ? -1.888 -29.484 -36.941 1.00 41.10 40 TYR B CA 1
ATOM 2679 C C . TYR B 1 40 ? -3.098 -30.378 -36.862 1.00 41.86 40 TYR B C 1
ATOM 2680 O O . TYR B 1 40 ? -3.814 -30.347 -35.860 1.00 42.77 40 TYR B O 1
ATOM 2689 N N . LEU B 1 41 ? -3.313 -31.172 -37.913 1.00 42.29 41 LEU B N 1
ATOM 2690 C CA . LEU B 1 41 ? -4.526 -31.955 -38.073 1.00 42.63 41 LEU B CA 1
ATOM 2691 C C . LEU B 1 41 ? -4.705 -33.009 -37.003 1.00 42.10 41 LEU B C 1
ATOM 2692 O O . LEU B 1 41 ? -5.801 -33.169 -36.478 1.00 40.60 41 LEU B O 1
ATOM 2697 N N . GLU B 1 42 ? -3.663 -33.794 -36.731 1.00 41.53 42 GLU B N 1
ATOM 2698 C CA . GLU B 1 42 ? -3.851 -34.902 -35.791 1.00 42.27 42 GLU B CA 1
ATOM 2699 C C . GLU B 1 42 ? -4.327 -34.518 -34.354 1.00 41.17 42 GLU B C 1
ATOM 2700 O O . GLU B 1 42 ? -5.295 -35.079 -33.881 1.00 40.60 42 GLU B O 1
ATOM 2706 N N . PRO B 1 43 ? -3.669 -33.557 -33.674 1.00 41.04 43 PRO B N 1
ATOM 2707 C CA . PRO B 1 43 ? -4.159 -33.162 -32.330 1.00 41.08 43 PRO B CA 1
ATOM 2708 C C . PRO B 1 43 ? -5.552 -32.508 -32.339 1.00 40.01 43 PRO B C 1
ATOM 2709 O O . PRO B 1 43 ? -6.346 -32.723 -31.447 1.00 40.01 43 PRO B O 1
ATOM 2713 N N . ALA B 1 44 ? -5.853 -31.726 -33.358 1.00 40.83 44 ALA B N 1
ATOM 2714 C CA . ALA B 1 44 ? -7.157 -31.086 -33.483 1.00 39.89 44 ALA B CA 1
ATOM 2715 C C . ALA B 1 44 ? -8.312 -32.091 -33.783 1.00 40.83 44 ALA B C 1
ATOM 2716 O O . ALA B 1 44 ? -9.426 -31.975 -33.269 1.00 40.40 44 ALA B O 1
ATOM 2718 N N . MET B 1 45 ? -8.045 -33.061 -34.637 1.00 40.54 45 MET B N 1
ATOM 2719 C CA . MET B 1 45 ? -8.956 -34.193 -34.839 1.00 41.67 45 MET B CA 1
ATOM 2720 C C . MET B 1 45 ? -9.194 -34.936 -33.523 1.00 41.34 45 MET B C 1
ATOM 2721 O O . MET B 1 45 ? -10.331 -35.144 -33.127 1.00 41.26 45 MET B O 1
ATOM 2726 N N . SER B 1 46 ? -8.109 -35.280 -32.833 1.00 41.41 46 SER B N 1
ATOM 2727 C CA . SER B 1 46 ? -8.187 -36.017 -31.572 1.00 41.35 46 SER B CA 1
ATOM 2728 C C . SER B 1 46 ? -8.946 -35.240 -30.507 1.00 41.06 46 SER B C 1
ATOM 2729 O O . SER B 1 46 ? -9.876 -35.791 -29.902 1.00 41.09 46 SER B O 1
ATOM 2732 N N . ALA B 1 47 ? -8.574 -33.965 -30.300 1.00 40.95 47 ALA B N 1
ATOM 2733 C CA . ALA B 1 47 ? -9.207 -33.119 -29.283 1.00 40.72 47 ALA B CA 1
ATOM 2734 C C . ALA B 1 47 ? -10.711 -32.957 -29.534 1.00 41.09 47 ALA B C 1
ATOM 2735 O O . ALA B 1 47 ? -11.518 -33.019 -28.613 1.00 40.41 47 ALA B O 1
ATOM 2737 N N . SER B 1 48 ? -11.081 -32.741 -30.800 1.00 41.05 48 SER B N 1
ATOM 2738 C CA . SER B 1 48 ? -12.469 -32.651 -31.187 1.00 41.43 48 SER B CA 1
ATOM 2739 C C . SER B 1 48 ? -13.241 -33.924 -30.839 1.00 41.27 48 SER B C 1
ATOM 2740 O O . SER B 1 48 ? -14.321 -33.878 -30.272 1.00 41.21 48 SER B O 1
ATOM 2743 N N . ARG B 1 49 ? -12.651 -35.064 -31.161 1.00 41.80 49 ARG B N 1
ATOM 2744 C CA . ARG B 1 49 ? -13.270 -36.364 -30.854 1.00 41.49 49 ARG B CA 1
ATOM 2745 C C . ARG B 1 49 ? -13.438 -36.543 -29.354 1.00 41.07 49 ARG B C 1
ATOM 2746 O O . ARG B 1 49 ? -14.519 -36.931 -28.910 1.00 41.32 49 ARG B O 1
ATOM 2754 N N . LYS B 1 50 ? -12.420 -36.175 -28.574 1.00 41.21 50 LYS B N 1
ATOM 2755 C CA . LYS B 1 50 ? -12.453 -36.318 -27.112 1.00 40.77 50 LYS B CA 1
ATOM 2756 C C . LYS B 1 50 ? -13.440 -35.359 -26.448 1.00 41.05 50 LYS B C 1
ATOM 2757 O O . LYS B 1 50 ? -14.030 -35.662 -25.425 1.00 39.82 50 LYS B O 1
ATOM 2763 N N . ILE B 1 51 ? -13.600 -34.169 -27.024 1.00 42.29 51 ILE B N 1
ATOM 2764 C CA . ILE B 1 51 ? -14.538 -33.183 -26.484 1.00 42.14 51 ILE B CA 1
ATOM 2765 C C . ILE B 1 51 ? -15.956 -33.654 -26.747 1.00 42.39 51 ILE B C 1
ATOM 2766 O O . ILE B 1 51 ? -16.824 -33.532 -25.892 1.00 42.83 51 ILE B O 1
ATOM 2771 N N . ILE B 1 52 ? -16.187 -34.217 -27.919 1.00 42.06 52 ILE B N 1
ATOM 2772 C CA . ILE B 1 52 ? -17.509 -34.766 -28.234 1.00 42.21 52 ILE B CA 1
ATOM 2773 C C . ILE B 1 52 ? -17.789 -35.967 -27.332 1.00 42.09 52 ILE B C 1
ATOM 2774 O O . ILE B 1 52 ? -18.854 -36.035 -26.770 1.00 42.19 52 ILE B O 1
ATOM 2779 N N . ASP B 1 53 ? -16.824 -36.875 -27.139 1.00 42.41 53 ASP B N 1
ATOM 2780 C CA . ASP B 1 53 ? -17.008 -38.016 -26.209 1.00 42.14 53 ASP B CA 1
ATOM 2781 C C . ASP B 1 53 ? -17.393 -37.527 -24.841 1.00 41.65 53 ASP B C 1
ATOM 2782 O O . ASP B 1 53 ? -18.356 -37.964 -24.256 1.00 40.66 53 ASP B O 1
ATOM 2787 N N . ARG B 1 54 ? -16.582 -36.606 -24.345 1.00 41.77 54 ARG B N 1
ATOM 2788 C CA . ARG B 1 54 ? -16.674 -36.104 -22.979 1.00 41.38 54 ARG B CA 1
ATOM 2789 C C . ARG B 1 54 ? -17.864 -35.165 -22.732 1.00 41.20 54 ARG B C 1
ATOM 2790 O O . ARG B 1 54 ? -18.503 -35.225 -21.687 1.00 40.80 54 ARG B O 1
ATOM 2798 N N . PHE B 1 55 ? -18.135 -34.264 -23.660 1.00 41.22 55 PHE B N 1
ATOM 2799 C CA . PHE B 1 55 ? -19.105 -33.214 -23.383 1.00 42.07 55 PHE B CA 1
ATOM 2800 C C . PHE B 1 55 ? -20.255 -33.174 -24.382 1.00 42.66 55 PHE B C 1
ATOM 2801 O O . PHE B 1 55 ? -21.069 -32.264 -24.330 1.00 42.20 55 PHE B O 1
ATOM 2809 N N . GLY B 1 56 ? -20.307 -34.166 -25.273 1.00 43.53 56 GLY B N 1
ATOM 2810 C CA . GLY B 1 56 ? -21.296 -34.242 -26.323 1.00 44.53 56 GLY B CA 1
ATOM 2811 C C . GLY B 1 56 ? -22.565 -34.988 -25.921 1.00 45.94 56 GLY B C 1
ATOM 2812 O O . GLY B 1 56 ? -22.661 -35.491 -24.796 1.00 46.61 56 GLY B O 1
ATOM 2813 N N . LYS B 1 57 ? -23.534 -35.042 -26.843 1.00 46.11 57 LYS B N 1
ATOM 2814 C CA . LYS B 1 57 ? -24.782 -35.779 -26.650 1.00 47.16 57 LYS B CA 1
ATOM 2815 C C . LYS B 1 57 ? -24.865 -36.922 -27.657 1.00 47.68 57 LYS B C 1
ATOM 2816 O O . LYS B 1 57 ? -24.426 -38.055 -27.383 1.00 48.60 57 LYS B O 1
ATOM 2818 N N . ASN B 1 58 ? -25.403 -36.622 -28.836 1.00 47.85 58 ASN B N 1
ATOM 2819 C CA . ASN B 1 58 ? -25.661 -37.658 -29.820 1.00 47.86 58 ASN B CA 1
ATOM 2820 C C . ASN B 1 58 ? -24.358 -38.211 -30.377 1.00 48.07 58 ASN B C 1
ATOM 2821 O O . ASN B 1 58 ? -23.252 -37.708 -30.074 1.00 48.87 58 ASN B O 1
ATOM 2822 N N . THR B 1 59 ? -24.476 -39.271 -31.162 1.00 48.03 59 THR B N 1
ATOM 2823 C CA . THR B 1 59 ? -23.315 -39.803 -31.880 1.00 48.39 59 THR B CA 1
ATOM 2824 C C . THR B 1 59 ? -23.078 -38.961 -33.167 1.00 48.38 59 THR B C 1
ATOM 2825 O O . THR B 1 59 ? -23.956 -38.903 -34.044 1.00 48.61 59 THR B O 1
ATOM 2829 N N . ILE B 1 60 ? -21.933 -38.266 -33.259 1.00 48.11 60 ILE B N 1
ATOM 2830 C CA . ILE B 1 60 ? -21.498 -37.676 -34.552 1.00 48.02 60 ILE B CA 1
ATOM 2831 C C . ILE B 1 60 ? -20.077 -38.031 -34.894 1.00 47.27 60 ILE B C 1
ATOM 2832 O O . ILE B 1 60 ? -19.334 -38.460 -34.027 1.00 47.82 60 ILE B O 1
ATOM 2837 N N . GLU B 1 61 ? -19.705 -37.803 -36.151 1.00 46.48 61 GLU B N 1
ATOM 2838 C CA . GLU B 1 61 ? -18.343 -38.031 -36.633 1.00 46.29 61 GLU B CA 1
ATOM 2839 C C . GLU B 1 61 ? -17.638 -36.716 -36.896 1.00 44.69 61 GLU B C 1
ATOM 2840 O O . GLU B 1 61 ? -18.265 -35.692 -37.174 1.00 44.38 61 GLU B O 1
ATOM 2846 N N . VAL B 1 62 ? -16.321 -36.801 -36.903 1.00 43.29 62 VAL B N 1
ATOM 2847 C CA . VAL B 1 62 ? -15.464 -35.695 -37.227 1.00 42.81 62 VAL B CA 1
ATOM 2848 C C . VAL B 1 62 ? -14.711 -36.074 -38.493 1.00 42.31 62 VAL B C 1
ATOM 2849 O O . VAL B 1 62 ? -14.126 -37.125 -38.575 1.00 42.40 62 VAL B O 1
ATOM 2853 N N . ALA B 1 63 ? -14.764 -35.219 -39.493 1.00 41.43 63 ALA B N 1
ATOM 2854 C CA . ALA B 1 63 ? -14.064 -35.429 -40.724 1.00 40.75 63 ALA B CA 1
ATOM 2855 C C . ALA B 1 63 ? -12.801 -34.561 -40.800 1.00 40.38 63 ALA B C 1
ATOM 2856 O O . ALA B 1 63 ? -12.786 -33.436 -40.349 1.00 39.10 63 ALA B O 1
ATOM 2858 N N . ALA B 1 64 ? -11.756 -35.134 -41.392 1.00 40.73 64 ALA B N 1
ATOM 2859 C CA . ALA B 1 64 ? -10.492 -34.474 -41.679 1.00 41.00 64 ALA B CA 1
ATOM 2860 C C . ALA B 1 64 ? -10.450 -33.795 -43.059 1.00 41.38 64 ALA B C 1
ATOM 2861 O O . ALA B 1 64 ? -10.698 -34.417 -44.068 1.00 41.45 64 ALA B O 1
ATOM 2863 N N . SER B 1 65 ? -10.089 -32.521 -43.102 1.00 41.78 65 SER B N 1
ATOM 2864 C CA . SER B 1 65 ? -9.854 -31.846 -44.365 1.00 41.79 65 SER B CA 1
ATOM 2865 C C . SER B 1 65 ? -8.614 -32.390 -45.076 1.00 42.22 65 SER B C 1
ATOM 2866 O O . SER B 1 65 ? -7.677 -32.833 -44.439 1.00 43.39 65 SER B O 1
ATOM 2869 N N . ASN B 1 66 ? -8.615 -32.377 -46.400 1.00 42.73 66 ASN B N 1
ATOM 2870 C CA . ASN B 1 66 ? -7.386 -32.579 -47.152 1.00 42.64 66 ASN B CA 1
ATOM 2871 C C . ASN B 1 66 ? -7.132 -31.319 -47.971 1.00 42.97 66 ASN B C 1
ATOM 2872 O O . ASN B 1 66 ? -6.393 -31.327 -48.957 1.00 43.50 66 ASN B O 1
ATOM 2877 N N . SER B 1 67 ? -7.748 -30.224 -47.535 1.00 43.24 67 SER B N 1
ATOM 2878 C CA . SER B 1 67 ? -7.501 -28.921 -48.127 1.00 43.15 67 SER B CA 1
ATOM 2879 C C . SER B 1 67 ? -6.131 -28.455 -47.725 1.00 43.25 67 SER B C 1
ATOM 2880 O O . SER B 1 67 ? -5.621 -28.844 -46.669 1.00 43.83 67 SER B O 1
ATOM 2883 N N . ARG B 1 68 ? -5.553 -27.638 -48.601 1.00 42.73 68 ARG B N 1
ATOM 2884 C CA . ARG B 1 68 ? -4.264 -27.047 -48.424 1.00 42.07 68 ARG B CA 1
ATOM 2885 C C . ARG B 1 68 ? -4.362 -25.548 -48.516 1.00 42.22 68 ARG B C 1
ATOM 2886 O O . ARG B 1 68 ? -5.119 -25.039 -49.346 1.00 43.14 68 ARG B O 1
ATOM 2894 N N . GLY B 1 69 ? -3.574 -24.843 -47.707 1.00 41.93 69 GLY B N 1
ATOM 2895 C CA . GLY B 1 69 ? -3.632 -23.392 -47.657 1.00 42.30 69 GLY B CA 1
ATOM 2896 C C . GLY B 1 69 ? -2.716 -22.721 -48.663 1.00 42.79 69 GLY B C 1
ATOM 2897 O O . GLY B 1 69 ? -1.703 -23.313 -49.069 1.00 41.78 69 GLY B O 1
ATOM 2898 N N . LYS B 1 70 ? -3.074 -21.493 -49.072 1.00 42.29 70 LYS B N 1
ATOM 2899 C CA . LYS B 1 70 ? -2.170 -20.662 -49.844 1.00 42.84 70 LYS B CA 1
ATOM 2900 C C . LYS B 1 70 ? -1.078 -20.076 -48.946 1.00 43.14 70 LYS B C 1
ATOM 2901 O O . LYS B 1 70 ? 0.078 -20.027 -49.319 1.00 43.32 70 LYS B O 1
ATOM 2907 N N . ASN B 1 71 ? -1.495 -19.589 -47.774 1.00 42.99 71 ASN B N 1
ATOM 2908 C CA . ASN B 1 71 ? -0.684 -18.774 -46.903 1.00 42.77 71 ASN B CA 1
ATOM 2909 C C . ASN B 1 71 ? -0.836 -19.334 -45.486 1.00 42.85 71 ASN B C 1
ATOM 2910 O O . ASN B 1 71 ? -1.725 -18.866 -44.725 1.00 41.43 71 ASN B O 1
ATOM 2915 N N . PRO B 1 72 ? 0.045 -20.295 -45.106 1.00 42.92 72 PRO B N 1
ATOM 2916 C CA . PRO B 1 72 ? -0.004 -21.015 -43.832 1.00 43.44 72 PRO B CA 1
ATOM 2917 C C . PRO B 1 72 ? 0.105 -20.099 -42.583 1.00 43.51 72 PRO B C 1
ATOM 2918 O O . PRO B 1 72 ? 0.739 -19.078 -42.651 1.00 44.41 72 PRO B O 1
ATOM 2922 N N . PHE B 1 73 ? -0.541 -20.477 -41.481 1.00 43.79 73 PHE B N 1
ATOM 2923 C CA . PHE B 1 73 ? -0.455 -19.793 -40.210 1.00 43.30 73 PHE B CA 1
ATOM 2924 C C . PHE B 1 73 ? 0.937 -20.006 -39.598 1.00 44.71 73 PHE B C 1
ATOM 2925 O O . PHE B 1 73 ? 1.587 -20.997 -39.923 1.00 43.74 73 PHE B O 1
ATOM 2933 N N . PRO B 1 74 ? 1.388 -19.099 -38.680 1.00 44.73 74 PRO B N 1
ATOM 2934 C CA . PRO B 1 74 ? 2.647 -19.243 -37.941 1.00 46.05 74 PRO B CA 1
ATOM 2935 C C . PRO B 1 74 ? 2.693 -20.563 -37.195 1.00 45.71 74 PRO B C 1
ATOM 2936 O O . PRO B 1 74 ? 1.665 -20.983 -36.645 1.00 46.68 74 PRO B O 1
ATOM 2940 N N . LYS B 1 75 ? 3.830 -21.245 -37.230 1.00 45.74 75 LYS B N 1
ATOM 2941 C CA . LYS B 1 75 ? 3.925 -22.570 -36.578 1.00 45.94 75 LYS B CA 1
ATOM 2942 C C . LYS B 1 75 ? 3.540 -22.526 -35.072 1.00 46.04 75 LYS B C 1
ATOM 2943 O O . LYS B 1 75 ? 2.870 -23.437 -34.613 1.00 45.37 75 LYS B O 1
ATOM 2949 N N . ASP B 1 76 ? 3.918 -21.463 -34.339 1.00 46.43 76 ASP B N 1
ATOM 2950 C CA . ASP B 1 76 ? 3.686 -21.367 -32.892 1.00 46.89 76 ASP B CA 1
ATOM 2951 C C . ASP B 1 76 ? 2.204 -21.371 -32.491 1.00 47.51 76 ASP B C 1
ATOM 2952 O O . ASP B 1 76 ? 1.834 -21.986 -31.486 1.00 48.03 76 ASP B O 1
ATOM 2954 N N . TRP B 1 77 ? 1.363 -20.699 -33.269 1.00 47.90 77 TRP B N 1
ATOM 2955 C CA . TRP B 1 77 ? -0.089 -20.688 -33.037 1.00 48.53 77 TRP B CA 1
ATOM 2956 C C . TRP B 1 77 ? -0.679 -22.082 -33.297 1.00 47.95 77 TRP B C 1
ATOM 2957 O O . TRP B 1 77 ? -1.617 -22.541 -32.620 1.00 47.99 77 TRP B O 1
ATOM 2968 N N . ARG B 1 78 ? -0.128 -22.749 -34.312 1.00 47.12 78 ARG B N 1
ATOM 2969 C CA . ARG B 1 78 ? -0.576 -24.063 -34.752 1.00 46.05 78 ARG B CA 1
ATOM 2970 C C . ARG B 1 78 ? -0.417 -25.201 -33.744 1.00 45.34 78 ARG B C 1
ATOM 2971 O O . ARG B 1 78 ? -1.157 -26.177 -33.790 1.00 45.05 78 ARG B O 1
ATOM 2979 N N . MET B 1 79 ? 0.523 -25.037 -32.814 1.00 45.08 79 MET B N 1
ATOM 2980 C CA . MET B 1 79 ? 0.804 -26.033 -31.747 1.00 44.76 79 MET B CA 1
ATOM 2981 C C . MET B 1 79 ? -0.276 -26.223 -30.692 1.00 44.26 79 MET B C 1
ATOM 2982 O O . MET B 1 79 ? -0.274 -27.211 -29.996 1.00 44.04 79 MET B O 1
ATOM 2987 N N . HIS B 1 80 ? -1.155 -25.240 -30.538 1.00 44.00 80 HIS B N 1
ATOM 2988 C CA . HIS B 1 80 ? -2.052 -25.149 -29.372 1.00 43.66 80 HIS B CA 1
ATOM 2989 C C . HIS B 1 80 ? -2.949 -26.388 -29.159 1.00 43.56 80 HIS B C 1
ATOM 2990 O O . HIS B 1 80 ? -3.170 -26.817 -28.035 1.00 43.51 80 HIS B O 1
ATOM 2997 N N . ALA B 1 81 ? -3.376 -27.006 -30.246 1.00 42.38 81 ALA B N 1
ATOM 2998 C CA . ALA B 1 81 ? -4.212 -28.206 -30.149 1.00 41.87 81 ALA B CA 1
ATOM 2999 C C . ALA B 1 81 ? -3.454 -29.360 -29.483 1.00 41.29 81 ALA B C 1
ATOM 3000 O O . ALA B 1 81 ? -4.044 -30.098 -28.715 1.00 41.35 81 ALA B O 1
ATOM 3002 N N . PHE B 1 82 ? -2.140 -29.488 -29.702 1.00 41.83 82 PHE B N 1
ATOM 3003 C CA . PHE B 1 82 ? -1.341 -30.516 -28.989 1.00 41.12 82 PHE B CA 1
ATOM 3004 C C . PHE B 1 82 ? -1.571 -30.425 -27.470 1.00 41.79 82 PHE B C 1
ATOM 3005 O O . PHE B 1 82 ? -1.643 -31.438 -26.747 1.00 41.04 82 PHE B O 1
ATOM 3013 N N . TYR B 1 83 ? -1.677 -29.195 -26.982 1.00 42.32 83 TYR B N 1
ATOM 3014 C CA . TYR B 1 83 ? -1.840 -28.946 -25.557 1.00 42.87 83 TYR B CA 1
ATOM 3015 C C . TYR B 1 83 ? -3.259 -29.322 -25.095 1.00 41.53 83 TYR B C 1
ATOM 3016 O O . TYR B 1 83 ? -3.440 -30.029 -24.102 1.00 39.79 83 TYR B O 1
ATOM 3025 N N . VAL B 1 84 ? -4.264 -28.870 -25.857 1.00 40.29 84 VAL B N 1
ATOM 3026 C CA . VAL B 1 84 ? -5.643 -29.149 -25.522 1.00 40.15 84 VAL B CA 1
ATOM 3027 C C . VAL B 1 84 ? -5.889 -30.687 -25.508 1.00 40.83 84 VAL B C 1
ATOM 3028 O O . VAL B 1 84 ? -6.443 -31.221 -24.546 1.00 40.04 84 VAL B O 1
ATOM 3032 N N . ASP B 1 85 ? -5.399 -31.365 -26.559 1.00 40.79 85 ASP B N 1
ATOM 3033 C CA . ASP B 1 85 ? -5.510 -32.802 -26.751 1.00 41.15 85 ASP B CA 1
ATOM 3034 C C . ASP B 1 85 ? -4.866 -33.620 -25.638 1.00 41.35 85 ASP B C 1
ATOM 3035 O O . ASP B 1 85 ? -5.270 -34.755 -25.437 1.00 41.68 85 ASP B O 1
ATOM 3040 N N . ALA B 1 86 ? -3.866 -33.029 -24.961 1.00 40.70 86 ALA B N 1
ATOM 3041 C CA . ALA B 1 86 ? -3.167 -33.595 -23.835 1.00 40.86 86 ALA B CA 1
ATOM 3042 C C . ALA B 1 86 ? -3.794 -33.330 -22.461 1.00 40.81 86 ALA B C 1
ATOM 3043 O O . ALA B 1 86 ? -3.283 -33.842 -21.455 1.00 41.10 86 ALA B O 1
ATOM 3045 N N . LEU B 1 87 ? -4.855 -32.530 -22.376 1.00 40.47 87 LEU B N 1
ATOM 3046 C CA . LEU B 1 87 ? -5.422 -32.209 -21.043 1.00 40.96 87 LEU B CA 1
ATOM 3047 C C . LEU B 1 87 ? -6.040 -33.450 -20.363 1.00 41.30 87 LEU B C 1
ATOM 3048 O O . LEU B 1 87 ? -6.859 -34.174 -20.984 1.00 40.74 87 LEU B O 1
ATOM 3053 N N . PRO B 1 88 ? -5.691 -33.680 -19.087 1.00 41.02 88 PRO B N 1
ATOM 3054 C CA . PRO B 1 88 ? -6.224 -34.851 -18.392 1.00 41.42 88 PRO B CA 1
ATOM 3055 C C . PRO B 1 88 ? -7.738 -35.032 -18.533 1.00 41.93 88 PRO B C 1
ATOM 3056 O O . PRO B 1 88 ? -8.197 -36.131 -18.832 1.00 41.46 88 PRO B O 1
ATOM 3060 N N . ILE B 1 89 ? -8.504 -33.958 -18.350 1.00 42.25 89 ILE B N 1
ATOM 3061 C CA . ILE B 1 89 ? -9.980 -33.999 -18.525 1.00 42.73 89 ILE B CA 1
ATOM 3062 C C . ILE B 1 89 ? -10.416 -34.753 -19.792 1.00 42.65 89 ILE B C 1
ATOM 3063 O O . ILE B 1 89 ? -11.425 -35.511 -19.799 1.00 42.15 89 ILE B O 1
ATOM 3068 N N . LEU B 1 90 ? -9.669 -34.532 -20.873 1.00 41.84 90 LEU B N 1
ATOM 3069 C CA . LEU B 1 90 ? -10.029 -35.077 -22.152 1.00 41.54 90 LEU B CA 1
ATOM 3070 C C . LEU B 1 90 ? -9.467 -36.482 -22.399 1.00 40.68 90 LEU B C 1
ATOM 3071 O O . LEU B 1 90 ? -9.890 -37.132 -23.346 1.00 39.46 90 LEU B O 1
ATOM 3076 N N . ASN B 1 91 ? -8.556 -36.932 -21.539 1.00 40.48 91 ASN B N 1
ATOM 3077 C CA . ASN B 1 91 ? -7.918 -38.250 -21.622 1.00 39.87 91 ASN B CA 1
ATOM 3078 C C . ASN B 1 91 ? -8.332 -39.228 -20.519 1.00 39.91 91 ASN B C 1
ATOM 3079 O O . ASN B 1 91 ? -7.962 -40.394 -20.548 1.00 38.64 91 ASN B O 1
ATOM 3084 N N . GLU B 1 92 ? -9.130 -38.746 -19.570 1.00 40.31 92 GLU B N 1
ATOM 3085 C CA . GLU B 1 92 ? -9.497 -39.519 -18.384 1.00 40.73 92 GLU B CA 1
ATOM 3086 C C . GLU B 1 92 ? -10.184 -40.847 -18.745 1.00 41.23 92 GLU B C 1
ATOM 3087 O O . GLU B 1 92 ? -10.018 -41.841 -18.052 1.00 41.83 92 GLU B O 1
ATOM 3093 N N . SER B 1 93 ? -10.946 -40.858 -19.825 1.00 41.38 93 SER B N 1
ATOM 3094 C CA . SER B 1 93 ? -11.711 -42.046 -20.231 1.00 41.97 93 SER B CA 1
ATOM 3095 C C . SER B 1 93 ? -10.861 -43.119 -20.910 1.00 42.15 93 SER B C 1
ATOM 3096 O O . SER B 1 93 ? -11.290 -44.251 -21.008 1.00 42.26 93 SER B O 1
ATOM 3099 N N . GLY B 1 94 ? -9.675 -42.750 -21.396 1.00 42.54 94 GLY B N 1
ATOM 3100 C CA . GLY B 1 94 ? -8.723 -43.699 -21.937 1.00 43.01 94 GLY B CA 1
ATOM 3101 C C . GLY B 1 94 ? -9.148 -44.338 -23.235 1.00 43.97 94 GLY B C 1
ATOM 3102 O O . GLY B 1 94 ? -8.627 -45.376 -23.609 1.00 44.59 94 GLY B O 1
ATOM 3103 N N . LYS B 1 95 ? -10.119 -43.728 -23.905 1.00 44.42 95 LYS B N 1
ATOM 3104 C CA . LYS B 1 95 ? -10.682 -44.251 -25.142 1.00 44.68 95 LYS B CA 1
ATOM 3105 C C . LYS B 1 95 ? -11.180 -43.075 -25.935 1.00 44.90 95 LYS B C 1
ATOM 3106 O O . LYS B 1 95 ? -11.620 -42.087 -25.345 1.00 45.46 95 LYS B O 1
ATOM 3108 N N . VAL B 1 96 ? -11.095 -43.169 -27.263 1.00 45.15 96 VAL B N 1
ATOM 3109 C CA . VAL B 1 96 ? -11.756 -42.211 -28.146 1.00 45.08 96 VAL B CA 1
ATOM 3110 C C . VAL B 1 96 ? -12.815 -42.953 -28.938 1.00 44.89 96 VAL B C 1
ATOM 3111 O O . VAL B 1 96 ? -12.515 -43.761 -29.772 1.00 44.95 96 VAL B O 1
ATOM 3115 N N . VAL B 1 97 ? -14.066 -42.624 -28.682 1.00 45.12 97 VAL B N 1
ATOM 3116 C CA . VAL B 1 97 ? -15.196 -43.336 -29.221 1.00 44.65 97 VAL B CA 1
ATOM 3117 C C . VAL B 1 97 ? -15.649 -42.711 -30.550 1.00 44.77 97 VAL B C 1
ATOM 3118 O O . VAL B 1 97 ? -15.905 -43.439 -31.494 1.00 44.60 97 VAL B O 1
ATOM 3122 N N . THR B 1 98 ? -15.737 -41.380 -30.653 1.00 45.25 98 THR B N 1
ATOM 3123 C CA . THR B 1 98 ? -16.331 -40.786 -31.873 1.00 45.54 98 THR B CA 1
ATOM 3124 C C . THR B 1 98 ? -15.430 -41.083 -33.084 1.00 45.32 98 THR B C 1
ATOM 3125 O O . THR B 1 98 ? -14.200 -40.988 -32.982 1.00 44.66 98 THR B O 1
ATOM 3129 N N . HIS B 1 99 ? -16.059 -41.451 -34.208 1.00 44.97 99 HIS B N 1
ATOM 3130 C CA . HIS B 1 99 ? -15.343 -41.895 -35.400 1.00 45.17 99 HIS B CA 1
ATOM 3131 C C . HIS B 1 99 ? -14.877 -40.736 -36.253 1.00 45.05 99 HIS B C 1
ATOM 3132 O O . HIS B 1 99 ? -15.551 -39.737 -36.356 1.00 45.48 99 HIS B O 1
ATOM 3139 N N . VAL B 1 100 ? -13.687 -40.884 -36.818 1.00 45.25 100 VAL B N 1
ATOM 3140 C CA . VAL B 1 100 ? -13.287 -40.124 -37.978 1.00 45.05 100 VAL B CA 1
ATOM 3141 C C . VAL B 1 100 ? -14.200 -40.547 -39.147 1.00 44.63 100 VAL B C 1
ATOM 3142 O O . VAL B 1 100 ? -14.373 -41.734 -39.440 1.00 44.67 100 VAL B O 1
ATOM 3146 N N . ALA B 1 101 ? -14.781 -39.575 -39.816 1.00 44.13 101 ALA B N 1
ATOM 3147 C CA . ALA B 1 101 ? -15.560 -39.851 -40.981 1.00 44.11 101 ALA B CA 1
ATOM 3148 C C . ALA B 1 101 ? -14.682 -40.502 -42.042 1.00 44.38 101 ALA B C 1
ATOM 3149 O O . ALA B 1 101 ? -13.460 -40.274 -42.076 1.00 44.80 101 ALA B O 1
ATOM 3151 N N . ALA B 1 102 ? -15.293 -41.288 -42.923 1.00 43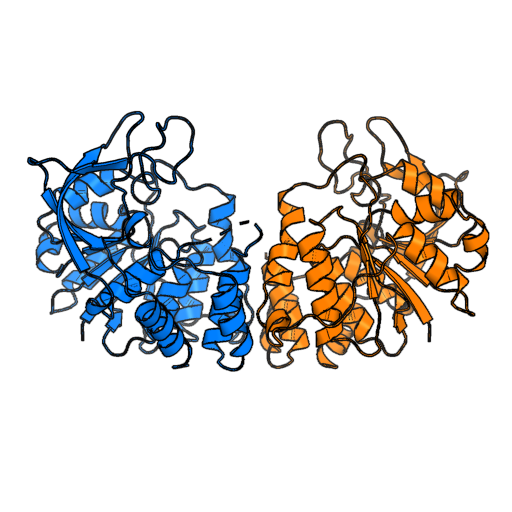.47 102 ALA B N 1
ATOM 3152 C CA . ALA B 1 102 ? -14.564 -41.910 -44.022 1.00 43.82 102 ALA B CA 1
ATOM 3153 C C . ALA B 1 102 ? -14.169 -40.904 -45.096 1.00 44.06 102 ALA B C 1
ATOM 3154 O O . ALA B 1 102 ? -13.133 -41.054 -45.702 1.00 45.10 102 ALA B O 1
ATOM 3156 N N . LYS B 1 103 ? -15.007 -39.910 -45.360 1.00 43.91 103 LYS B N 1
ATOM 3157 C CA . LYS B 1 103 ? -14.752 -38.956 -46.419 1.00 44.23 103 LYS B CA 1
ATOM 3158 C C . LYS B 1 103 ? -14.001 -37.727 -45.888 1.00 43.48 103 LYS B C 1
ATOM 3159 O O . LYS B 1 103 ? -14.137 -37.380 -44.717 1.00 43.96 103 LYS B O 1
ATOM 3165 N N . PRO B 1 104 ? -13.203 -37.075 -46.753 1.00 42.92 104 PRO B N 1
ATOM 3166 C CA . PRO B 1 104 ? -12.546 -35.833 -46.388 1.00 42.67 104 PRO B CA 1
ATOM 3167 C C . PRO B 1 104 ? -13.577 -34.730 -46.162 1.00 43.04 104 PRO B C 1
ATOM 3168 O O . PRO B 1 104 ? -14.678 -34.837 -46.663 1.00 43.28 104 PRO B O 1
ATOM 3172 N N . ALA B 1 105 ? -13.210 -33.671 -45.441 1.00 42.01 105 ALA B N 1
ATOM 3173 C CA . ALA B 1 105 ? -14.191 -32.674 -44.984 1.00 41.77 105 ALA B CA 1
ATOM 3174 C C . ALA B 1 105 ? -15.153 -32.123 -46.045 1.00 41.83 105 ALA B C 1
ATOM 3175 O O . ALA B 1 105 ? -16.361 -31.982 -45.774 1.00 41.57 105 ALA B O 1
ATOM 3177 N N . HIS B 1 106 ? -14.632 -31.785 -47.234 1.00 41.85 106 HIS B N 1
ATOM 3178 C CA . HIS B 1 106 ? -15.459 -31.159 -48.286 1.00 41.58 106 HIS B CA 1
ATOM 3179 C C . HIS B 1 106 ? -16.525 -32.094 -48.815 1.00 42.04 106 HIS B C 1
ATOM 3180 O O . HIS B 1 106 ? -17.636 -31.686 -49.127 1.00 43.07 106 HIS B O 1
ATOM 3187 N N . HIS B 1 107 ? -16.181 -33.362 -48.924 1.00 42.56 107 HIS B N 1
ATOM 3188 C CA . HIS B 1 107 ? -17.152 -34.404 -49.312 1.00 42.82 107 HIS B CA 1
ATOM 3189 C C . HIS B 1 107 ? -18.086 -34.753 -48.172 1.00 41.67 107 HIS B C 1
ATOM 3190 O O . HIS B 1 107 ? -19.256 -34.993 -48.383 1.00 40.90 107 HIS B O 1
ATOM 3197 N N . HIS B 1 108 ? -17.552 -34.784 -46.962 1.00 41.13 108 HIS B N 1
ATOM 3198 C CA . HIS B 1 108 ? -18.357 -34.967 -45.774 1.00 41.63 108 HIS B CA 1
ATOM 3199 C C . HIS B 1 108 ? -19.412 -33.873 -45.651 1.00 41.91 108 HIS B C 1
ATOM 3200 O O . HIS B 1 108 ? -20.562 -34.150 -45.328 1.00 41.12 108 HIS B O 1
ATOM 3207 N N . LEU B 1 109 ? -19.015 -32.638 -45.943 1.00 42.72 109 LEU B N 1
ATOM 3208 C CA . LEU B 1 109 ? -19.911 -31.508 -45.856 1.00 43.49 109 LEU B CA 1
ATOM 3209 C C . LEU B 1 109 ? -21.050 -31.688 -46.839 1.00 43.34 109 LEU B C 1
ATOM 3210 O O . LEU B 1 109 ? -22.192 -31.557 -46.452 1.00 43.64 109 LEU B O 1
ATOM 3215 N N . ILE B 1 110 ? -20.717 -32.028 -48.087 1.00 43.56 110 ILE B N 1
ATOM 3216 C CA . ILE B 1 110 ? -21.689 -32.261 -49.188 1.00 43.26 110 ILE B CA 1
ATOM 3217 C C . ILE B 1 110 ? -22.738 -33.337 -48.842 1.00 43.29 110 ILE B C 1
ATOM 3218 O O . ILE B 1 110 ? -23.960 -33.130 -48.933 1.00 42.04 110 ILE B O 1
ATOM 3223 N N . GLU B 1 111 ? -22.212 -34.478 -48.418 1.00 43.20 111 GLU B N 1
ATOM 3224 C CA . GLU B 1 111 ? -22.991 -35.643 -48.032 1.00 43.74 111 GLU B CA 1
ATOM 3225 C C . GLU B 1 111 ? -23.888 -35.375 -46.829 1.00 42.82 111 GLU B C 1
ATOM 3226 O O . GLU B 1 111 ? -25.043 -35.773 -46.819 1.00 41.67 111 GLU B O 1
ATOM 3232 N N . THR B 1 112 ? -23.354 -34.683 -45.823 1.00 42.82 112 THR B N 1
ATOM 3233 C CA . THR B 1 112 ? -24.130 -34.313 -44.627 1.00 43.11 112 THR B CA 1
ATOM 3234 C C . THR B 1 112 ? -25.248 -33.342 -45.012 1.00 43.48 112 THR B C 1
ATOM 3235 O O . THR B 1 112 ? -26.402 -33.599 -44.715 1.00 43.36 112 THR B O 1
ATOM 3239 N N . LEU B 1 113 ? -24.924 -32.287 -45.758 1.00 44.34 113 LEU B N 1
ATOM 3240 C CA . LEU B 1 113 ? -25.941 -31.278 -46.153 1.00 44.50 113 LEU B CA 1
ATOM 3241 C C . LEU B 1 113 ? -27.052 -31.909 -46.929 1.00 44.63 113 LEU B C 1
ATOM 3242 O O . LEU B 1 113 ? -28.220 -31.665 -46.656 1.00 44.79 113 LEU B O 1
ATOM 3247 N N . LEU B 1 114 ? -26.692 -32.709 -47.927 1.00 45.20 114 LEU B N 1
ATOM 3248 C CA . LEU B 1 114 ? -27.685 -33.324 -48.801 1.00 44.90 114 LEU B CA 1
ATOM 3249 C C . LEU B 1 114 ? -28.481 -34.429 -48.160 1.00 44.32 114 LEU B C 1
ATOM 3250 O O . LEU B 1 114 ? -29.575 -34.701 -48.597 1.00 45.20 114 LEU B O 1
ATOM 3255 N N . GLN B 1 115 ? -27.937 -35.084 -47.159 1.00 44.20 115 GLN B N 1
ATOM 3256 C CA . GLN B 1 115 ? -28.664 -36.112 -46.431 1.00 44.58 115 GLN B CA 1
ATOM 3257 C C . GLN B 1 115 ? -29.537 -35.563 -45.269 1.00 44.84 115 GLN B C 1
ATOM 3258 O O . GLN B 1 115 ? -30.429 -36.239 -44.808 1.00 45.73 115 GLN B O 1
ATOM 3260 N N . THR B 1 116 ? -29.312 -34.342 -44.802 1.00 45.25 116 THR B N 1
ATOM 3261 C CA . THR B 1 116 ? -30.272 -33.707 -43.869 1.00 45.38 116 THR B CA 1
ATOM 3262 C C . THR B 1 116 ? -31.442 -33.082 -44.607 1.00 44.99 116 THR B C 1
ATOM 3263 O O . THR B 1 116 ? -31.244 -32.355 -45.577 1.00 45.16 116 THR B O 1
ATOM 3267 N N . GLU B 1 117 ? -32.656 -33.364 -44.135 1.00 44.84 117 GLU B N 1
ATOM 3268 C CA . GLU B 1 117 ? -33.891 -32.860 -44.734 1.00 44.44 117 GLU B CA 1
ATOM 3269 C C . GLU B 1 117 ? -33.972 -31.343 -44.786 1.00 44.00 117 GLU B C 1
ATOM 3270 O O . GLU B 1 117 ? -34.268 -30.734 -45.826 1.00 43.57 117 GLU B O 1
ATOM 3276 N N . GLU B 1 118 ? -33.780 -30.766 -43.607 1.00 43.88 118 GLU B N 1
ATOM 3277 C CA . GLU B 1 118 ? -33.833 -29.337 -43.373 1.00 44.25 118 GLU B CA 1
ATOM 3278 C C . GLU B 1 118 ? -32.581 -28.698 -43.951 1.00 44.35 118 GLU B C 1
ATOM 3279 O O . GLU B 1 118 ? -31.524 -29.347 -44.030 1.00 45.18 118 GLU B O 1
ATOM 3285 N N . LYS B 1 119 ? -32.667 -27.410 -44.274 1.00 44.08 119 LYS B N 1
ATOM 3286 C CA . LYS B 1 119 ? -31.465 -26.630 -44.535 1.00 44.12 119 LYS B CA 1
ATOM 3287 C C . LYS B 1 119 ? -30.635 -26.573 -43.249 1.00 44.00 119 LYS B C 1
ATOM 3288 O O . LYS B 1 119 ? -31.163 -26.613 -42.138 1.00 44.51 119 LYS B O 1
ATOM 3294 N N . THR B 1 120 ? -29.320 -26.508 -43.404 1.00 43.65 120 THR B N 1
ATOM 3295 C CA . THR B 1 120 ? -28.426 -26.445 -42.253 1.00 43.44 120 THR B CA 1
ATOM 3296 C C . THR B 1 120 ? -27.640 -25.129 -42.269 1.00 42.98 120 THR B C 1
ATOM 3297 O O . THR B 1 120 ? -27.396 -24.529 -43.317 1.00 41.86 120 THR B O 1
ATOM 3301 N N . THR B 1 121 ? -27.368 -24.630 -41.069 1.00 42.77 121 THR B N 1
ATOM 3302 C CA . THR B 1 121 ? -26.522 -23.450 -40.889 1.00 42.72 121 THR B CA 1
ATOM 3303 C C . THR B 1 121 ? -25.053 -23.876 -40.877 1.00 42.50 121 THR B C 1
ATOM 3304 O O . THR B 1 121 ? -24.649 -24.718 -40.075 1.00 43.10 121 THR B O 1
ATOM 3308 N N . LEU B 1 122 ? -24.243 -23.291 -41.754 1.00 42.10 122 LEU B N 1
ATOM 3309 C CA . LEU B 1 122 ? -22.785 -23.542 -41.726 1.00 42.05 122 LEU B CA 1
ATOM 3310 C C . LEU B 1 122 ? -22.111 -22.555 -40.801 1.00 41.86 122 LEU B C 1
ATOM 3311 O O . LEU B 1 122 ? -22.315 -21.360 -40.903 1.00 40.35 122 LEU B O 1
ATOM 3316 N N . LEU B 1 123 ? -21.283 -23.092 -39.903 1.00 42.94 123 LEU B N 1
ATOM 3317 C CA . LEU B 1 123 ? -20.466 -22.314 -38.989 1.00 43.00 123 LEU B CA 1
ATOM 3318 C C . LEU B 1 123 ? -18.979 -22.619 -39.310 1.00 42.80 123 LEU B C 1
ATOM 3319 O O . LEU B 1 123 ? -18.517 -23.761 -39.114 1.00 42.84 123 LEU B O 1
ATOM 3324 N N . PHE B 1 124 ? -18.245 -21.632 -39.816 1.00 41.92 124 PHE B N 1
ATOM 3325 C CA . PHE B 1 124 ? -16.838 -21.814 -40.138 1.00 41.71 124 PHE B CA 1
ATOM 3326 C C . PHE B 1 124 ? -16.022 -20.845 -39.319 1.00 42.18 124 PHE B C 1
ATOM 3327 O O . PHE B 1 124 ? -16.254 -19.634 -39.389 1.00 41.25 124 PHE B O 1
ATOM 3335 N N . THR B 1 125 ? -15.044 -21.376 -38.546 1.00 42.33 125 THR B N 1
ATOM 3336 C CA . THR B 1 125 ? -14.225 -20.527 -37.704 1.00 42.74 125 THR B CA 1
ATOM 3337 C C . THR B 1 125 ? -12.752 -20.537 -38.137 1.00 43.14 125 THR B C 1
ATOM 3338 O O . THR B 1 125 ? -11.888 -19.887 -37.519 1.00 42.09 125 THR B O 1
ATOM 3342 N N . GLY B 1 126 ? -12.484 -21.252 -39.222 1.00 42.64 126 GLY B N 1
ATOM 3343 C CA . GLY B 1 126 ? -11.194 -21.202 -39.882 1.00 42.36 126 GLY B CA 1
ATOM 3344 C C . GLY B 1 126 ? -11.402 -20.681 -41.282 1.00 42.14 126 GLY B C 1
ATOM 3345 O O . GLY B 1 126 ? -12.403 -20.046 -41.555 1.00 42.40 126 GLY B O 1
ATOM 3346 N N . PRO B 1 127 ? -10.435 -20.931 -42.179 1.00 42.30 127 PRO B N 1
ATOM 3347 C CA . PRO B 1 127 ? -10.581 -20.544 -43.576 1.00 41.97 127 PRO B CA 1
ATOM 3348 C C . PRO B 1 127 ? -11.748 -21.253 -44.280 1.00 42.06 127 PRO B C 1
ATOM 3349 O O . PRO B 1 127 ? -12.289 -22.253 -43.772 1.00 41.02 127 PRO B O 1
ATOM 3353 N N . LEU B 1 128 ? -12.101 -20.739 -45.453 1.00 41.40 128 LEU B N 1
ATOM 3354 C CA . LEU B 1 128 ? -13.276 -21.251 -46.156 1.00 41.97 128 LEU B CA 1
ATOM 3355 C C . LEU B 1 128 ? -13.005 -22.320 -47.193 1.00 42.17 128 LEU B C 1
ATOM 3356 O O . LEU B 1 128 ? -13.917 -22.699 -47.931 1.00 43.07 128 LEU B O 1
ATOM 3361 N N . THR B 1 129 ? -11.790 -22.861 -47.244 1.00 42.90 129 THR B N 1
ATOM 3362 C CA . THR B 1 129 ? -11.445 -23.687 -48.408 1.00 42.78 129 THR B CA 1
ATOM 3363 C C . THR B 1 129 ? -12.180 -24.995 -48.545 1.00 42.45 129 THR B C 1
ATOM 3364 O O . THR B 1 129 ? -12.385 -25.405 -49.650 1.00 40.07 129 THR B O 1
ATOM 3368 N N . ASP B 1 130 ? -12.603 -25.630 -47.446 1.00 42.80 130 ASP B N 1
ATOM 3369 C CA . ASP B 1 130 ? -13.409 -26.861 -47.556 1.00 42.43 130 ASP B CA 1
ATOM 3370 C C . ASP B 1 130 ? -14.749 -26.568 -48.178 1.00 42.45 130 ASP B C 1
ATOM 3371 O O . ASP B 1 130 ? -15.302 -27.426 -48.891 1.00 42.57 130 ASP B O 1
ATOM 3376 N N . LEU B 1 131 ? -15.279 -25.374 -47.912 1.00 41.93 131 LEU B N 1
ATOM 3377 C CA . LEU B 1 131 ? -16.559 -24.971 -48.475 1.00 41.60 131 LEU B CA 1
ATOM 3378 C C . LEU B 1 131 ? -16.461 -24.563 -49.945 1.00 41.37 131 LEU B C 1
ATOM 3379 O O . LEU B 1 131 ? -17.307 -24.951 -50.722 1.00 42.23 131 LEU B O 1
ATOM 3384 N N . ALA B 1 132 ? -15.464 -23.763 -50.313 1.00 41.99 132 ALA B N 1
ATOM 3385 C CA . ALA B 1 132 ? -15.217 -23.378 -51.722 1.00 42.34 132 ALA B CA 1
ATOM 3386 C C . ALA B 1 132 ? -15.183 -24.633 -52.558 1.00 42.41 132 ALA B C 1
ATOM 3387 O O . ALA B 1 132 ? -15.759 -24.723 -53.636 1.00 42.77 132 ALA B O 1
ATOM 3389 N N . ARG B 1 133 ? -14.512 -25.607 -51.993 1.00 42.40 133 ARG B N 1
ATOM 3390 C CA . ARG B 1 133 ? -14.347 -26.920 -52.611 1.00 42.89 133 ARG B CA 1
ATOM 3391 C C . ARG B 1 133 ? -15.614 -27.728 -52.748 1.00 41.68 133 ARG B C 1
ATOM 3392 O O . ARG B 1 133 ? -15.816 -28.367 -53.784 1.00 41.36 133 ARG B O 1
ATOM 3400 N N . ALA B 1 134 ? -16.445 -27.718 -51.706 1.00 40.59 134 ALA B N 1
ATOM 3401 C CA . ALA B 1 134 ? -17.741 -28.360 -51.745 1.00 40.74 134 ALA B CA 1
ATOM 3402 C C . ALA B 1 134 ? -18.632 -27.717 -52.824 1.00 41.11 134 ALA B C 1
ATOM 3403 O O . ALA B 1 134 ? -19.235 -28.410 -53.646 1.00 40.98 134 ALA B O 1
ATOM 3405 N N . LEU B 1 135 ? -18.645 -26.392 -52.863 1.00 41.92 135 LEU B N 1
ATOM 3406 C CA . LEU B 1 135 ? -19.356 -25.631 -53.887 1.00 41.99 135 LEU B CA 1
ATOM 3407 C C . LEU B 1 135 ? -18.870 -25.919 -55.298 1.00 42.93 135 LEU B C 1
ATOM 3408 O O . LEU B 1 135 ? -19.666 -26.145 -56.192 1.00 43.13 135 LEU B O 1
ATOM 3413 N N . TYR B 1 136 ? -17.561 -25.918 -55.502 1.00 44.27 136 TYR B N 1
ATOM 3414 C CA . TYR B 1 136 ? -16.983 -26.137 -56.828 1.00 44.71 136 TYR B CA 1
ATOM 3415 C C . TYR B 1 136 ? -17.408 -27.477 -57.348 1.00 44.38 136 TYR B C 1
ATOM 3416 O O . TYR B 1 136 ? -17.792 -27.587 -58.513 1.00 44.35 136 TYR B O 1
ATOM 3425 N N . GLU B 1 137 ? -17.384 -28.482 -56.479 1.00 44.13 137 GLU B N 1
ATOM 3426 C CA . GLU B 1 137 ? -17.697 -29.851 -56.862 1.00 44.42 137 GLU B CA 1
ATOM 3427 C C . GLU B 1 137 ? -19.191 -30.133 -56.914 1.00 43.60 137 GLU B C 1
ATOM 3428 O O . GLU B 1 137 ? -19.630 -30.864 -57.787 1.00 43.31 137 GLU B O 1
ATOM 3434 N N . ALA B 1 138 ? -19.963 -29.580 -55.989 1.00 43.18 138 ALA B N 1
ATOM 3435 C CA . ALA B 1 138 ? -21.409 -29.860 -55.930 1.00 43.24 138 ALA B CA 1
ATOM 3436 C C . ALA B 1 138 ? -22.201 -28.598 -55.567 1.00 43.07 138 ALA B C 1
ATOM 3437 O O . ALA B 1 138 ? -22.647 -28.482 -54.436 1.00 42.78 138 ALA B O 1
ATOM 3439 N N . PRO B 1 139 ? -22.331 -27.636 -56.516 1.00 42.93 139 PRO B N 1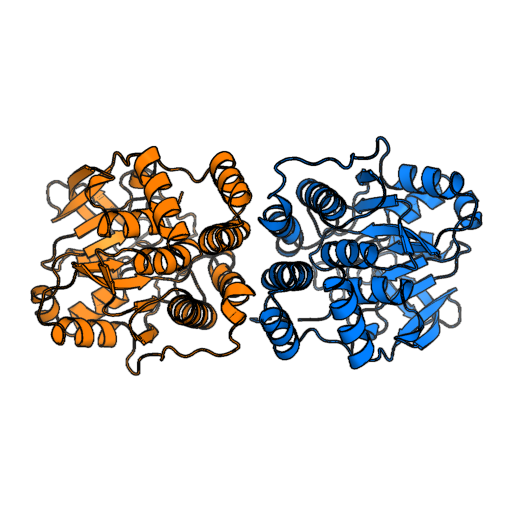
ATOM 3440 C CA . PRO B 1 139 ? -23.028 -26.369 -56.232 1.00 43.00 139 PRO B CA 1
ATOM 3441 C C . PRO B 1 139 ? -24.519 -26.482 -55.873 1.00 42.72 139 PRO B C 1
ATOM 3442 O O . PRO B 1 139 ? -25.060 -25.529 -55.355 1.00 42.86 139 PRO B O 1
ATOM 3446 N N . ILE B 1 140 ? -25.163 -27.626 -56.097 1.00 42.47 140 ILE B N 1
ATOM 3447 C CA . ILE B 1 140 ? -26.559 -27.803 -55.618 1.00 42.66 140 ILE B CA 1
ATOM 3448 C C . ILE B 1 140 ? -26.643 -27.612 -54.104 1.00 42.13 140 ILE B C 1
ATOM 3449 O O . ILE B 1 140 ? -27.713 -27.398 -53.581 1.00 42.09 140 ILE B O 1
ATOM 3454 N N . ILE B 1 141 ? -25.521 -27.722 -53.401 1.00 42.72 141 ILE B N 1
ATOM 3455 C CA . ILE B 1 141 ? -25.526 -27.577 -51.928 1.00 43.10 141 ILE B CA 1
ATOM 3456 C C . ILE B 1 141 ? -26.017 -26.194 -51.494 1.00 43.39 141 ILE B C 1
ATOM 3457 O O . ILE B 1 141 ? -26.485 -26.062 -50.362 1.00 43.39 141 ILE B O 1
ATOM 3462 N N . GLU B 1 142 ? -25.935 -25.190 -52.387 1.00 43.60 142 GLU B N 1
ATOM 3463 C CA . GLU B 1 142 ? -26.519 -23.848 -52.152 1.00 44.19 142 GLU B CA 1
ATOM 3464 C C . GLU B 1 142 ? -27.934 -23.973 -51.617 1.00 43.99 142 GLU B C 1
ATOM 3465 O O . GLU B 1 142 ? -28.306 -23.316 -50.674 1.00 44.84 142 GLU B O 1
ATOM 3471 N N . ASN B 1 143 ? -28.684 -24.888 -52.192 1.00 43.87 143 ASN B N 1
ATOM 3472 C CA . ASN B 1 143 ? -30.063 -25.098 -51.834 1.00 44.12 143 ASN B CA 1
ATOM 3473 C C . ASN B 1 143 ? -30.279 -25.741 -50.463 1.00 43.76 143 ASN B C 1
ATOM 3474 O O . ASN B 1 143 ? -31.394 -25.723 -49.947 1.00 43.86 143 ASN B O 1
ATOM 3479 N N . LYS B 1 144 ? -29.225 -26.286 -49.867 1.00 43.43 144 LYS B N 1
ATOM 3480 C CA . LYS B 1 144 ? -29.321 -26.844 -48.510 1.00 43.34 144 LYS B CA 1
ATOM 3481 C C . LYS B 1 144 ? -28.739 -25.933 -47.415 1.00 42.91 144 LYS B C 1
ATOM 3482 O O . LYS B 1 144 ? -28.848 -26.249 -46.238 1.00 43.01 144 LYS B O 1
ATOM 3488 N N . ILE B 1 145 ? -28.140 -24.814 -47.809 1.00 42.70 145 ILE B N 1
ATOM 3489 C CA . ILE B 1 145 ? -27.478 -23.901 -46.865 1.00 42.56 145 ILE B CA 1
ATOM 3490 C C . ILE B 1 145 ? -28.455 -22.782 -46.482 1.00 42.43 145 ILE B C 1
ATOM 3491 O O . ILE B 1 145 ? -28.868 -21.992 -47.345 1.00 41.72 145 ILE B O 1
ATOM 3496 N N . LYS B 1 146 ? -28.837 -22.766 -45.199 1.00 42.46 146 LYS B N 1
ATOM 3497 C CA . LYS B 1 146 ? -29.672 -21.703 -44.620 1.00 42.81 146 LYS B CA 1
ATOM 3498 C C . LYS B 1 146 ? -28.848 -20.432 -44.657 1.00 42.76 146 LYS B C 1
ATOM 3499 O O . LYS B 1 146 ? -29.222 -19.454 -45.262 1.00 42.30 146 LYS B O 1
ATOM 3503 N N . ARG B 1 147 ? -27.673 -20.484 -44.053 1.00 43.97 147 ARG B N 1
ATOM 3504 C CA . ARG B 1 147 ? -26.722 -19.404 -44.167 1.00 44.29 147 ARG B CA 1
ATOM 3505 C C . ARG B 1 147 ? -25.358 -19.872 -43.706 1.00 43.11 147 ARG B C 1
ATOM 3506 O O . ARG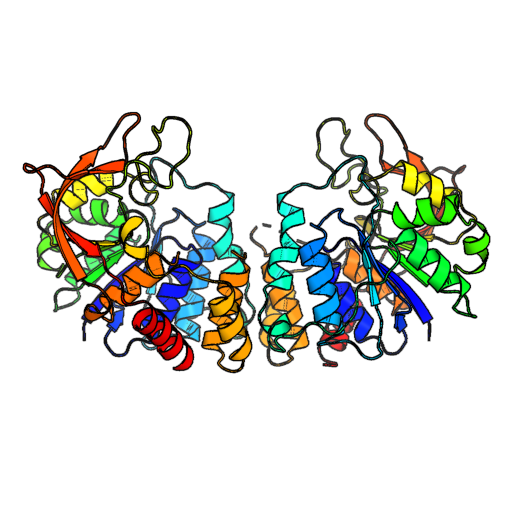 B 1 147 ? -25.242 -20.931 -43.117 1.00 41.78 147 ARG B O 1
ATOM 3514 N N . LEU B 1 148 ? -24.361 -19.037 -43.994 1.00 42.33 148 LEU B N 1
ATOM 3515 C CA . LEU B 1 148 ? -22.987 -19.188 -43.518 1.00 41.89 148 LEU B CA 1
ATOM 3516 C C . LEU B 1 148 ? -22.733 -18.105 -42.449 1.00 40.69 148 LEU B C 1
ATOM 3517 O O . LEU B 1 148 ? -22.964 -16.902 -42.682 1.00 38.04 148 LEU B O 1
ATOM 3522 N N . VAL B 1 149 ? -22.277 -18.572 -41.289 1.00 40.47 149 VAL B N 1
ATOM 3523 C CA . VAL B 1 149 ? -21.715 -17.736 -40.242 1.00 40.55 149 VAL B CA 1
ATOM 3524 C C . VAL B 1 149 ? -20.228 -18.006 -40.257 1.00 40.07 149 VAL B C 1
ATOM 3525 O O . VAL B 1 149 ? -19.808 -19.128 -40.054 1.00 41.05 149 VAL B O 1
ATOM 3529 N N . TRP B 1 150 ? -19.438 -16.976 -40.509 1.00 40.07 150 TRP B N 1
ATOM 3530 C CA . TRP B 1 150 ? -18.001 -17.112 -40.653 1.00 39.98 150 TRP B CA 1
ATOM 3531 C C . TRP B 1 150 ? -17.255 -16.030 -39.868 1.00 40.44 150 TRP B C 1
ATOM 3532 O O . TRP B 1 150 ? -17.566 -14.831 -39.944 1.00 38.97 150 TRP B O 1
ATOM 3543 N N . MET B 1 151 ? -16.278 -16.504 -39.100 1.00 40.82 151 MET B N 1
ATOM 3544 C CA . MET B 1 151 ? -15.274 -15.663 -38.517 1.00 40.69 151 MET B CA 1
ATOM 3545 C C . MET B 1 151 ? -14.282 -15.332 -39.600 1.00 40.35 151 MET B C 1
ATOM 3546 O O . MET B 1 151 ? -13.474 -16.155 -39.939 1.00 40.96 151 MET B O 1
ATOM 3551 N N . GLY B 1 152 ? -14.301 -14.109 -40.097 1.00 40.52 152 GLY B N 1
ATOM 3552 C CA . GLY B 1 152 ? -13.318 -13.681 -41.086 1.00 40.94 152 GLY B CA 1
ATOM 3553 C C . GLY B 1 152 ? -13.468 -12.236 -41.552 1.00 41.22 152 GLY B C 1
ATOM 3554 O O . GLY B 1 152 ? -14.484 -11.604 -41.340 1.00 39.95 152 GLY B O 1
ATOM 3555 N N . GLY B 1 153 ? -12.410 -11.729 -42.163 1.00 41.68 153 GLY B N 1
ATOM 3556 C CA . GLY B 1 153 ? -12.368 -10.387 -42.705 1.00 42.00 153 GLY B CA 1
ATOM 3557 C C . GLY B 1 153 ? -12.196 -9.278 -41.685 1.00 42.11 153 GLY B C 1
ATOM 3558 O O . GLY B 1 153 ? -12.259 -9.520 -40.480 1.00 41.74 153 GLY B O 1
ATOM 3559 N N . THR B 1 154 ? -11.946 -8.068 -42.201 1.00 42.85 154 THR B N 1
ATOM 3560 C CA . THR B 1 154 ? -11.992 -6.813 -41.432 1.00 43.19 154 THR B CA 1
ATOM 3561 C C . THR B 1 154 ? -12.168 -5.587 -42.383 1.00 43.61 154 THR B C 1
ATOM 3562 O O . THR B 1 154 ? -11.755 -5.586 -43.548 1.00 44.31 154 THR B O 1
ATOM 3566 N N . PHE B 1 155 ? -12.800 -4.547 -41.869 1.00 43.33 155 PHE B N 1
ATOM 3567 C CA . PHE B 1 155 ? -13.033 -3.305 -42.629 1.00 43.59 155 PHE B CA 1
ATOM 3568 C C . PHE B 1 155 ? -12.333 -2.094 -42.010 1.00 43.29 155 PHE B C 1
ATOM 3569 O O . PHE B 1 155 ? -12.472 -0.983 -42.485 1.00 43.13 155 PHE B O 1
ATOM 3577 N N . ARG B 1 156 ? -11.540 -2.342 -40.978 1.00 44.08 156 ARG B N 1
ATOM 3578 C CA . ARG B 1 156 ? -10.462 -1.450 -40.569 1.00 44.79 156 ARG B CA 1
ATOM 3579 C C . ARG B 1 156 ? -9.300 -1.388 -41.600 1.00 44.67 156 ARG B C 1
ATOM 3580 O O . ARG B 1 156 ? -9.098 -2.305 -42.406 1.00 43.67 156 ARG B O 1
ATOM 3588 N N . THR B 1 157 ? -8.541 -0.299 -41.481 1.00 44.90 157 THR B N 1
ATOM 3589 C CA . THR B 1 157 ? -7.256 0.001 -42.136 1.00 45.45 157 THR B CA 1
ATOM 3590 C C . THR B 1 157 ? -6.173 -1.120 -42.056 1.00 45.39 157 THR B C 1
ATOM 3591 O O . THR B 1 157 ? -5.376 -1.322 -42.988 1.00 45.89 157 THR B O 1
ATOM 3595 N N . ALA B 1 158 ? -6.155 -1.872 -40.959 1.00 45.03 158 ALA B N 1
ATOM 3596 C CA . ALA B 1 158 ? -5.169 -2.927 -40.772 1.00 44.18 158 ALA B CA 1
ATOM 3597 C C . ALA B 1 158 ? -5.794 -4.176 -40.155 1.00 43.72 158 ALA B C 1
ATOM 3598 O O . ALA B 1 158 ? -6.704 -4.100 -39.351 1.00 43.71 158 ALA B O 1
ATOM 3600 N N . GLY B 1 159 ? -5.274 -5.337 -40.520 1.00 42.92 159 GLY B N 1
ATOM 3601 C CA . GLY B 1 159 ? -5.777 -6.599 -39.980 1.00 42.19 159 GLY B CA 1
ATOM 3602 C C . GLY B 1 159 ? -4.815 -7.187 -38.957 1.00 41.06 159 GLY B C 1
ATOM 3603 O O . GLY B 1 159 ? -4.055 -6.461 -38.346 1.00 38.70 159 GLY B O 1
ATOM 3604 N N . ASN B 1 160 ? -4.849 -8.514 -38.816 1.00 40.61 160 ASN B N 1
ATOM 3605 C CA . ASN B 1 160 ? -3.971 -9.230 -37.855 1.00 41.36 160 ASN B CA 1
ATOM 3606 C C . ASN B 1 160 ? -2.903 -10.092 -38.586 1.00 40.85 160 ASN B C 1
ATOM 3607 O O . ASN B 1 160 ? -2.297 -10.928 -37.995 1.00 41.66 160 ASN B O 1
ATOM 3612 N N . VAL B 1 161 ? -2.733 -9.868 -39.887 1.00 41.15 161 VAL B N 1
ATOM 3613 C CA . VAL B 1 161 ? -1.733 -10.548 -40.686 1.00 41.22 161 VAL B CA 1
ATOM 3614 C C . VAL B 1 161 ? -0.532 -9.668 -40.865 1.00 41.50 161 VAL B C 1
ATOM 3615 O O . VAL B 1 161 ? -0.592 -8.641 -41.526 1.00 40.65 161 VAL B O 1
ATOM 3619 N N . HIS B 1 162 ? 0.595 -10.121 -40.300 1.00 42.70 162 HIS B N 1
ATOM 3620 C CA . HIS B 1 162 ? 1.860 -9.377 -40.388 1.00 43.72 162 HIS B CA 1
ATOM 3621 C C . HIS B 1 162 ? 2.946 -10.311 -40.917 1.00 43.05 162 HIS B C 1
ATOM 3622 O O . HIS B 1 162 ? 3.700 -10.906 -40.159 1.00 43.40 162 HIS B O 1
ATOM 3629 N N . GLU B 1 163 ? 2.978 -10.450 -42.230 1.00 42.69 163 GLU B N 1
ATOM 3630 C CA . GLU B 1 163 ? 3.698 -11.514 -42.883 1.00 42.19 163 GLU B CA 1
ATOM 3631 C C . GLU B 1 163 ? 4.351 -10.974 -44.120 1.00 41.45 163 GLU B C 1
ATOM 3632 O O . GLU B 1 163 ? 3.850 -10.010 -44.700 1.00 40.15 163 GLU B O 1
ATOM 3638 N N . PRO B 1 164 ? 5.457 -11.619 -44.546 1.00 41.19 164 PRO B N 1
ATOM 3639 C CA . PRO B 1 164 ? 6.122 -11.193 -45.760 1.00 41.36 164 PRO B CA 1
ATOM 3640 C C . PRO B 1 164 ? 5.145 -11.252 -46.948 1.00 41.50 164 PRO B C 1
ATOM 3641 O O . PRO B 1 164 ? 4.187 -12.027 -46.934 1.00 40.97 164 PRO B O 1
ATOM 3645 N N . GLU B 1 165 ? 5.393 -10.415 -47.942 1.00 42.26 165 GLU B N 1
ATOM 3646 C CA . GLU B 1 165 ? 4.533 -10.301 -49.140 1.00 43.60 165 GLU B C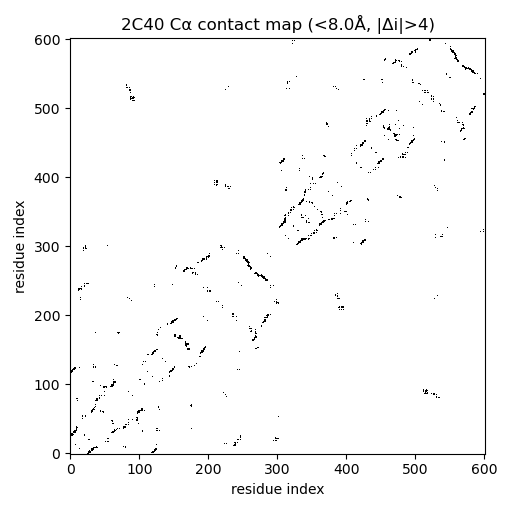A 1
ATOM 3647 C C . GLU B 1 165 ? 3.167 -9.607 -48.871 1.00 43.44 165 GLU B C 1
ATOM 3648 O O . GLU B 1 165 ? 2.455 -9.285 -49.794 1.00 43.84 165 GLU B O 1
ATOM 3654 N N . HIS B 1 166 ? 2.791 -9.363 -47.622 1.00 43.20 166 HIS B N 1
ATOM 3655 C CA . HIS B 1 166 ? 1.447 -8.852 -47.389 1.00 42.67 166 HIS B CA 1
ATOM 3656 C C . HIS B 1 166 ? 1.494 -7.401 -46.921 1.00 41.96 166 HIS B C 1
ATOM 3657 O O . HIS B 1 166 ? 2.421 -7.025 -46.236 1.00 41.50 166 HIS B O 1
ATOM 3664 N N . ASP B 1 167 ? 0.507 -6.599 -47.315 1.00 41.35 167 ASP B N 1
ATOM 3665 C CA . ASP B 1 167 ? 0.428 -5.171 -46.937 1.00 41.48 167 ASP B CA 1
ATOM 3666 C C . ASP B 1 167 ? -0.181 -4.896 -45.538 1.00 41.77 167 ASP B C 1
ATOM 3667 O O . ASP B 1 167 ? -0.278 -3.740 -45.106 1.00 41.42 167 ASP B O 1
ATOM 3672 N N . GLY B 1 168 ? -0.588 -5.959 -44.848 1.00 41.57 168 GLY B N 1
ATOM 3673 C CA . GLY B 1 168 ? -1.113 -5.857 -43.499 1.00 41.55 168 GLY B CA 1
ATOM 3674 C C . GLY B 1 168 ? -2.565 -5.425 -43.356 1.00 41.81 168 GLY B C 1
ATOM 3675 O O . GLY B 1 168 ? -2.935 -4.912 -42.295 1.00 42.43 168 GLY B O 1
ATOM 3676 N N . THR B 1 169 ? -3.377 -5.629 -44.399 1.00 40.70 169 THR B N 1
ATOM 3677 C CA . THR B 1 169 ? -4.783 -5.205 -44.420 1.00 40.22 169 THR B CA 1
ATOM 3678 C C . THR B 1 169 ? -5.790 -6.363 -44.332 1.00 40.53 169 THR B C 1
ATOM 3679 O O . THR B 1 169 ? -6.990 -6.155 -44.256 1.00 39.88 169 THR B O 1
ATOM 3683 N N . ALA B 1 170 ? -5.294 -7.596 -44.338 1.00 40.67 170 ALA B N 1
ATOM 3684 C CA . ALA B 1 170 ? -6.143 -8.785 -44.318 1.00 41.02 170 ALA B CA 1
ATOM 3685 C C . ALA B 1 170 ? -6.226 -9.367 -42.920 1.00 41.15 170 ALA B C 1
ATOM 3686 O O . ALA B 1 170 ? -5.406 -9.061 -42.051 1.00 41.60 170 ALA B O 1
ATOM 3688 N N . GLU B 1 171 ? -7.252 -10.191 -42.753 1.00 40.48 171 GLU B N 1
ATOM 3689 C CA . GLU B 1 171 ? -7.486 -11.007 -41.605 1.00 40.73 171 GLU B CA 1
ATOM 3690 C C . GLU B 1 171 ? -7.130 -12.471 -41.963 1.00 40.90 171 GLU B C 1
ATOM 3691 O O . GLU B 1 171 ? -7.207 -12.877 -43.137 1.00 40.33 171 GLU B O 1
ATOM 3697 N N . TRP B 1 172 ? -6.722 -13.233 -40.939 1.00 40.95 172 TRP B N 1
ATOM 3698 C CA . TRP B 1 172 ? -6.044 -14.533 -41.101 1.00 40.86 172 TRP B CA 1
ATOM 3699 C C . TRP B 1 172 ? -6.867 -15.594 -41.801 1.00 41.33 172 TRP B C 1
ATOM 3700 O O . TRP B 1 172 ? -6.379 -16.197 -42.736 1.00 41.36 172 TRP B O 1
ATOM 3711 N N . ASN B 1 173 ? -8.115 -15.807 -41.378 1.00 41.53 173 ASN B N 1
ATOM 3712 C CA . ASN B 1 173 ? -8.980 -16.793 -42.037 1.00 41.40 173 ASN B CA 1
ATOM 3713 C C . ASN B 1 173 ? -9.177 -16.530 -43.538 1.00 41.25 173 ASN B C 1
ATOM 3714 O O . ASN B 1 173 ? -9.247 -17.462 -44.296 1.00 40.55 173 ASN B O 1
ATOM 3719 N N A SER B 1 174 ? -9.236 -15.263 -43.932 0.50 41.56 174 SER B N 1
ATOM 3720 N N B SER B 1 174 ? -9.249 -15.257 -43.929 0.50 40.52 174 SER B N 1
ATOM 3721 C CA A SER B 1 174 ? -9.289 -14.890 -45.343 0.50 41.85 174 SER B CA 1
ATOM 3722 C CA B SER B 1 174 ? -9.294 -14.846 -45.342 0.50 39.80 174 SER B CA 1
ATOM 3723 C C A SER B 1 174 ? -7.920 -15.004 -46.034 0.50 41.27 174 SER B C 1
ATOM 3724 C C B SER B 1 174 ? -7.928 -14.984 -46.037 0.50 40.21 174 SER B C 1
ATOM 3725 O O A SER B 1 174 ? -7.822 -15.584 -47.120 0.50 41.50 174 SER B O 1
ATOM 3726 O O B SER B 1 174 ? -7.842 -15.560 -47.126 0.50 40.44 174 SER B O 1
ATOM 3731 N N . PHE B 1 175 ? -6.878 -14.448 -45.420 1.00 40.36 175 PHE B N 1
ATOM 3732 C CA . PHE B 1 175 ? -5.521 -14.522 -45.975 1.00 40.31 175 PHE B CA 1
ATOM 3733 C C . PHE B 1 175 ? -5.045 -15.956 -46.251 1.00 40.55 175 PHE B C 1
ATOM 3734 O O . PHE B 1 175 ? -4.332 -16.167 -47.212 1.00 39.98 175 PHE B O 1
ATOM 3742 N N . TRP B 1 176 ? -5.449 -16.916 -45.420 1.00 41.28 176 TRP B N 1
ATOM 3743 C CA . TRP B 1 176 ? -5.002 -18.318 -45.551 1.00 42.75 176 TRP B CA 1
ATOM 3744 C C . TRP B 1 176 ? -5.361 -18.916 -46.932 1.00 42.68 176 TRP B C 1
ATOM 3745 O O . TRP B 1 176 ? -4.613 -19.726 -47.479 1.00 42.01 176 TRP B O 1
ATOM 3756 N N . ASP B 1 177 ? -6.507 -18.484 -47.457 1.00 42.97 177 ASP B N 1
ATOM 3757 C CA . ASP B 1 177 ? -6.957 -18.828 -48.798 1.00 42.11 177 ASP B CA 1
ATOM 3758 C C . ASP B 1 177 ? -7.954 -17.759 -49.362 1.00 42.19 177 ASP B C 1
ATOM 3759 O O . ASP B 1 177 ? -9.200 -17.879 -49.261 1.00 40.94 177 ASP B O 1
ATOM 3764 N N . PRO B 1 178 ? -7.400 -16.678 -49.947 1.00 42.17 178 PRO B N 1
ATOM 3765 C CA . PRO B 1 178 ? -8.255 -15.666 -50.532 1.00 42.72 178 PRO B CA 1
ATOM 3766 C C . PRO B 1 178 ? -9.135 -16.164 -51.682 1.00 43.04 178 PRO B C 1
ATOM 3767 O O . PRO B 1 178 ? -10.241 -15.634 -51.877 1.00 42.77 178 PRO B O 1
ATOM 3771 N N . GLU B 1 179 ? -8.655 -17.166 -52.434 1.00 43.44 179 GLU B N 1
ATOM 3772 C CA . GLU B 1 179 ? -9.421 -17.705 -53.585 1.00 44.14 179 GLU B CA 1
ATOM 3773 C C . GLU B 1 179 ? -10.703 -18.400 -53.097 1.00 42.62 179 GLU B C 1
ATOM 3774 O O . GLU B 1 179 ? -11.747 -18.230 -53.688 1.00 41.99 179 GLU B O 1
ATOM 3780 N N . ALA B 1 180 ? -10.622 -19.110 -51.982 1.00 41.48 180 ALA B N 1
ATOM 3781 C CA . ALA B 1 180 ? -11.786 -19.729 -51.375 1.00 41.66 180 ALA B CA 1
ATOM 3782 C C . ALA B 1 180 ? -12.806 -18.709 -50.898 1.00 41.31 180 ALA B C 1
ATOM 3783 O O . ALA B 1 180 ? -14.012 -18.944 -51.041 1.00 41.66 180 ALA B O 1
ATOM 3785 N N . VAL B 1 181 ? -12.352 -17.565 -50.386 1.00 40.91 181 VAL B N 1
ATOM 3786 C CA . VAL B 1 181 ? -13.283 -16.529 -49.942 1.00 40.66 181 VAL B CA 1
ATOM 3787 C C . VAL B 1 181 ? -14.043 -15.979 -51.169 1.00 40.96 181 VAL B C 1
ATOM 3788 O O . VAL B 1 181 ? -15.254 -15.807 -51.120 1.00 40.52 181 VAL B O 1
ATOM 3792 N N . ALA B 1 182 ? -13.309 -15.704 -52.247 1.00 41.38 182 ALA B N 1
ATOM 3793 C CA . ALA B 1 182 ? -13.881 -15.298 -53.542 1.00 42.28 182 ALA B CA 1
ATOM 3794 C C . ALA B 1 182 ? -14.969 -16.242 -54.062 1.00 42.72 182 ALA B C 1
ATOM 3795 O O . ALA B 1 182 ? -16.064 -15.809 -54.450 1.00 43.01 182 ALA B O 1
ATOM 3797 N N . ARG B 1 183 ? -14.647 -17.530 -54.116 1.00 43.08 183 ARG B N 1
ATOM 3798 C CA . ARG B 1 183 ? -15.648 -18.537 -54.505 1.00 43.56 183 ARG B CA 1
ATOM 3799 C C . ARG B 1 183 ? -16.887 -18.549 -53.611 1.00 43.17 183 ARG B C 1
ATOM 3800 O O . ARG B 1 183 ? -17.986 -18.733 -54.102 1.00 42.42 183 ARG B O 1
ATOM 3803 N N . VAL B 1 184 ? -16.704 -18.422 -52.301 1.00 43.17 184 VAL B N 1
ATOM 3804 C CA . VAL B 1 184 ? -17.830 -18.455 -51.389 1.00 43.58 184 VAL B CA 1
ATOM 3805 C C . VAL B 1 184 ? -18.677 -17.196 -51.623 1.00 43.19 184 VAL B C 1
ATOM 3806 O O . VAL B 1 184 ? -19.886 -17.244 -51.547 1.00 44.36 184 VAL B O 1
ATOM 3810 N N . TRP B 1 185 ? -18.022 -16.081 -51.901 1.00 43.09 185 TRP B N 1
ATOM 3811 C CA . TRP B 1 185 ? -18.708 -14.835 -52.083 1.00 43.58 185 TRP B CA 1
ATOM 3812 C C . TRP B 1 185 ? -19.430 -14.774 -53.423 1.00 43.87 185 TRP B C 1
ATOM 3813 O O . TRP B 1 185 ? -20.346 -13.980 -53.553 1.00 42.64 185 TRP B O 1
ATOM 3824 N N . GLU B 1 186 ? -19.043 -15.611 -54.402 1.00 43.36 186 GLU B N 1
ATOM 3825 C CA . GLU B 1 186 ? -19.840 -15.712 -55.585 1.00 44.14 186 GLU B CA 1
ATOM 3826 C C . GLU B 1 186 ? -21.036 -16.611 -55.394 1.00 44.11 186 GLU B C 1
ATOM 3827 O O . GLU B 1 186 ? -22.042 -16.407 -56.058 1.00 45.21 186 GLU B O 1
ATOM 3833 N N . ALA B 1 187 ? -20.996 -17.546 -54.465 1.00 43.94 187 ALA B N 1
ATOM 3834 C CA . ALA B 1 187 ? -22.155 -18.431 -54.315 1.00 43.71 187 ALA B CA 1
ATOM 3835 C C . ALA B 1 187 ? -23.360 -17.658 -53.878 1.00 43.37 187 ALA B C 1
ATOM 3836 O O . ALA B 1 187 ? -23.247 -16.612 -53.267 1.00 43.05 187 ALA B O 1
ATOM 3838 N N . ASN B 1 188 ? -24.507 -18.222 -54.207 1.00 43.93 188 ASN B N 1
ATOM 3839 C CA . ASN B 1 188 ? -25.803 -17.730 -53.795 1.00 44.55 188 ASN B CA 1
ATOM 3840 C C . ASN B 1 188 ? -26.099 -18.251 -52.370 1.00 44.19 188 ASN B C 1
ATOM 3841 O O . ASN B 1 188 ? -26.835 -19.220 -52.169 1.00 43.98 188 ASN B O 1
ATOM 3846 N N . ILE B 1 189 ? -25.488 -17.611 -51.377 1.00 43.77 189 ILE B N 1
ATOM 3847 C CA . ILE B 1 189 ? -25.807 -17.909 -49.982 1.00 43.54 189 ILE B CA 1
ATOM 3848 C C . ILE B 1 189 ? -25.763 -16.645 -49.143 1.00 43.21 189 ILE B C 1
ATOM 3849 O O . ILE B 1 189 ? -24.977 -15.740 -49.459 1.00 42.42 189 ILE B O 1
ATOM 3854 N N . GLU B 1 190 ? -26.576 -16.594 -48.079 1.00 43.01 190 GLU B N 1
ATOM 3855 C CA . GLU B 1 190 ? -26.460 -15.525 -47.067 1.00 43.65 190 GLU B CA 1
ATOM 3856 C C . GLU B 1 190 ? -25.240 -15.743 -46.120 1.00 42.91 190 GLU B C 1
ATOM 3857 O O . GLU B 1 190 ? -24.986 -16.840 -45.629 1.00 41.77 190 GLU B O 1
ATOM 3863 N N . ILE B 1 191 ? -24.527 -14.649 -45.863 1.00 43.23 191 ILE B N 1
ATOM 3864 C CA . ILE B 1 191 ? -23.307 -14.648 -45.099 1.00 43.85 191 ILE B CA 1
ATOM 3865 C C . ILE B 1 191 ? -23.431 -13.634 -43.965 1.00 43.74 191 ILE B C 1
ATOM 3866 O O . ILE B 1 191 ? -23.575 -12.439 -44.224 1.00 43.31 191 ILE B O 1
ATOM 3871 N N . ASP B 1 192 ? -23.377 -14.162 -42.733 1.00 43.61 192 ASP B N 1
ATOM 3872 C CA . ASP B 1 192 ? -23.131 -13.424 -41.507 1.00 43.26 192 ASP B CA 1
ATOM 3873 C C . ASP B 1 192 ? -21.634 -13.461 -41.183 1.00 43.66 192 ASP B C 1
ATOM 3874 O O . ASP B 1 192 ? -21.030 -14.543 -41.081 1.00 43.63 192 ASP B O 1
ATOM 3879 N N . LEU B 1 193 ? -21.046 -12.287 -41.004 1.00 43.20 193 LEU B N 1
ATOM 3880 C CA . LEU B 1 193 ? -19.619 -12.162 -40.831 1.00 43.79 193 LEU B CA 1
ATOM 3881 C C . LEU B 1 193 ? -19.310 -11.646 -39.416 1.00 43.08 193 LEU B C 1
ATOM 3882 O O . LEU B 1 193 ? -19.840 -10.592 -38.994 1.00 42.84 193 LEU B O 1
ATOM 3887 N N . ILE B 1 194 ? -18.483 -12.401 -38.689 1.00 42.51 194 ILE B N 1
ATOM 3888 C CA . ILE B 1 194 ? -17.828 -11.886 -37.480 1.00 42.84 194 ILE B CA 1
ATOM 3889 C C . ILE B 1 194 ? -16.433 -11.429 -37.902 1.00 42.07 194 ILE B C 1
ATOM 3890 O O . ILE B 1 194 ? -15.591 -12.241 -38.145 1.00 42.03 194 ILE B O 1
ATOM 3895 N N . THR B 1 195 ? -16.231 -10.112 -38.024 1.00 42.05 195 THR B N 1
ATOM 3896 C CA . THR B 1 195 ? -14.915 -9.555 -38.364 1.00 42.46 195 THR B CA 1
ATOM 3897 C C . THR B 1 195 ? -14.044 -9.341 -37.114 1.00 43.51 195 THR B C 1
ATOM 3898 O O . THR B 1 195 ? -14.539 -9.369 -35.950 1.00 44.29 195 THR B O 1
ATOM 3902 N N . LEU B 1 196 ? -12.770 -9.041 -37.346 1.00 43.07 196 LEU B N 1
ATOM 3903 C CA . LEU B 1 196 ? -11.897 -8.589 -36.244 1.00 43.01 196 LEU B CA 1
ATOM 3904 C C . LEU B 1 196 ? -12.500 -7.499 -35.358 1.00 43.87 196 LEU B C 1
ATOM 3905 O O . LEU B 1 196 ? -12.372 -7.546 -34.133 1.00 44.27 196 LEU B O 1
ATOM 3910 N N . GLU B 1 197 ? -13.175 -6.537 -36.001 1.00 44.30 197 GLU B N 1
ATOM 3911 C CA . GLU B 1 197 ? -13.827 -5.388 -35.363 1.00 45.06 197 GLU B CA 1
ATOM 3912 C C . GLU B 1 197 ? -15.013 -5.783 -34.468 1.00 44.07 197 GLU B C 1
ATOM 3913 O O . GLU B 1 197 ? -15.297 -5.147 -33.438 1.00 42.43 197 GLU B O 1
ATOM 3919 N N . SER B 1 198 ? -15.720 -6.809 -34.912 1.00 44.01 198 SER B N 1
ATOM 3920 C CA . SER B 1 198 ? -17.001 -7.241 -34.355 1.00 44.61 198 SER B CA 1
ATOM 3921 C C . SER B 1 198 ? -16.930 -7.565 -32.882 1.00 46.19 198 SER B C 1
ATOM 3922 O O . SER B 1 198 ? -17.944 -7.402 -32.174 1.00 46.42 198 SER B O 1
ATOM 3925 N N . THR B 1 199 ? -15.729 -7.949 -32.423 1.00 47.45 199 THR B N 1
ATOM 3926 C CA . THR B 1 199 ? -15.446 -8.445 -31.075 1.00 49.22 199 THR B CA 1
ATOM 3927 C C . THR B 1 199 ? -14.963 -7.330 -30.123 1.00 49.55 199 THR B C 1
ATOM 3928 O O . THR B 1 199 ? -14.570 -7.608 -28.962 1.00 50.86 199 THR B O 1
ATOM 3932 N N . ASN B 1 200 ? -15.001 -6.069 -30.580 1.00 49.13 200 ASN B N 1
ATOM 3933 C CA . ASN B 1 200 ? -14.455 -4.929 -29.842 1.00 48.21 200 ASN B CA 1
ATOM 3934 C C . ASN B 1 200 ? -14.892 -4.955 -28.396 1.00 48.10 200 ASN B C 1
ATOM 3935 O O . ASN B 1 200 ? -14.084 -4.770 -27.481 1.00 48.86 200 ASN B O 1
ATOM 3937 N N . GLN B 1 201 ? -16.179 -5.203 -28.188 1.00 47.96 201 GLN B N 1
ATOM 3938 C CA . GLN B 1 201 ? -16.805 -5.048 -26.876 1.00 47.50 201 GLN B CA 1
ATOM 3939 C C . GLN B 1 201 ? -16.701 -6.260 -25.965 1.00 46.86 201 GLN B C 1
ATOM 3940 O O . GLN B 1 201 ? -17.233 -6.245 -24.847 1.00 47.83 201 GLN B O 1
ATOM 3946 N N . VAL B 1 202 ? -16.039 -7.317 -26.428 1.00 46.33 202 VAL B N 1
ATOM 3947 C CA . VAL B 1 202 ? -15.833 -8.492 -25.582 1.00 46.18 202 VAL B CA 1
ATOM 3948 C C . VAL B 1 202 ? -14.374 -8.966 -25.623 1.00 45.27 202 VAL B C 1
ATOM 3949 O O . VAL B 1 202 ? -14.070 -10.011 -26.177 1.00 44.81 202 VAL B O 1
ATOM 3953 N N . PRO B 1 203 ? -13.479 -8.176 -25.004 1.00 45.70 203 PRO B N 1
ATOM 3954 C CA . PRO B 1 203 ? -12.096 -8.614 -24.770 1.00 45.91 203 PRO B CA 1
ATOM 3955 C C . PRO B 1 203 ? -12.021 -9.613 -23.605 1.00 45.82 203 PRO B C 1
ATOM 3956 O O . PRO B 1 203 ? -12.647 -9.370 -22.551 1.00 44.42 203 PRO B O 1
ATOM 3960 N N . LEU B 1 204 ? -11.299 -10.731 -23.808 1.00 45.87 204 LEU B N 1
ATOM 3961 C CA . LEU B 1 204 ? -11.067 -11.682 -22.728 1.00 46.31 204 LEU B CA 1
ATOM 3962 C C . LEU B 1 204 ? -10.093 -11.023 -21.766 1.00 46.32 204 LEU B C 1
ATOM 3963 O O . LEU B 1 204 ? -8.905 -10.806 -22.105 1.00 46.69 204 LEU B O 1
ATOM 3968 N N . THR B 1 205 ? -10.571 -10.811 -20.549 1.00 45.60 205 THR B N 1
ATOM 3969 C CA . THR B 1 205 ? -9.914 -9.972 -19.583 1.00 45.77 205 THR B CA 1
ATOM 3970 C C . THR B 1 205 ? -9.399 -10.844 -18.407 1.00 45.62 205 THR B C 1
ATOM 3971 O O . THR B 1 205 ? -9.915 -11.940 -18.166 1.00 45.28 205 THR B O 1
ATOM 3975 N N . ILE B 1 206 ? -8.388 -10.362 -17.680 1.00 45.97 206 ILE B N 1
ATOM 3976 C CA . ILE B 1 206 ? -7.864 -11.102 -16.496 1.00 45.77 206 ILE B CA 1
ATOM 3977 C C . ILE B 1 206 ? -8.935 -11.191 -15.420 1.00 45.18 206 ILE B C 1
ATOM 3978 O O . ILE B 1 206 ? -9.057 -12.213 -14.781 1.00 45.29 206 ILE B O 1
ATOM 3983 N N . ASP B 1 207 ? -9.740 -10.151 -15.247 1.00 45.11 207 ASP B N 1
ATOM 3984 C CA . ASP B 1 207 ? -10.897 -10.250 -14.350 1.00 45.05 207 ASP B CA 1
ATOM 3985 C C . ASP B 1 207 ? -11.870 -11.373 -14.758 1.00 44.86 207 ASP B C 1
ATOM 3986 O O . ASP B 1 207 ? -12.535 -11.949 -13.914 1.00 45.01 207 ASP B O 1
ATOM 3988 N N . ILE B 1 208 ? -11.922 -11.728 -16.033 1.00 45.28 208 ILE B N 1
ATOM 3989 C CA . ILE B 1 208 ? -12.835 -12.798 -16.493 1.00 45.47 208 ILE B CA 1
ATOM 3990 C C . ILE B 1 208 ? -12.165 -14.176 -16.332 1.00 44.73 208 ILE B C 1
ATOM 3991 O O . ILE B 1 208 ? -12.810 -15.130 -15.887 1.00 43.96 208 ILE B O 1
ATOM 3996 N N . ARG B 1 209 ? -10.872 -14.263 -16.647 1.00 44.32 209 ARG B N 1
ATOM 3997 C CA . ARG B 1 209 ? -10.099 -15.481 -16.357 1.00 44.27 209 ARG B CA 1
ATOM 3998 C C . ARG B 1 209 ? -10.133 -15.796 -14.848 1.00 42.91 209 ARG B C 1
ATOM 3999 O O . ARG B 1 209 ? -10.359 -16.909 -14.420 1.00 42.40 209 ARG B O 1
ATOM 4007 N N . GLU B 1 210 ? -9.907 -14.799 -14.038 1.00 42.23 210 GLU B N 1
ATOM 4008 C CA . GLU B 1 210 ? -9.889 -15.006 -12.597 1.00 42.71 210 GLU B CA 1
ATOM 4009 C C . GLU B 1 210 ? -11.255 -15.394 -12.006 1.00 42.15 210 GLU B C 1
ATOM 4010 O O . GLU B 1 210 ? -11.292 -16.226 -11.103 1.00 42.04 210 GLU B O 1
ATOM 4016 N N . GLN B 1 211 ? -12.358 -14.827 -12.518 1.00 41.72 211 GLN B N 1
ATOM 4017 C CA . GLN B 1 211 ? -13.704 -15.213 -12.081 1.00 41.37 211 GLN B CA 1
ATOM 4018 C C . GLN B 1 211 ? -13.986 -16.659 -12.451 1.00 41.05 211 GLN B C 1
ATOM 4019 O O . GLN B 1 211 ? -14.636 -17.369 -11.696 1.00 41.07 211 GLN B O 1
ATOM 4021 N N . TRP B 1 212 ? -13.516 -17.097 -13.616 1.00 41.13 212 TRP B N 1
ATOM 4022 C CA . TRP B 1 212 ? -13.625 -18.510 -13.983 1.00 41.18 212 TRP B CA 1
ATOM 4023 C C . TRP B 1 212 ? -12.891 -19.437 -13.057 1.00 41.25 212 TRP B C 1
ATOM 4024 O O . TRP B 1 212 ? -13.395 -20.496 -12.706 1.00 41.50 212 TRP B O 1
ATOM 4035 N N . ALA B 1 213 ? -11.671 -19.059 -12.697 1.00 40.80 213 ALA B N 1
ATOM 4036 C CA . ALA B 1 213 ? -10.872 -19.889 -11.824 1.00 40.78 213 ALA B CA 1
ATOM 4037 C C . ALA B 1 213 ? -11.533 -20.039 -10.450 1.00 41.16 213 ALA B C 1
ATOM 4038 O O . ALA B 1 213 ? -11.445 -21.106 -9.839 1.00 41.37 213 ALA B O 1
ATOM 4040 N N . LYS B 1 214 ? -12.202 -18.983 -9.984 1.00 40.96 214 LYS B N 1
ATOM 4041 C CA . LYS B 1 214 ? -13.003 -19.033 -8.744 1.00 41.54 214 LYS B CA 1
ATOM 4042 C C . LYS B 1 214 ? -14.099 -20.114 -8.805 1.00 41.83 214 LYS B C 1
ATOM 4043 O O . LYS B 1 214 ? -14.422 -20.710 -7.778 1.00 40.87 214 LYS B O 1
ATOM 4044 N N . GLU B 1 215 ? -14.628 -20.391 -10.009 1.00 42.26 215 GLU B N 1
ATOM 4045 C CA . GLU B 1 215 ? -15.725 -21.354 -10.177 1.00 43.19 215 GLU B CA 1
ATOM 4046 C C . GLU B 1 215 ? -15.281 -22.643 -10.884 1.00 42.97 215 GLU B C 1
ATOM 4047 O O . GLU B 1 215 ? -16.074 -23.335 -11.515 1.00 42.84 215 GLU B O 1
ATOM 4053 N N . ARG B 1 216 ? -13.995 -22.959 -10.706 1.00 43.68 216 ARG B N 1
ATOM 4054 C CA . ARG B 1 216 ? -13.328 -24.209 -11.146 1.00 43.91 216 ARG B CA 1
ATOM 4055 C C . ARG B 1 216 ? -14.049 -25.501 -10.690 1.00 43.90 216 ARG B C 1
ATOM 4056 O O . ARG B 1 216 ? -13.874 -26.568 -11.304 1.00 43.77 216 ARG B O 1
ATOM 4064 N N . LYS B 1 217 ? -14.821 -25.394 -9.605 1.00 43.64 217 LYS B N 1
ATOM 4065 C CA . LYS B 1 217 ? -15.713 -26.466 -9.150 1.00 44.20 217 LYS B CA 1
ATOM 4066 C C . LYS B 1 217 ? -16.623 -27.021 -10.261 1.00 44.17 217 LYS B C 1
ATOM 4067 O O . LYS B 1 217 ? -16.907 -28.217 -10.286 1.00 44.55 217 LYS B O 1
ATOM 4069 N N . TYR B 1 218 ? -17.077 -26.156 -11.164 1.00 43.80 218 TYR B N 1
ATOM 4070 C CA . TYR B 1 218 ? -17.788 -26.592 -12.361 1.00 43.55 218 TYR B CA 1
ATOM 4071 C C . TYR B 1 218 ? -16.757 -27.087 -13.352 1.00 43.35 218 TYR B C 1
ATOM 4072 O O . TYR B 1 218 ? -15.872 -26.336 -13.731 1.00 43.37 218 TYR B O 1
ATOM 4081 N N . ILE B 1 219 ? -16.866 -28.349 -13.755 1.00 43.15 219 ILE B N 1
ATOM 4082 C CA . ILE B 1 219 ? -15.841 -28.994 -14.567 1.00 43.53 219 ILE B CA 1
ATOM 4083 C C . ILE B 1 219 ? -15.698 -28.387 -15.988 1.00 42.84 219 ILE B C 1
ATOM 4084 O O . ILE B 1 219 ? -14.595 -28.383 -16.561 1.00 42.62 219 ILE B O 1
ATOM 4089 N N . GLY B 1 220 ? -16.804 -27.865 -16.530 1.00 41.90 220 GLY B N 1
ATOM 4090 C CA . GLY B 1 220 ? -16.791 -27.136 -17.787 1.00 41.38 220 GLY B CA 1
ATOM 4091 C C . GLY B 1 220 ? -16.108 -25.787 -17.678 1.00 41.16 220 GLY B C 1
ATOM 4092 O O . GLY B 1 220 ? -15.460 -25.337 -18.627 1.00 40.69 220 GLY B O 1
ATOM 4093 N N . ILE B 1 221 ? -16.263 -25.128 -16.530 1.00 41.32 221 ILE B N 1
ATOM 4094 C CA . ILE B 1 221 ? -15.539 -23.863 -16.247 1.00 41.39 221 ILE B CA 1
ATOM 4095 C C . ILE B 1 221 ? -14.043 -24.135 -16.042 1.00 41.75 221 ILE B C 1
ATOM 4096 O O . ILE B 1 221 ? -13.192 -23.351 -16.499 1.00 42.17 221 ILE B O 1
ATOM 4101 N N . ASP B 1 222 ? -13.727 -25.201 -15.301 1.00 41.63 222 ASP B N 1
ATOM 4102 C CA . ASP B 1 222 ? -12.338 -25.637 -15.112 1.00 41.61 222 ASP B CA 1
ATOM 4103 C C . ASP B 1 222 ? -11.706 -25.949 -16.468 1.00 41.56 222 ASP B C 1
ATOM 4104 O O . ASP B 1 222 ? -10.565 -25.591 -16.730 1.00 41.75 222 ASP B O 1
ATOM 4109 N N . PHE B 1 223 ? -12.467 -26.589 -17.340 1.00 41.99 223 PHE B N 1
ATOM 4110 C CA . PHE B 1 223 ? -11.994 -26.904 -18.691 1.00 41.93 223 PHE B CA 1
ATOM 4111 C C . PHE B 1 223 ? -11.727 -25.650 -19.529 1.00 42.86 223 PHE B C 1
ATOM 4112 O O . PHE B 1 223 ? -10.668 -25.541 -20.172 1.00 42.97 223 PHE B O 1
ATOM 4120 N N . LEU B 1 224 ? -12.684 -24.708 -19.526 1.00 42.92 224 LEU B N 1
ATOM 4121 C CA . LEU B 1 224 ? -12.475 -23.397 -20.158 1.00 42.80 224 LEU B CA 1
ATOM 4122 C C . LEU B 1 224 ? -11.185 -22.734 -19.688 1.00 42.01 224 LEU B C 1
ATOM 4123 O O . LEU B 1 224 ? -10.433 -22.201 -20.486 1.00 42.06 224 LEU B O 1
ATOM 4128 N N . GLY B 1 225 ? -10.991 -22.701 -18.388 1.00 41.42 225 GLY B N 1
ATOM 4129 C CA . GLY B 1 225 ? -9.782 -22.113 -17.815 1.00 42.17 225 GLY B CA 1
ATOM 4130 C C . GLY B 1 225 ? -8.475 -22.813 -18.188 1.00 41.81 225 GLY B C 1
ATOM 4131 O O . GLY B 1 225 ? -7.459 -22.175 -18.341 1.00 42.17 225 GLY B O 1
ATOM 4132 N N . GLN B 1 226 ? -8.485 -24.135 -18.313 1.00 41.85 226 GLN B N 1
ATOM 4133 C CA . GLN B 1 226 ? -7.283 -24.854 -18.789 1.00 42.48 226 GLN B CA 1
ATOM 4134 C C . GLN B 1 226 ? -6.987 -24.500 -20.229 1.00 42.64 226 GLN B C 1
ATOM 4135 O O . GLN B 1 226 ? -5.841 -24.240 -20.579 1.00 42.15 226 GLN B O 1
ATOM 4141 N N . CYS B 1 227 ? -8.026 -24.464 -21.063 1.00 42.30 227 CYS B N 1
ATOM 4142 C CA . CYS B 1 227 ? -7.850 -24.020 -22.443 1.00 42.67 227 CYS B CA 1
ATOM 4143 C C . CYS B 1 227 ? -7.178 -22.613 -22.576 1.00 42.91 227 CYS B C 1
ATOM 4144 O O . CYS B 1 227 ? -6.222 -22.440 -23.355 1.00 42.03 227 CYS B O 1
ATOM 4147 N N . TYR B 1 228 ? -7.653 -21.629 -21.809 1.00 42.20 228 TYR B N 1
ATOM 4148 C CA . TYR B 1 228 ? -7.133 -20.263 -21.955 1.00 42.00 228 TYR B CA 1
ATOM 4149 C C . TYR B 1 228 ? -5.846 -19.995 -21.216 1.00 42.36 228 TYR B C 1
ATOM 4150 O O . TYR B 1 228 ? -5.237 -18.946 -21.390 1.00 42.20 228 TYR B O 1
ATOM 4159 N N . ALA B 1 229 ? -5.414 -20.945 -20.389 1.00 42.95 229 ALA B N 1
ATOM 4160 C CA . ALA B 1 229 ? -4.076 -20.863 -19.743 1.00 43.14 229 ALA B CA 1
ATOM 4161 C C . ALA B 1 229 ? -2.913 -20.904 -20.753 1.00 43.22 229 ALA B C 1
ATOM 4162 O O . ALA B 1 229 ? -1.870 -20.327 -20.556 1.00 43.43 229 ALA B O 1
ATOM 4164 N N . ILE B 1 230 ? -3.157 -21.625 -21.822 1.00 44.78 230 ILE B N 1
ATOM 4165 C CA . ILE B 1 230 ? -2.297 -21.793 -23.003 1.00 46.62 230 ILE B CA 1
ATOM 4166 C C . ILE B 1 230 ? -2.059 -20.466 -23.775 1.00 46.90 230 ILE B C 1
ATOM 4167 O O . ILE B 1 230 ? -1.072 -20.292 -24.452 1.00 47.25 230 ILE B O 1
ATOM 4172 N N . VAL B 1 231 ? -2.987 -19.533 -23.683 1.00 48.40 231 VAL B N 1
ATOM 4173 C CA . VAL B 1 231 ? -2.844 -18.236 -24.346 1.00 49.79 231 VAL B CA 1
ATOM 4174 C C . VAL B 1 231 ? -3.036 -17.148 -23.276 1.00 50.00 231 VAL B C 1
ATOM 4175 O O . VAL B 1 231 ? -4.013 -16.374 -23.285 1.00 51.31 231 VAL B O 1
ATOM 4179 N N . PRO B 1 232 ? -2.104 -17.092 -22.325 1.00 49.71 232 PRO B N 1
ATOM 4180 C CA . PRO B 1 232 ? -2.367 -16.333 -21.115 1.00 49.58 232 PRO B CA 1
ATOM 4181 C C . PRO B 1 232 ? -2.095 -14.811 -21.286 1.00 49.68 232 PRO B C 1
ATOM 4182 O O . PRO B 1 232 ? -1.689 -14.354 -22.367 1.00 50.17 232 PRO B O 1
ATOM 4186 N N . PRO B 1 233 ? -2.402 -14.025 -20.253 1.00 49.22 233 PRO B N 1
ATOM 4187 C CA . PRO B 1 233 ? -1.940 -12.632 -20.200 1.00 49.22 233 PRO B CA 1
ATOM 4188 C C . PRO B 1 233 ? -0.375 -12.498 -20.103 1.00 49.20 233 PRO B C 1
ATOM 4189 O O . PRO B 1 233 ? 0.280 -13.169 -19.289 1.00 47.80 233 PRO B O 1
ATOM 4193 N N . TYR B 1 244 ? -9.196 -11.399 -27.691 1.00 49.44 244 TYR B N 1
ATOM 4194 C CA . TYR B 1 244 ? -10.570 -11.498 -28.141 1.00 49.34 244 TYR B CA 1
ATOM 4195 C C . TYR B 1 244 ? -10.894 -12.926 -28.571 1.00 48.30 244 TYR B C 1
ATOM 4196 O O . TYR B 1 244 ? -10.037 -13.663 -29.035 1.00 49.82 244 TYR B O 1
ATOM 4205 N N . LEU B 1 245 ? -12.152 -13.283 -28.339 1.00 47.09 245 LEU B N 1
ATOM 4206 C CA . LEU B 1 245 ? -12.668 -14.612 -28.450 1.00 46.19 245 LEU B CA 1
ATOM 4207 C C . LEU B 1 245 ? -13.436 -14.698 -29.759 1.00 45.81 245 LEU B C 1
ATOM 4208 O O . LEU B 1 245 ? -14.664 -14.845 -29.731 1.00 45.71 245 LEU B O 1
ATOM 4213 N N . TRP B 1 246 ? -12.721 -14.576 -30.881 1.00 44.96 246 TRP B N 1
ATOM 4214 C CA . TRP B 1 246 ? -13.340 -14.429 -32.205 1.00 46.26 246 TRP B CA 1
ATOM 4215 C C . TRP B 1 246 ? -14.240 -15.564 -32.585 1.00 44.57 246 TRP B C 1
ATOM 4216 O O . TRP B 1 246 ? -15.379 -15.328 -32.963 1.00 44.76 246 TRP B O 1
ATOM 4227 N N . ASP B 1 247 ? -13.729 -16.780 -32.475 1.00 43.26 247 ASP B N 1
ATOM 4228 C CA . ASP B 1 247 ? -14.481 -17.974 -32.857 1.00 42.95 247 ASP B CA 1
ATOM 4229 C C . ASP B 1 247 ? -15.625 -18.277 -31.877 1.00 42.65 247 ASP B C 1
ATOM 4230 O O . ASP B 1 247 ? -16.719 -18.736 -32.266 1.00 41.13 247 ASP B O 1
ATOM 4235 N N . VAL B 1 248 ? -15.378 -17.990 -30.604 1.00 42.60 248 VAL B N 1
ATOM 4236 C CA . VAL B 1 248 ? -16.354 -18.260 -29.570 1.00 42.72 248 VAL B CA 1
ATOM 4237 C C . VAL B 1 248 ? -17.546 -17.353 -29.802 1.00 42.54 248 VAL B C 1
ATOM 4238 O O . VAL B 1 248 ? -18.676 -17.768 -29.672 1.00 43.25 248 VAL B O 1
ATOM 4242 N N . LEU B 1 249 ? -17.275 -16.117 -30.174 1.00 42.53 249 LEU B N 1
ATOM 4243 C CA . LEU B 1 249 ? -18.312 -15.139 -30.420 1.00 43.63 249 LEU B CA 1
ATOM 4244 C C . LEU B 1 249 ? -19.148 -15.569 -31.623 1.00 42.95 249 LEU B C 1
ATOM 4245 O O . LEU B 1 249 ? -20.354 -15.531 -31.555 1.00 44.19 249 LEU B O 1
ATOM 4250 N N . THR B 1 250 ? -18.486 -15.985 -32.688 1.00 42.14 250 THR B N 1
ATOM 4251 C CA . THR B 1 250 ? -19.125 -16.533 -33.883 1.00 42.78 250 THR B CA 1
ATOM 4252 C C . THR B 1 250 ? -20.061 -17.683 -33.546 1.00 42.28 250 THR B C 1
ATOM 4253 O O . THR B 1 250 ? -21.189 -17.697 -33.979 1.00 41.93 250 THR B O 1
ATOM 4257 N N . ALA B 1 251 ? -19.582 -18.634 -32.751 1.00 42.43 251 ALA B N 1
ATOM 4258 C CA . ALA B 1 251 ? -20.395 -19.794 -32.340 1.00 42.68 251 ALA B CA 1
ATOM 4259 C C . ALA B 1 251 ? -21.586 -19.363 -31.540 1.00 43.30 251 ALA B C 1
ATOM 4260 O O . ALA B 1 251 ? -22.685 -19.891 -31.738 1.00 43.40 251 ALA B O 1
ATOM 4262 N N . ALA B 1 252 ? -21.345 -18.399 -30.644 1.00 42.82 252 ALA B N 1
ATOM 4263 C CA . ALA B 1 252 ? -22.341 -17.906 -29.725 1.00 42.99 252 ALA B CA 1
ATOM 4264 C C . ALA B 1 252 ? -23.422 -17.108 -30.446 1.00 42.97 252 ALA B C 1
ATOM 4265 O O . ALA B 1 252 ? -24.566 -17.057 -30.002 1.00 42.71 252 ALA B O 1
ATOM 4267 N N . PHE B 1 253 ? -23.051 -16.494 -31.567 1.00 43.04 253 PHE B N 1
ATOM 4268 C CA . PHE B 1 253 ? -23.994 -15.749 -32.400 1.00 43.07 253 PHE B CA 1
ATOM 4269 C C . PHE B 1 253 ? -24.950 -16.692 -33.149 1.00 43.23 253 PHE B C 1
ATOM 4270 O O . PHE B 1 253 ? -26.107 -16.343 -33.347 1.00 43.01 253 PHE B O 1
ATOM 4278 N N . VAL B 1 254 ? -24.461 -17.875 -33.531 1.00 43.35 254 VAL B N 1
ATOM 4279 C CA . VAL B 1 254 ? -25.312 -18.965 -34.027 1.00 43.65 254 VAL B CA 1
ATOM 4280 C C . VAL B 1 254 ? -26.339 -19.407 -32.979 1.00 43.45 254 VAL B C 1
ATOM 4281 O O . VAL B 1 254 ? -27.552 -19.481 -33.266 1.00 43.63 254 VAL B O 1
ATOM 4285 N N . GLY B 1 255 ? -25.879 -19.636 -31.758 1.00 43.26 255 GLY B N 1
ATOM 4286 C CA . GLY B 1 255 ? -26.759 -20.037 -30.670 1.00 42.97 255 GLY B CA 1
ATOM 4287 C C . GLY B 1 255 ? -27.630 -18.932 -30.102 1.00 43.52 255 GLY B C 1
ATOM 4288 O O . GLY B 1 255 ? -28.693 -19.193 -29.528 1.00 43.34 255 GLY B O 1
ATOM 4289 N N . LYS B 1 256 ? -27.209 -17.687 -30.238 1.00 43.83 256 LYS B N 1
ATOM 4290 C CA . LYS B 1 256 ? -27.966 -16.605 -29.631 1.00 44.69 256 LYS B CA 1
ATOM 4291 C C . LYS B 1 256 ? -27.777 -15.317 -30.434 1.00 44.68 256 LYS B C 1
ATOM 4292 O O . LYS B 1 256 ? -27.004 -14.435 -30.041 1.00 45.03 256 LYS B O 1
ATOM 4298 N N . ALA B 1 257 ? -28.470 -15.234 -31.573 1.00 45.13 257 ALA B N 1
ATOM 4299 C CA . ALA B 1 257 ? -28.334 -14.122 -32.534 1.00 45.12 257 ALA B CA 1
ATOM 4300 C C . ALA B 1 257 ? -28.518 -12.760 -31.909 1.00 45.16 257 ALA B C 1
ATOM 4301 O O . ALA B 1 257 ? -27.947 -11.773 -32.393 1.00 45.83 257 ALA B O 1
ATOM 4303 N N . ASP B 1 258 ? -29.311 -12.712 -30.838 1.00 44.71 258 ASP B N 1
ATOM 4304 C CA . ASP B 1 258 ? -29.631 -11.465 -30.151 1.00 44.67 258 ASP B CA 1
ATOM 4305 C C . ASP B 1 258 ? -28.514 -10.864 -29.261 1.00 44.62 258 ASP B C 1
ATOM 4306 O O . ASP B 1 258 ? -28.701 -9.819 -28.659 1.00 44.20 258 ASP B O 1
ATOM 4311 N N . LEU B 1 259 ? -27.368 -11.528 -29.164 1.00 44.55 259 LEU B N 1
ATOM 4312 C CA . LEU B 1 259 ? -26.209 -10.997 -28.425 1.00 44.94 259 LEU B CA 1
ATOM 4313 C C . LEU B 1 259 ? -25.653 -9.747 -29.078 1.00 44.75 259 LEU B C 1
ATOM 4314 O O . LEU B 1 259 ? -25.060 -8.913 -28.398 1.00 45.33 259 LEU B O 1
ATOM 4319 N N . ALA B 1 260 ? -25.796 -9.665 -30.404 1.00 44.16 260 ALA B N 1
ATOM 4320 C CA . ALA B 1 260 ? -25.207 -8.598 -31.190 1.00 43.66 260 ALA B CA 1
ATOM 4321 C C . ALA B 1 260 ? -26.202 -8.118 -32.233 1.00 43.38 260 ALA B C 1
ATOM 4322 O O . ALA B 1 260 ? -27.296 -8.651 -32.341 1.00 43.03 260 ALA B O 1
ATOM 4324 N N . LYS B 1 261 ? -25.795 -7.089 -32.963 1.00 43.20 261 LYS B N 1
ATOM 4325 C CA . LYS B 1 261 ? -26.527 -6.543 -34.075 1.00 42.73 261 LYS B CA 1
ATOM 4326 C C . LYS B 1 261 ? -25.755 -6.832 -35.347 1.00 43.05 261 LYS B C 1
ATOM 4327 O O . LYS B 1 261 ? -24.609 -7.281 -35.306 1.00 42.87 261 LYS B O 1
ATOM 4333 N N . VAL B 1 262 ? -26.382 -6.554 -36.473 1.00 43.48 262 VAL B N 1
ATOM 4334 C CA . VAL B 1 262 ? -25.830 -6.865 -37.787 1.00 44.17 262 VAL B CA 1
ATOM 4335 C C . VAL B 1 262 ? -26.081 -5.691 -38.756 1.00 43.46 262 VAL B C 1
ATOM 4336 O O . VAL B 1 262 ? -27.151 -5.191 -38.807 1.00 42.21 262 VAL B O 1
ATOM 4340 N N . GLN B 1 263 ? -25.061 -5.250 -39.476 1.00 43.61 263 GLN B N 1
ATOM 4341 C CA . GLN B 1 263 ? -25.203 -4.234 -40.493 1.00 44.08 263 GLN B CA 1
ATOM 4342 C C . GLN B 1 263 ? -24.820 -4.844 -41.851 1.00 43.95 263 GLN B C 1
ATOM 4343 O O . GLN B 1 263 ? -23.696 -5.301 -42.067 1.00 42.34 263 GLN B O 1
ATOM 4349 N N . THR B 1 264 ? -25.786 -4.815 -42.766 1.00 43.78 264 THR B N 1
ATOM 4350 C CA . THR B 1 264 ? -25.620 -5.349 -44.115 1.00 44.06 264 THR B CA 1
ATOM 4351 C C . THR B 1 264 ? -24.741 -4.376 -44.904 1.00 44.05 264 THR B C 1
ATOM 4352 O O . THR B 1 264 ? -25.087 -3.203 -45.032 1.00 44.31 264 THR B O 1
ATOM 4356 N N . ILE B 1 265 ? -23.620 -4.872 -45.424 1.00 44.19 265 ILE B N 1
ATOM 4357 C CA . ILE B 1 265 ? -22.699 -4.077 -46.246 1.00 44.44 265 ILE B CA 1
ATOM 4358 C C . ILE B 1 265 ? -22.441 -4.825 -47.543 1.00 43.97 265 ILE B C 1
ATOM 4359 O O . ILE B 1 265 ? -22.473 -6.057 -47.551 1.00 44.85 265 ILE B O 1
ATOM 4361 N N . ASN B 1 266 ? -22.145 -4.099 -48.616 1.00 43.15 266 ASN B N 1
ATOM 4362 C CA . ASN B 1 266 ? -21.690 -4.703 -49.863 1.00 43.18 266 ASN B CA 1
ATOM 4363 C C . ASN B 1 266 ? -20.155 -4.766 -49.918 1.00 43.15 266 ASN B C 1
ATOM 4364 O O . ASN B 1 266 ? -19.460 -3.809 -49.592 1.00 42.36 266 ASN B O 1
ATOM 4369 N N . SER B 1 267 ? -19.645 -5.889 -50.400 1.00 43.27 267 SER B N 1
ATOM 4370 C CA . SER B 1 267 ? -18.259 -6.234 -50.203 1.00 43.94 267 SER B CA 1
ATOM 4371 C C . SER B 1 267 ? -17.623 -7.083 -51.318 1.00 43.86 267 SER B C 1
ATOM 4372 O O . SER B 1 267 ? -18.291 -7.892 -51.957 1.00 44.21 267 SER B O 1
ATOM 4375 N N . ILE B 1 268 ? -16.320 -6.882 -51.520 1.00 43.89 268 ILE B N 1
ATOM 4376 C CA . ILE B 1 268 ? -15.488 -7.747 -52.334 1.00 43.83 268 ILE B CA 1
ATOM 4377 C C . ILE B 1 268 ? -14.299 -8.238 -51.515 1.00 44.18 268 ILE B C 1
ATOM 4378 O O . ILE B 1 268 ? -13.964 -7.653 -50.463 1.00 43.84 268 ILE B O 1
ATOM 4383 N N . VAL B 1 269 ? -13.677 -9.319 -51.986 1.00 44.17 269 VAL B N 1
ATOM 4384 C CA . VAL B 1 269 ? -12.431 -9.830 -51.394 1.00 44.55 269 VAL B CA 1
ATOM 4385 C C . VAL B 1 269 ? -11.339 -9.769 -52.450 1.00 44.51 269 VAL B C 1
ATOM 4386 O O . VAL B 1 269 ? -11.575 -10.168 -53.584 1.00 44.14 269 VAL B O 1
ATOM 4390 N N . HIS B 1 270 ? -10.167 -9.246 -52.079 1.00 44.53 270 HIS B N 1
ATOM 4391 C CA . HIS B 1 270 ? -8.983 -9.243 -52.947 1.00 44.20 270 HIS B CA 1
ATOM 4392 C C . HIS B 1 270 ? -8.404 -10.611 -52.906 1.00 44.46 270 HIS B C 1
ATOM 4393 O O . HIS B 1 270 ? -8.356 -11.225 -51.850 1.00 42.65 270 HIS B O 1
ATOM 4400 N N . THR B 1 271 ? -7.938 -11.062 -54.066 1.00 45.39 271 THR B N 1
ATOM 4401 C CA . THR B 1 271 ? -7.566 -12.451 -54.278 1.00 46.33 271 THR B CA 1
ATOM 4402 C C . THR B 1 271 ? -6.069 -12.659 -54.600 1.00 46.12 271 THR B C 1
ATOM 4403 O O . THR B 1 271 ? -5.564 -13.779 -54.523 1.00 46.40 271 THR B O 1
ATOM 4407 N N . TYR B 1 272 ? -5.350 -11.578 -54.894 1.00 45.86 272 TYR B N 1
ATOM 4408 C CA . TYR B 1 272 ? -3.922 -11.671 -55.254 1.00 46.22 272 TYR B CA 1
ATOM 4409 C C . TYR B 1 272 ? -3.130 -10.405 -54.914 1.00 45.47 272 TYR B C 1
ATOM 4410 O O . TYR B 1 272 ? -3.691 -9.323 -54.684 1.00 46.22 272 TYR B O 1
ATOM 4419 N N . GLY B 1 273 ? -1.813 -10.542 -54.937 1.00 44.71 273 GLY B N 1
ATOM 4420 C CA . GLY B 1 273 ? -0.918 -9.415 -54.711 1.00 44.30 273 GLY B CA 1
ATOM 4421 C C . GLY B 1 273 ? -0.797 -9.094 -53.231 1.00 43.62 273 GLY B C 1
ATOM 4422 O O . GLY B 1 273 ? -1.275 -9.851 -52.384 1.00 43.54 273 GLY B O 1
ATOM 4423 N N . PRO B 1 274 ? -0.194 -7.942 -52.905 1.00 43.24 274 PRO B N 1
ATOM 4424 C CA . PRO B 1 274 ? 0.108 -7.642 -51.503 1.00 42.93 274 PRO B CA 1
ATOM 4425 C C . PRO B 1 274 ? -1.128 -7.422 -50.615 1.00 42.63 274 PRO B C 1
ATOM 4426 O O . PRO B 1 274 ? -1.029 -7.546 -49.394 1.00 41.24 274 PRO B O 1
ATOM 4430 N N . SER B 1 275 ? -2.269 -7.092 -51.227 1.00 41.75 275 SER B N 1
ATOM 4431 C CA . SER B 1 275 ? -3.521 -6.891 -50.503 1.00 41.86 275 SER B CA 1
ATOM 4432 C C . SER B 1 275 ? -4.421 -8.131 -50.506 1.00 42.40 275 SER B C 1
ATOM 4433 O O . SER B 1 275 ? -5.604 -8.020 -50.173 1.00 42.57 275 SER B O 1
ATOM 4436 N N . GLN B 1 276 ? -3.885 -9.298 -50.882 1.00 42.48 276 GLN B N 1
ATOM 4437 C CA . GLN B 1 276 ? -4.687 -10.524 -50.968 1.00 42.43 276 GLN B CA 1
ATOM 4438 C C . GLN B 1 276 ? -5.297 -10.883 -49.620 1.00 42.29 276 GLN B C 1
ATOM 4439 O O . GLN B 1 276 ? -4.611 -10.796 -48.603 1.00 42.11 276 GLN B O 1
ATOM 4445 N N . GLY B 1 277 ? -6.561 -11.322 -49.636 1.00 41.92 277 GLY B N 1
ATOM 4446 C CA . GLY B 1 277 ? -7.354 -11.581 -48.418 1.00 41.94 277 GLY B CA 1
ATOM 4447 C C . GLY B 1 277 ? -8.140 -10.365 -47.898 1.00 41.89 277 GLY B C 1
ATOM 4448 O O . GLY B 1 277 ? -9.068 -10.511 -47.082 1.00 41.03 277 GLY B O 1
ATOM 4449 N N . ARG B 1 278 ? -7.787 -9.162 -48.353 1.00 42.14 278 ARG B N 1
ATOM 4450 C CA . ARG B 1 278 ? -8.454 -7.961 -47.853 1.00 42.13 278 ARG B CA 1
ATOM 4451 C C . ARG B 1 278 ? -9.914 -7.957 -48.285 1.00 42.92 278 ARG B C 1
ATOM 4452 O O . ARG B 1 278 ? -10.228 -8.271 -49.427 1.00 43.17 278 ARG B O 1
ATOM 4460 N N . THR B 1 279 ? -10.782 -7.611 -47.337 1.00 43.24 279 THR B N 1
ATOM 4461 C CA . THR B 1 279 ? -12.200 -7.411 -47.565 1.00 42.91 279 THR B CA 1
ATOM 4462 C C . THR B 1 279 ? -12.453 -5.909 -47.568 1.00 43.41 279 THR B C 1
ATOM 4463 O O . THR B 1 279 ? -11.985 -5.182 -46.684 1.00 43.70 279 THR B O 1
ATOM 4467 N N . VAL B 1 280 ? -13.203 -5.455 -48.576 1.00 43.22 280 VAL B N 1
ATOM 4468 C CA . VAL B 1 280 ? -13.349 -4.050 -48.878 1.00 43.25 280 VAL B CA 1
ATOM 4469 C C . VAL B 1 280 ? -14.822 -3.803 -49.142 1.00 43.49 280 VAL B C 1
ATOM 4470 O O . VAL B 1 280 ? -15.443 -4.522 -49.944 1.00 42.58 280 VAL B O 1
ATOM 4474 N N . GLU B 1 281 ? -15.396 -2.798 -48.462 1.00 44.07 281 GLU B N 1
ATOM 4475 C CA . GLU B 1 281 ? -16.790 -2.402 -48.746 1.00 44.26 281 GLU B CA 1
ATOM 4476 C C . GLU B 1 281 ? -16.809 -1.640 -50.052 1.00 44.25 281 GLU B C 1
ATOM 4477 O O . GLU B 1 281 ? -16.041 -0.697 -50.227 1.00 44.16 281 GLU B O 1
ATOM 4483 N N . THR B 1 282 ? -17.706 -2.037 -50.947 1.00 44.61 282 THR B N 1
ATOM 4484 C CA . THR B 1 282 ? -17.846 -1.430 -52.282 1.00 45.74 282 THR B CA 1
ATOM 4485 C C . THR B 1 282 ? -19.349 -1.331 -52.557 1.00 46.56 282 THR B C 1
ATOM 4486 O O . THR B 1 282 ? -20.086 -2.248 -52.223 1.00 47.22 282 THR B O 1
ATOM 4490 N N . ASP B 1 283 ? -19.840 -0.255 -53.154 1.00 47.46 283 ASP B N 1
ATOM 4491 C CA . ASP B 1 283 ? -21.290 -0.253 -53.438 1.00 48.87 283 ASP B CA 1
ATOM 4492 C C . ASP B 1 283 ? -21.637 -1.311 -54.514 1.00 49.12 283 ASP B C 1
ATOM 4493 O O . ASP B 1 283 ? -22.769 -1.795 -54.583 1.00 50.18 283 ASP B O 1
ATOM 4498 N N . ASP B 1 284 ? -20.637 -1.687 -55.307 1.00 49.21 284 ASP B N 1
ATOM 4499 C CA . ASP B 1 284 ? -20.755 -2.743 -56.302 1.00 49.18 284 ASP B CA 1
ATOM 4500 C C . ASP B 1 284 ? -20.772 -4.178 -55.747 1.00 49.08 284 ASP B C 1
ATOM 4501 O O . ASP B 1 284 ? -21.299 -5.075 -56.415 1.00 50.70 284 ASP B O 1
ATOM 4503 N N . GLY B 1 285 ? -20.223 -4.417 -54.553 1.00 47.83 285 GLY B N 1
ATOM 4504 C CA . GLY B 1 285 ? -20.015 -5.788 -54.054 1.00 46.59 285 GLY B CA 1
ATOM 4505 C C . GLY B 1 285 ? -21.256 -6.562 -53.646 1.00 45.37 285 GLY B C 1
ATOM 4506 O O . GLY B 1 285 ? -22.355 -6.123 -53.854 1.00 44.68 285 GLY B O 1
ATOM 4507 N N . ARG B 1 286 ? -21.063 -7.732 -53.044 1.00 44.69 286 ARG B N 1
ATOM 4508 C CA . ARG B 1 286 ? -22.173 -8.570 -52.596 1.00 44.07 286 ARG B CA 1
ATOM 4509 C C . ARG B 1 286 ? -22.499 -8.388 -51.107 1.00 43.90 286 ARG B C 1
ATOM 4510 O O . ARG B 1 286 ? -21.587 -8.108 -50.309 1.00 44.23 286 ARG B O 1
ATOM 4518 N N . PRO B 1 287 ? -23.775 -8.603 -50.714 1.00 43.37 287 PRO B N 1
ATOM 4519 C CA . PRO B 1 287 ? -24.215 -8.370 -49.336 1.00 43.32 287 PRO B CA 1
ATOM 4520 C C . PRO B 1 287 ? -23.597 -9.307 -48.282 1.00 43.83 287 PRO B C 1
ATOM 4521 O O . PRO B 1 287 ? -23.477 -10.519 -48.481 1.00 43.23 287 PRO B O 1
ATOM 4525 N N . VAL B 1 288 ? -23.251 -8.713 -47.151 1.00 43.70 288 VAL B N 1
ATOM 4526 C CA . VAL B 1 288 ? -22.617 -9.416 -4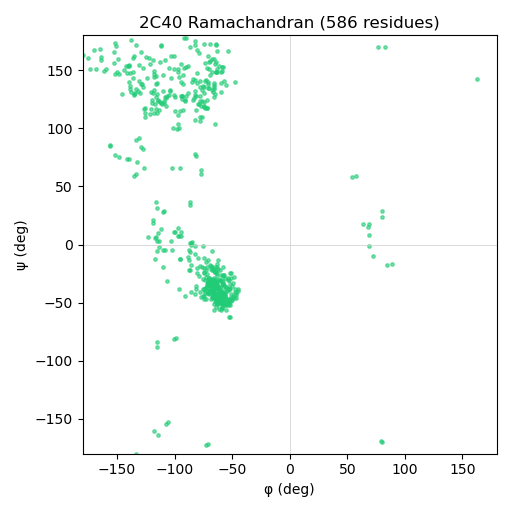6.069 1.00 43.99 288 VAL B CA 1
ATOM 4527 C C . VAL B 1 288 ? -23.160 -8.748 -44.812 1.00 43.25 288 VAL B C 1
ATOM 4528 O O . VAL B 1 288 ? -23.124 -7.534 -44.737 1.00 44.24 288 VAL B O 1
ATOM 4532 N N . HIS B 1 289 ? -23.655 -9.532 -43.852 1.00 42.79 289 HIS B N 1
ATOM 4533 C CA . HIS B 1 289 ? -24.258 -9.013 -42.611 1.00 42.44 289 HIS B CA 1
ATOM 4534 C C . HIS B 1 289 ? -23.259 -9.032 -41.466 1.00 42.14 289 HIS B C 1
ATOM 4535 O O . HIS B 1 289 ? -23.074 -10.058 -40.831 1.00 41.36 289 HIS B O 1
ATOM 4542 N N . VAL B 1 290 ? -22.669 -7.864 -41.203 1.00 41.99 290 VAL B N 1
ATOM 4543 C CA . VAL B 1 290 ? -21.505 -7.726 -40.329 1.00 41.98 290 VAL B CA 1
ATOM 4544 C C . VAL B 1 290 ? -21.943 -7.474 -38.901 1.00 41.58 290 VAL B C 1
ATOM 4545 O O . VAL B 1 290 ? -22.661 -6.502 -38.614 1.00 41.43 290 VAL B O 1
ATOM 4549 N N . VAL B 1 291 ? -21.478 -8.334 -38.006 1.00 41.63 291 VAL B N 1
ATOM 4550 C CA . VAL B 1 291 ? -21.848 -8.277 -36.600 1.00 41.59 291 VAL B CA 1
ATOM 4551 C C . VAL B 1 291 ? -21.183 -7.058 -35.935 1.00 41.78 291 VAL B C 1
ATOM 4552 O O . VAL B 1 291 ? -20.015 -6.739 -36.189 1.00 42.46 291 VAL B O 1
ATOM 4556 N N . TYR B 1 292 ? -21.942 -6.371 -35.097 1.00 41.61 292 TYR B N 1
ATOM 4557 C CA . TYR B 1 292 ? -21.384 -5.291 -34.288 1.00 41.18 292 TYR B CA 1
ATOM 4558 C C . TYR B 1 292 ? -22.164 -5.196 -33.018 1.00 41.46 292 TYR B C 1
ATOM 4559 O O . TYR B 1 292 ? -23.166 -5.879 -32.850 1.00 40.87 292 TYR B O 1
ATOM 4568 N N . ASP B 1 293 ? -21.656 -4.384 -32.095 1.00 42.02 293 ASP B N 1
ATOM 4569 C CA . ASP B 1 293 ? -22.353 -4.074 -30.891 1.00 42.10 293 ASP B CA 1
ATOM 4570 C C . ASP B 1 293 ? -22.691 -5.328 -30.085 1.00 41.40 293 ASP B C 1
ATOM 4571 O O . ASP B 1 293 ? -23.844 -5.617 -29.811 1.00 42.12 293 ASP B O 1
ATOM 4576 N N . VAL B 1 294 ? -21.664 -6.078 -29.704 1.00 41.58 294 VAL B N 1
ATOM 4577 C CA . VAL B 1 294 ? -21.879 -7.286 -28.902 1.00 41.08 294 VAL B CA 1
ATOM 4578 C C . VAL B 1 294 ? -22.208 -6.806 -27.486 1.00 41.66 294 VAL B C 1
ATOM 4579 O O . VAL B 1 294 ? -21.632 -5.843 -27.021 1.00 41.39 294 VAL B O 1
ATOM 4583 N N . ASN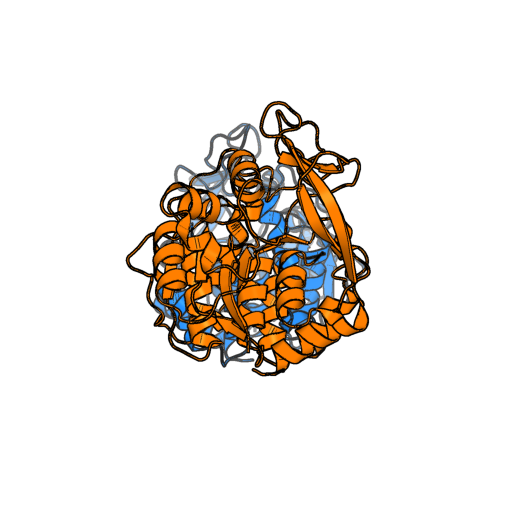 B 1 295 ? -23.220 -7.414 -26.871 1.00 41.99 295 ASN B N 1
ATOM 4584 C CA . ASN B 1 295 ? -23.568 -7.186 -25.487 1.00 41.80 295 ASN B CA 1
ATOM 4585 C C . ASN B 1 295 ? -22.566 -7.934 -24.625 1.00 42.09 295 ASN B C 1
ATOM 4586 O O . ASN B 1 295 ? -22.564 -9.175 -24.590 1.00 42.04 295 ASN B O 1
ATOM 4591 N N . HIS B 1 296 ? -21.708 -7.175 -23.947 1.00 42.12 296 HIS B N 1
ATOM 4592 C CA . HIS B 1 296 ? -20.634 -7.732 -23.127 1.00 41.97 296 HIS B CA 1
ATOM 4593 C C . HIS B 1 296 ? -21.153 -8.749 -22.131 1.00 41.31 296 HIS B C 1
ATOM 4594 O O . HIS B 1 296 ? -20.777 -9.922 -22.194 1.00 40.69 296 HIS B O 1
ATOM 4601 N N . ASP B 1 297 ? -22.003 -8.276 -21.234 1.00 41.21 297 ASP B N 1
ATOM 4602 C CA . ASP B 1 297 ? -22.498 -9.045 -20.080 1.00 42.00 297 ASP B CA 1
ATOM 4603 C C . ASP B 1 297 ? -23.262 -10.274 -20.498 1.00 42.58 297 ASP B C 1
ATOM 4604 O O . ASP B 1 297 ? -23.080 -11.339 -19.935 1.00 43.10 297 ASP B O 1
ATOM 4609 N N . ARG B 1 298 ? -24.148 -10.114 -21.469 1.00 43.28 298 ARG B N 1
ATOM 4610 C CA . ARG B 1 298 ? -24.907 -11.229 -21.973 1.00 43.92 298 ARG B CA 1
ATOM 4611 C C . ARG B 1 298 ? -23.995 -12.269 -22.595 1.00 43.35 298 ARG B C 1
ATOM 4612 O O . ARG B 1 298 ? -24.165 -13.460 -22.338 1.00 43.39 298 ARG B O 1
ATOM 4620 N N . PHE B 1 299 ? -23.040 -11.825 -23.417 1.00 42.90 299 PHE B N 1
ATOM 4621 C CA . PHE B 1 299 ? -22.091 -12.736 -24.055 1.00 42.06 299 PHE B CA 1
ATOM 4622 C C . PHE B 1 299 ? -21.374 -13.574 -23.014 1.00 41.92 299 PHE B C 1
ATOM 4623 O O . PHE B 1 299 ? -21.390 -14.796 -23.079 1.00 42.64 299 PHE B O 1
ATOM 4631 N N . PHE B 1 300 ? -20.720 -12.927 -22.064 1.00 41.42 300 PHE B N 1
ATOM 4632 C CA . PHE B 1 300 ? -19.945 -13.677 -21.051 1.00 41.54 300 PHE B CA 1
ATOM 4633 C C . PHE B 1 300 ? -20.858 -14.464 -20.099 1.00 41.42 300 PHE B C 1
ATOM 4634 O O . PHE B 1 300 ? -20.492 -15.555 -19.670 1.00 40.48 300 PHE B O 1
ATOM 4642 N N . ASP B 1 301 ? -22.047 -13.937 -19.782 1.00 41.22 301 ASP B N 1
ATOM 4643 C CA . ASP B 1 301 ? -23.005 -14.713 -18.990 1.00 41.19 301 ASP B CA 1
ATOM 4644 C C . ASP B 1 301 ? -23.432 -15.965 -19.759 1.00 41.18 301 ASP B C 1
ATOM 4645 O O . ASP B 1 301 ? -23.588 -17.028 -19.181 1.00 40.89 301 ASP B O 1
ATOM 4647 N N . TYR B 1 302 ? -23.584 -15.842 -21.072 1.00 42.00 302 TYR B N 1
ATOM 4648 C CA . TYR B 1 302 ? -24.058 -16.950 -21.920 1.00 41.95 302 TYR B CA 1
ATOM 4649 C C . TYR B 1 302 ? -23.067 -18.109 -21.907 1.00 42.53 302 TYR B C 1
ATOM 4650 O O . TYR B 1 302 ? -23.430 -19.250 -21.611 1.00 42.80 302 TYR B O 1
ATOM 4659 N N . ILE B 1 303 ? -21.803 -17.818 -22.214 1.00 42.79 303 ILE B N 1
ATOM 4660 C CA . ILE B 1 303 ? -20.803 -18.869 -22.258 1.00 43.04 303 ILE B CA 1
ATOM 4661 C C . ILE B 1 303 ? -20.488 -19.492 -20.874 1.00 42.35 303 ILE B C 1
ATOM 4662 O O . ILE B 1 303 ? -20.216 -20.701 -20.773 1.00 40.75 303 ILE B O 1
ATOM 4667 N N . THR B 1 304 ? -20.571 -18.706 -19.804 1.00 42.33 304 THR B N 1
ATOM 4668 C CA . THR B 1 304 ? -20.391 -19.325 -18.472 1.00 42.74 304 THR B CA 1
ATOM 4669 C C . THR B 1 304 ? -21.642 -20.123 -18.058 1.00 42.57 304 THR B C 1
ATOM 4670 O O . THR B 1 304 ? -21.512 -21.137 -17.386 1.00 42.40 304 THR B O 1
ATOM 4674 N N . ARG B 1 305 ? -22.828 -19.724 -18.523 1.00 42.48 305 ARG B N 1
ATOM 4675 C CA . ARG B 1 305 ? -24.044 -20.530 -18.336 1.00 42.32 305 ARG B CA 1
ATOM 4676 C C . ARG B 1 305 ? -23.845 -21.898 -18.980 1.00 41.03 305 ARG B C 1
ATOM 4677 O O . ARG B 1 305 ? -24.010 -22.933 -18.338 1.00 40.43 305 ARG B O 1
ATOM 4685 N N . LEU B 1 306 ? -23.494 -21.866 -20.261 1.00 40.62 306 LEU B N 1
ATOM 4686 C CA . LEU B 1 306 ? -23.259 -23.060 -21.074 1.00 40.65 306 LEU B CA 1
ATOM 4687 C C . LEU B 1 306 ? -22.210 -23.993 -20.474 1.00 40.78 306 LEU B C 1
ATOM 4688 O O . LEU B 1 306 ? -22.459 -25.184 -20.351 1.00 40.67 306 LEU B O 1
ATOM 4693 N N . ALA B 1 307 ? -21.039 -23.455 -20.103 1.00 41.58 307 ALA B N 1
ATOM 4694 C CA . ALA B 1 307 ? -19.987 -24.246 -19.432 1.00 41.88 307 ALA B CA 1
ATOM 4695 C C . ALA B 1 307 ? -20.509 -24.959 -18.189 1.00 42.37 307 ALA B C 1
ATOM 4696 O O . ALA B 1 307 ? -20.164 -26.095 -17.933 1.00 42.51 307 ALA B O 1
ATOM 4698 N N . LYS B 1 308 ? -21.359 -24.293 -17.427 1.00 43.45 308 LYS B N 1
ATOM 4699 C CA . LYS B 1 308 ? -21.889 -24.871 -16.185 1.00 44.32 308 LYS B CA 1
ATOM 4700 C C . LYS B 1 308 ? -22.952 -25.976 -16.385 1.00 44.94 308 LYS B C 1
ATOM 4701 O O . LYS B 1 308 ? -23.282 -26.675 -15.437 1.00 45.70 308 LYS B O 1
ATOM 4707 N N . LYS B 1 309 ? -23.469 -26.154 -17.602 1.00 45.79 309 LYS B N 1
ATOM 4708 C CA . LYS B 1 309 ? -24.458 -27.208 -17.876 1.00 46.23 309 LYS B CA 1
ATOM 4709 C C . LYS B 1 309 ? -23.849 -28.618 -17.757 1.00 47.02 309 LYS B C 1
ATOM 4710 O O . LYS B 1 309 ? -24.585 -29.585 -17.635 1.00 47.96 309 LYS B O 1
ATOM 4716 N N . VAL B 1 310 ? -22.516 -28.734 -17.826 1.00 47.96 310 VAL B N 1
ATOM 4717 C CA . VAL B 1 310 ? -21.784 -29.969 -17.460 1.00 48.42 310 VAL B CA 1
ATOM 4718 C C . VAL B 1 310 ? -21.507 -29.992 -15.973 1.00 48.38 310 VAL B C 1
ATOM 4719 O O . VAL B 1 310 ? -22.289 -30.529 -15.204 1.00 49.22 310 VAL B O 1
#

Radius of gyration: 27.1 Å; Cα contacts (8 Å, |Δi|>4): 1458; chains: 2; bounding box: 77×49×69 Å

CATH classification: 3.90.245.10

Foldseek 3Di:
DAEEEEEEAQFLLSLLLLLLLQLQPVYDYLAYEHEPALADQVLSLLSSQLSCVLRHDDAYAYEYAPDAWPDGDDVVSHCLSVQSSPDCSSCVVVDGDHYHDPDHLLVVVLCSLVVDDAAHEYEYEAAQQSVLVNCVVCVVSLVRYQAYQYEFADADQAEDDDDPQAPGQTYHSCQRAVVSVQSVQVRPHAYEYQYPQQQVLAWDDVVLLVVLVVVVVQVLSVSSSSSCVSVDDCTTSRSNVSSVCVSPVPQWAWDWFFWDAACDGRHHRHIHGDPPHHIYTYTHDGNHVCSSVSSVVSSNSD/DAEEEEEEAQFLLSLLLLLLLQLQPQYDYLEYEHEPALADQPLSLQLSLLSCVQRHDDAYAYEYAPDAWPDGDDVLSHCLSVQSSPDCSSCVVVDRDHYHDPDHLLVVVLVSLVPDPAAHEYEYEAAQQSVLVNCVVPVVSQVRYQAYQYEFADADPAEDDDDPQAPRQGYRSCNRAVVSVQSVQPRPHAAEYEYPQAQVQADDDVVLLVVLVVVVVLVLSVSSNSSCVSVDPGSRSNVSSVCVSPVVQWAWDWFFWDAACDGRHHNHIHTDNPHGIYTYTHDGNHVCSSVSSVVSSNSD

InterPro domains:
  IPR001910 Inosine/uridine-preferring nucleoside hydrolase domain [PF01156] (4-301)
  IPR023186 Inosine/uridine-preferring nucleoside hydrolase [PTHR12304] (1-308)
  IPR036452 Ribonucleoside hydrolase-like [G3DSA:3.90.245.10] (1-312)
  IPR036452 Ribonucleoside hydrolase-like [SSF53590] (1-308)

Nearest PDB structures (foldseek):
  2c40-assembly1_A  TM=1.003E+00  e=1.737E-65  Bacillus anthracis str. Ames
  2mas-assembly1_C  TM=8.684E-01  e=4.503E-22  Crithidia fasciculata
  5tsq-assembly1_A  TM=8.633E-01  e=4.805E-21  Leishmania braziliensis braziliensis
  1ezr-assembly1_A  TM=8.227E-01  e=2.098E-21  Leishmania major
  4kpn-assembly1_B  TM=8.415E-01  e=2.000E-19  Physcomitrium patens